Protein 8ZWS (pdb70)

Foldseek 3Di:
DQDAAQWWFFFDVVTFIWGFPAHSVCSNDPDFKTKTFGKDQPCVCQPPPLKAKAQCVQRVDDGTIIGDLVGMDIGTPVRGDGGRHGHDPVRVVSN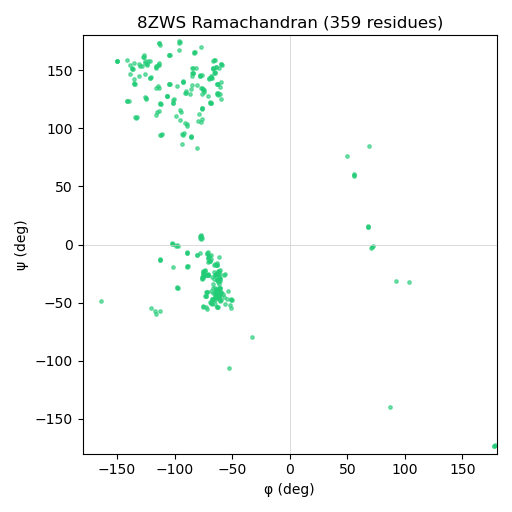VVSNCVVVVD/DDAAQWKFWFWVVIPIFIWGFPAHVVCVPDPDFKTKTFTKDQPCVCVVPPLKFWAQCVQQVDDHTIIGDLVHMDIDTPVRGDDTRGGHDPVRVVSNVVSNCVVVVD/DDAAQWWFQFDVRFIWGFPAHVVVVPDPDQKTKTFGKDQPCVCVVPVLKAWAQCVQQVDDGTIIGDLVHMDIDGPVRTDGGRGGHDPVRVVSNVVSNCVVVVD/DVVVVVVVCVVVDDDDCCNVVVVVCVVVVVVD/DVVVVVVCVVCVDDDCVVVVVVD

Sequence (369 aa):
MVISRAEIYWADLKRRPVLVIQSDPYNASRLATVIAAVITSNTALAAMPGNVFLPATTTRLPRDSVVNVTAIVTLNKTDLTDRVGEVPASLMHEVDRGLRRVLDLVISRAEIYWADQPAKRRPVLVIQSDPYNASRLATVIAAVITSNTALAAMPGNVFLPATTTRLPRDSVVNVTAIVTLNKTDLTDRVGEVPASLMHEVDRGLRRVLDLVISRAEIYWADLRRPVLVIQSDPYNASRLATVIAAVITSNTALAAMPGNVFLPATTTRLPRDSVVNVTAIVTLNKTDLTDRVGEVPASLMHEVDRGLRRVLDLLTGQIDRALESIHGTDEAEALAVANAYRVLETTGQIDRALESIHGTDEAEALAVA

Structure (mmCIF, N/CA/C/O backbone):
data_8ZWS
#
_entry.id   8ZWS
#
_cell.length_a   84.740
_cell.length_b   84.740
_cell.length_c   101.768
_cell.angle_alpha   90.000
_cell.angle_beta   90.000
_cell.angle_gamma   120.000
#
_symmetry.space_group_name_H-M   'P 31 2 1'
#
loop_
_entity.id
_entity.type
_entity.pdbx_description
1 polymer 'Endoribonuclease MazF6'
2 polymer 'Antitoxin MazE6'
#
loop_
_atom_site.group_PDB
_atom_site.id
_atom_site.type_symbol
_atom_site.label_atom_id
_atom_site.label_alt_id
_atom_site.label_comp_id
_atom_site.label_asym_id
_atom_site.label_entity_id
_atom_site.label_seq_id
_atom_site.pdbx_PDB_ins_code
_atom_site.Cartn_x
_atom_site.Cartn_y
_atom_site.Cartn_z
_atom_site.occupancy
_atom_site.B_iso_or_equiv
_atom_site.auth_seq_id
_atom_site.auth_comp_id
_atom_site.auth_asym_id
_atom_site.auth_atom_id
_atom_site.pdbx_PDB_model_num
ATOM 1 N N . MET A 1 5 ? 22.40791 -28.22371 -31.15750 1.000 103.19231 1 MET A N 1
ATOM 2 C CA . MET A 1 5 ? 21.15438 -28.04477 -30.43536 1.000 103.21622 1 MET A CA 1
ATOM 3 C C . MET A 1 5 ? 21.03754 -26.62401 -29.88501 1.000 102.00725 1 MET A C 1
ATOM 4 O O . MET A 1 5 ? 21.97737 -26.09621 -29.28806 1.000 100.39300 1 MET A O 1
ATOM 9 N N . VAL A 1 6 ? 1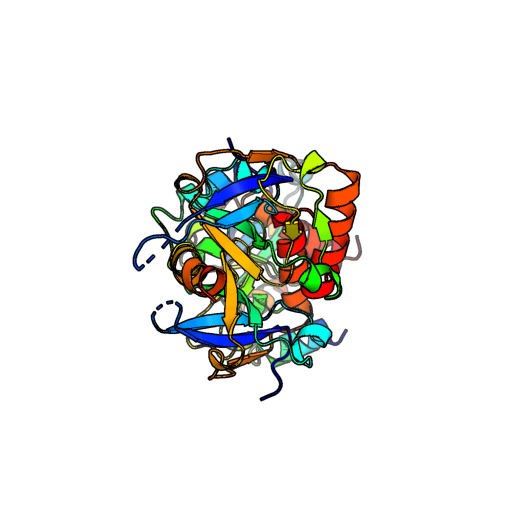9.88173 -26.00150 -30.10541 1.000 97.02873 2 VAL A N 1
ATOM 10 C CA . VAL A 1 6 ? 19.60891 -24.65959 -29.60155 1.000 95.33281 2 VAL A CA 1
ATOM 11 C C . VAL A 1 6 ? 19.00876 -24.82123 -28.20878 1.000 94.83345 2 VAL A C 1
ATOM 12 O O . VAL A 1 6 ? 17.82969 -25.14562 -28.05683 1.000 98.36821 2 VAL A O 1
ATOM 16 N N . ILE A 1 7 ? 19.82964 -24.58963 -27.18557 1.000 87.47932 3 ILE A N 1
ATOM 17 C CA . ILE A 1 7 ? 19.38390 -24.75398 -25.80868 1.000 79.08454 3 ILE A CA 1
ATOM 18 C C . ILE A 1 7 ? 18.47154 -23.59301 -25.44173 1.000 77.25611 3 ILE A C 1
ATOM 19 O O . ILE A 1 7 ? 18.78267 -22.42744 -25.71671 1.000 77.59418 3 ILE A O 1
ATOM 24 N N . SER A 1 8 ? 17.33132 -23.90592 -24.83338 1.000 80.54393 4 SER A N 1
ATOM 25 C CA . SER A 1 8 ? 16.36557 -22.89871 -24.42625 1.000 81.96332 4 SER A CA 1
ATOM 26 C C . SER A 1 8 ? 16.09128 -22.99172 -22.93089 1.000 82.12414 4 SER A C 1
ATOM 27 O O . SER A 1 8 ? 16.31775 -24.02585 -22.29558 1.000 81.78076 4 SER A O 1
ATOM 30 N N . ARG A 1 9 ? 15.60633 -21.88312 -22.37504 1.000 77.28357 5 ARG A N 1
ATOM 31 C CA . ARG A 1 9 ? 15.26597 -21.82814 -20.96267 1.000 70.02295 5 ARG A CA 1
ATOM 32 C C . ARG A 1 9 ? 14.09997 -22.76769 -20.66549 1.000 67.87599 5 ARG A C 1
ATOM 33 O O . ARG A 1 9 ? 13.34202 -23.16080 -21.55773 1.000 70.52073 5 ARG A O 1
ATOM 41 N N . ALA A 1 10 ? 13.98065 -23.14282 -19.39042 1.000 63.80001 6 ALA A N 1
ATOM 42 C CA . ALA A 1 10 ? 12.99628 -24.07780 -18.84961 1.000 62.04397 6 ALA A CA 1
ATOM 43 C C . ALA A 1 10 ? 13.27251 -25.52025 -19.25288 1.000 62.23651 6 ALA A C 1
ATOM 44 O O . ALA A 1 10 ? 12.54005 -26.41835 -18.82042 1.000 64.66103 6 ALA A O 1
ATOM 46 N N . GLU A 1 11 ? 14.29804 -25.77741 -20.05931 1.000 63.88597 7 GLU A N 1
ATOM 47 C CA . GLU A 1 11 ? 14.62216 -27.13568 -20.46422 1.000 64.91741 7 GLU A CA 1
ATOM 48 C C . GLU A 1 11 ? 15.48577 -27.82040 -19.41296 1.000 65.70668 7 GLU A C 1
ATOM 49 O O . GLU A 1 11 ? 16.29588 -27.18654 -18.73030 1.000 62.30496 7 GLU A O 1
ATOM 55 N N . ILE A 1 12 ? 15.29926 -29.13116 -19.28618 1.000 70.25141 8 ILE A N 1
ATOM 56 C CA . ILE A 1 12 ? 16.06094 -29.96052 -18.36053 1.000 69.36143 8 ILE A CA 1
ATOM 57 C C . ILE A 1 12 ? 17.04314 -30.80106 -19.16379 1.000 72.56203 8 ILE A C 1
ATOM 58 O O . ILE A 1 12 ? 16.65145 -31.48304 -20.11892 1.000 74.70254 8 ILE A O 1
ATOM 63 N N . TYR A 1 13 ? 18.31563 -30.75022 -18.77789 1.000 69.62541 9 TYR A N 1
ATOM 64 C CA . TYR A 1 13 ? 19.36926 -31.52522 -19.41369 1.000 70.53556 9 TYR A CA 1
ATOM 65 C C . TYR A 1 13 ? 20.08984 -32.37082 -18.37302 1.000 73.90987 9 TYR A C 1
ATOM 66 O O . TYR A 1 13 ? 20.11620 -32.02960 -17.18709 1.000 72.00330 9 TYR A O 1
ATOM 75 N N . TRP A 1 14 ? 20.67750 -33.47911 -18.82370 1.000 76.06037 10 TRP A N 1
ATOM 76 C CA . TRP A 1 14 ? 21.61591 -34.23269 -18.00244 1.000 74.14495 10 TRP A CA 1
ATOM 77 C C . TRP A 1 14 ? 23.00677 -33.63904 -18.18389 1.000 76.74517 10 TRP A C 1
ATOM 78 O O . TRP A 1 14 ? 23.46330 -33.45197 -19.31680 1.000 76.09179 10 TRP A O 1
ATOM 89 N N . ALA A 1 15 ? 23.67702 -33.34171 -17.07266 1.000 76.91615 11 ALA A N 1
ATOM 90 C CA . ALA A 1 15 ? 24.98915 -32.71503 -17.12767 1.000 72.45935 11 ALA A CA 1
ATOM 91 C C . ALA A 1 15 ? 25.94161 -33.39859 -16.15933 1.000 76.45958 11 ALA A C 1
ATOM 92 O O . ALA A 1 15 ? 25.54497 -33.78520 -15.05649 1.000 80.34965 11 ALA A O 1
ATOM 94 N N . ASP A 1 16 ? 27.19942 -33.53580 -16.57370 1.000 77.83429 12 ASP A N 1
ATOM 95 C CA . ASP A 1 16 ? 28.24363 -34.08232 -15.71243 1.000 88.43677 12 ASP A CA 1
ATOM 96 C C . ASP A 1 16 ? 28.71080 -32.98373 -14.76414 1.000 86.20816 12 ASP A C 1
ATOM 97 O O . ASP A 1 16 ? 29.41182 -32.05470 -15.17877 1.000 77.72084 12 ASP A O 1
ATOM 99 N N . LEU A 1 17 ? 28.32679 -33.08179 -13.49595 1.000 88.18777 13 LEU A N 1
ATOM 100 C CA . LEU A 1 17 ? 28.66277 -32.05025 -12.51995 1.000 88.43771 13 LEU A CA 1
ATOM 101 C C . LEU A 1 17 ? 29.83328 -32.47841 -11.64001 1.000 91.35680 13 LEU A C 1
ATOM 102 O O . LEU A 1 17 ? 30.99513 -32.32382 -12.01749 1.000 98.23673 13 LEU A O 1
ATOM 107 N N . LYS A 1 27 ? 29.79186 -37.41530 -12.28707 1.000 72.29195 23 LYS A N 1
ATOM 108 C CA . LYS A 1 27 ? 28.46727 -37.48550 -11.68009 1.000 80.63454 23 LYS A CA 1
ATOM 109 C C . LYS A 1 27 ? 27.41449 -36.85199 -12.57908 1.000 83.57109 23 LYS A C 1
ATOM 110 O O . LYS A 1 27 ? 27.08213 -35.67783 -12.41404 1.000 86.77903 23 LYS A O 1
ATOM 116 N N . ARG A 1 28 ? 26.88742 -37.62293 -13.52876 1.000 82.72869 24 ARG A N 1
ATOM 117 C CA . ARG A 1 28 ? 25.83804 -37.10567 -14.39705 1.000 82.87915 24 ARG A CA 1
ATOM 118 C C . ARG A 1 28 ? 24.56890 -36.89145 -13.58025 1.000 87.38046 24 ARG A C 1
ATOM 119 O O . ARG A 1 28 ? 24.03618 -37.83468 -12.98593 1.000 87.30594 24 ARG A O 1
ATOM 127 N N . ARG A 1 29 ? 24.08270 -35.65796 -13.56687 1.000 87.56710 25 ARG A N 1
ATOM 128 C CA . ARG A 1 29 ? 22.90149 -35.24835 -12.82392 1.000 78.00737 25 ARG A CA 1
ATOM 129 C C . ARG A 1 29 ? 22.11952 -34.25993 -13.67170 1.000 72.02844 25 ARG A C 1
ATOM 130 O O . ARG A 1 29 ? 22.67896 -33.63615 -14.58047 1.000 70.40404 25 ARG A O 1
ATOM 138 N N . PRO A 1 30 ? 20.82584 -34.09049 -13.40431 1.000 73.96575 26 PRO A N 1
ATOM 139 C CA . PRO A 1 30 ? 20.02713 -33.17408 -14.22094 1.000 69.53917 26 PRO A CA 1
ATOM 140 C C . PRO A 1 30 ? 20.19210 -31.72404 -13.79451 1.000 67.41442 26 PRO A C 1
ATOM 141 O O . PRO A 1 30 ? 20.47642 -31.41272 -12.63544 1.000 67.03668 26 PRO A O 1
ATOM 145 N N . VAL A 1 31 ? 20.01264 -30.83124 -14.76879 1.000 64.90030 27 VAL A N 1
ATOM 146 C CA . VAL A 1 31 ? 20.10560 -29.39258 -14.55516 1.000 67.33382 27 VAL A CA 1
ATOM 147 C C . VAL A 1 31 ? 18.95510 -28.71830 -15.28863 1.000 70.74987 27 VAL A C 1
ATOM 148 O O . VAL A 1 31 ? 18.46232 -29.21896 -16.30400 1.000 70.90488 27 VAL A O 1
ATOM 152 N N . LEU A 1 32 ? 18.52571 -27.57319 -14.76328 1.000 67.62636 28 LEU A N 1
ATOM 153 C CA . LEU A 1 32 ? 17.46270 -26.77281 -15.36004 1.000 64.22181 28 LEU A CA 1
ATOM 154 C C . LEU A 1 32 ? 18.04896 -25.46314 -15.86790 1.000 61.91381 28 LEU A C 1
ATOM 155 O O . LEU A 1 32 ? 18.60506 -24.68560 -15.08545 1.000 62.06026 28 LEU A O 1
ATOM 160 N N . VAL A 1 33 ? 17.90776 -25.21596 -17.16888 1.000 59.34451 29 VAL A N 1
ATOM 161 C CA . VAL A 1 33 ? 18.45352 -24.00712 -17.77762 1.000 57.43526 29 VAL A CA 1
ATOM 162 C C . VAL A 1 33 ? 17.66545 -22.79788 -17.28957 1.000 62.14409 29 VAL A C 1
ATOM 163 O O . VAL A 1 33 ? 16.44255 -22.72488 -17.45944 1.000 64.30370 29 VAL A O 1
ATOM 167 N N . ILE A 1 34 ? 18.36417 -21.84261 -16.67714 1.000 56.87619 30 ILE A N 1
ATOM 168 C CA . ILE A 1 34 ? 17.75266 -20.58675 -16.25269 1.000 56.96315 30 ILE A CA 1
ATOM 169 C C . ILE A 1 34 ? 18.26942 -19.38931 -17.03224 1.000 55.83539 30 ILE A C 1
ATOM 170 O O . ILE A 1 34 ? 17.66551 -18.30681 -16.94358 1.000 59.81852 30 ILE A O 1
ATOM 175 N N . GLN A 1 35 ? 19.36201 -19.53707 -17.77882 1.000 54.99525 31 GLN A N 1
ATOM 176 C CA . GLN A 1 35 ? 19.84913 -18.45464 -18.62270 1.000 61.25185 31 GLN A CA 1
ATOM 177 C C . GLN A 1 35 ? 18.82476 -18.12418 -19.70353 1.000 62.48829 31 GLN A C 1
ATOM 178 O O . GLN A 1 35 ? 18.21704 -19.01730 -20.30013 1.000 66.25455 31 GLN A O 1
ATOM 184 N N . SER A 1 36 ? 18.63072 -16.82999 -19.94894 1.000 60.50030 32 SER A N 1
ATOM 185 C CA . SER A 1 36 ? 17.61811 -16.38529 -20.89736 1.000 61.75245 32 SER A CA 1
ATOM 186 C C . SER A 1 36 ? 17.97648 -16.79783 -22.32250 1.000 64.93302 32 SER A C 1
ATOM 187 O O . SER A 1 36 ? 19.14873 -16.95332 -22.67548 1.000 65.06732 32 SER A O 1
ATOM 190 N N . ASP A 1 37 ? 16.93963 -16.97420 -23.14283 1.000 68.13232 33 ASP A N 1
ATOM 191 C CA . ASP A 1 37 ? 17.14215 -17.42931 -24.51666 1.000 68.74105 33 ASP A CA 1
ATOM 192 C C . ASP A 1 37 ? 17.98824 -16.48728 -25.36767 1.000 70.16791 33 ASP A C 1
ATOM 193 O O . ASP A 1 37 ? 18.75748 -16.99312 -26.20433 1.000 74.21419 33 ASP A O 1
ATOM 198 N N . PRO A 1 38 ? 17.88599 -15.15423 -25.25310 1.000 66.52931 34 PRO A N 1
ATOM 199 C CA . PRO A 1 38 ? 18.84490 -14.29492 -25.97333 1.000 66.55730 34 PRO A CA 1
ATOM 200 C C . PRO A 1 38 ? 20.29822 -14.68438 -25.75203 1.000 70.08665 34 PRO A C 1
ATOM 201 O O . PRO A 1 38 ? 21.06558 -14.78839 -26.71766 1.000 69.96897 34 PRO A O 1
ATOM 205 N N . TYR A 1 39 ? 20.69832 -14.90831 -24.49839 1.000 69.43197 35 TYR A N 1
ATOM 206 C CA . TYR A 1 39 ? 22.06332 -15.34720 -24.22979 1.000 71.08595 35 TYR A CA 1
ATOM 207 C C . TYR A 1 39 ? 22.29055 -16.78041 -24.68952 1.000 74.05122 35 TYR A C 1
ATOM 208 O O . TYR A 1 39 ? 23.42723 -17.15991 -24.99348 1.000 77.26953 35 TYR A O 1
ATOM 217 N N . ASN A 1 40 ? 21.22911 -17.58724 -24.74594 1.000 71.92521 36 ASN A N 1
ATOM 218 C CA . ASN A 1 40 ? 21.37570 -18.96784 -25.19290 1.000 73.84633 36 ASN A CA 1
ATOM 219 C C . ASN A 1 40 ? 21.60935 -19.04018 -26.69674 1.000 78.99260 36 ASN A C 1
ATOM 220 O O . ASN A 1 40 ? 22.47002 -19.79664 -27.16135 1.000 83.43848 36 ASN A O 1
ATOM 225 N N . ALA A 1 41 ? 20.85007 -18.27135 -27.47375 1.000 76.70813 37 ALA A N 1
ATOM 226 C CA . ALA A 1 41 ? 21.00701 -18.24695 -28.92193 1.000 79.33106 37 ALA A CA 1
ATOM 227 C C . ALA A 1 41 ? 22.20066 -17.41178 -29.37448 1.000 79.97403 37 ALA A C 1
ATOM 228 O O . ALA A 1 41 ? 22.37194 -17.20482 -30.58079 1.000 81.35084 37 ALA A O 1
ATOM 230 N N . SER A 1 42 ? 23.02682 -16.94098 -28.44644 1.000 77.78973 38 SER A N 1
ATOM 231 C CA . SER A 1 42 ? 24.18208 -16.11637 -28.76282 1.000 73.75461 38 SER A CA 1
ATOM 232 C C . SER A 1 42 ? 25.43634 -16.97689 -28.86359 1.000 74.97017 38 SER A C 1
ATOM 233 O O . SER A 1 42 ? 25.42475 -18.17887 -28.58878 1.000 76.78335 38 SER A O 1
ATOM 236 N N . ARG A 1 43 ? 26.53405 -16.33800 -29.26502 1.000 80.14566 39 ARG A N 1
ATOM 237 C CA . ARG A 1 43 ? 27.81693 -17.02029 -29.37199 1.000 82.65749 39 ARG A CA 1
ATOM 238 C C . ARG A 1 43 ? 28.49556 -17.23307 -28.02356 1.000 78.09397 39 ARG A C 1
ATOM 239 O O . ARG A 1 43 ? 29.63045 -17.72172 -27.99280 1.000 80.67805 39 ARG A O 1
ATOM 247 N N . LEU A 1 44 ? 27.84078 -16.87555 -26.91939 1.000 73.86224 40 LEU A N 1
ATOM 248 C CA . LEU A 1 44 ? 28.37648 -17.17197 -25.59670 1.000 74.91117 40 LEU A CA 1
ATOM 249 C C . LEU A 1 44 ? 28.46887 -18.67903 -25.39310 1.000 77.52870 40 LEU A C 1
ATOM 250 O O . LEU A 1 44 ? 27.50453 -19.40962 -25.63412 1.000 77.41501 40 LEU A O 1
ATOM 255 N N . ALA A 1 45 ? 29.63825 -19.14626 -24.95745 1.000 74.31536 41 ALA A N 1
ATOM 256 C CA . ALA A 1 45 ? 29.87733 -20.57805 -24.82855 1.000 76.00133 41 ALA A CA 1
ATOM 257 C C . ALA A 1 45 ? 29.29780 -21.18113 -23.55377 1.000 74.11087 41 ALA A C 1
ATOM 258 O O . ALA A 1 45 ? 29.29287 -22.41008 -23.42229 1.000 74.77570 41 ALA A O 1
ATOM 260 N N . THR A 1 46 ? 28.80821 -20.36544 -22.62196 1.000 74.28137 42 THR A N 1
ATOM 261 C CA . THR A 1 46 ? 28.35995 -20.84482 -21.32249 1.000 70.98027 42 THR A CA 1
ATOM 262 C C . THR A 1 46 ? 26.86612 -20.60799 -21.14023 1.000 68.80924 42 THR A C 1
ATOM 263 O O . THR A 1 46 ? 26.28750 -19.68692 -21.72485 1.000 68.40573 42 THR A O 1
ATOM 267 N N . VAL A 1 47 ? 26.24911 -21.45537 -20.31863 1.000 64.88420 43 VAL A N 1
ATOM 268 C CA . VAL A 1 47 ? 24.84493 -21.32376 -19.94623 1.000 61.84494 43 VAL A CA 1
ATOM 269 C C . VAL A 1 47 ? 24.71460 -21.54896 -18.44389 1.000 65.20460 43 VAL A C 1
ATOM 270 O O . VAL A 1 47 ? 25.36678 -22.43292 -17.87772 1.000 67.24931 43 VAL A O 1
ATOM 274 N N . ILE A 1 48 ? 23.88319 -20.73273 -17.79446 1.000 65.08606 44 ILE A N 1
ATOM 275 C CA . ILE A 1 48 ? 23.66689 -20.81051 -16.35344 1.000 57.71759 44 ILE A CA 1
ATOM 276 C C . I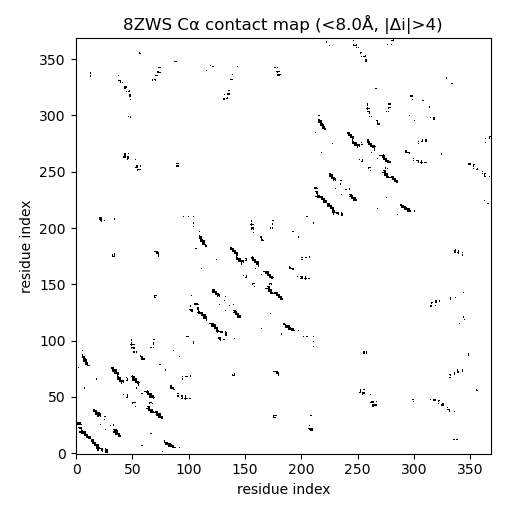LE A 1 48 ? 22.46825 -21.70849 -16.08326 1.000 54.57435 44 ILE A C 1
ATOM 277 O O . ILE A 1 48 ? 21.46097 -21.65569 -16.79942 1.000 56.85728 44 ILE A O 1
ATOM 282 N N . ALA A 1 49 ? 22.56872 -22.53423 -15.04241 1.000 53.61780 45 ALA A N 1
ATOM 283 C CA . ALA A 1 49 ? 21.53136 -23.51418 -14.75804 1.000 58.05075 45 ALA A CA 1
ATOM 284 C C . ALA A 1 49 ? 21.45811 -23.77859 -13.26114 1.000 60.02169 45 ALA A C 1
ATOM 285 O O . ALA A 1 49 ? 22.41228 -23.53708 -12.51662 1.000 60.41999 45 ALA A O 1
ATOM 287 N N . ALA A 1 50 ? 20.30019 -24.27497 -12.83085 1.000 55.77298 46 ALA A N 1
ATOM 288 C CA . ALA A 1 50 ? 20.08345 -24.71306 -11.45952 1.000 58.95423 46 ALA A CA 1
ATOM 289 C C . ALA A 1 50 ? 20.07816 -26.23469 -11.39569 1.000 68.38313 46 ALA A C 1
ATOM 290 O O . ALA A 1 50 ? 19.49593 -26.90015 -12.25751 1.000 69.36759 46 ALA A O 1
ATOM 292 N N . VAL A 1 51 ? 20.73017 -26.77989 -10.37239 1.000 71.49645 47 VAL A N 1
ATOM 293 C CA . VAL A 1 51 ? 20.87183 -28.22626 -10.23830 1.000 70.78364 47 VAL A CA 1
ATOM 294 C C . VAL A 1 51 ? 19.56191 -28.81713 -9.73408 1.000 69.96292 47 VAL A C 1
ATOM 295 O O . VAL A 1 51 ? 18.95263 -28.30045 -8.78954 1.000 70.01619 47 VAL A O 1
ATOM 299 N N . ILE A 1 52 ? 19.13131 -29.90766 -10.35967 1.000 67.98368 48 ILE A N 1
ATOM 300 C CA . ILE A 1 52 ? 17.90113 -30.60199 -9.99884 1.000 68.25048 48 ILE A CA 1
ATOM 301 C C . ILE A 1 52 ? 18.26169 -31.83058 -9.17526 1.000 71.80519 48 ILE A C 1
ATOM 302 O O . ILE A 1 52 ? 19.04363 -32.68000 -9.62012 1.000 75.38504 48 ILE A O 1
ATOM 307 N N . THR A 1 53 ? 17.69686 -31.92525 -7.97670 1.000 66.62542 49 THR A N 1
ATOM 308 C CA . THR A 1 53 ? 17.93063 -33.05028 -7.08501 1.000 67.85431 49 THR A CA 1
ATOM 309 C C . THR A 1 53 ? 16.73799 -33.99999 -7.08255 1.000 69.97931 49 THR A C 1
ATOM 310 O O . THR A 1 53 ? 15.63319 -33.65649 -7.51049 1.000 73.58413 49 THR A O 1
ATOM 314 N N . SER A 1 54 ? 16.98214 -35.21216 -6.58875 1.000 72.83732 50 SER A N 1
ATOM 315 C CA . SER A 1 54 ? 15.94174 -36.21351 -6.40323 1.000 71.57451 50 SER A CA 1
ATOM 316 C C . SER A 1 54 ? 15.49639 -36.32958 -4.95189 1.000 71.26883 50 SER A C 1
ATOM 317 O O . SER A 1 54 ? 14.63094 -37.15561 -4.64491 1.000 71.86360 50 SER A O 1
ATOM 320 N N . ASN A 1 55 ? 16.06745 -35.52386 -4.05735 1.000 68.82745 51 ASN A N 1
ATOM 321 C CA . ASN A 1 55 ? 15.68779 -35.50245 -2.64532 1.000 67.29415 51 ASN A CA 1
ATOM 322 C C . ASN A 1 55 ? 14.49794 -34.56027 -2.50791 1.000 75.14679 51 ASN A C 1
ATOM 323 O O . ASN A 1 55 ? 14.65166 -33.34911 -2.34094 1.000 78.38503 51 ASN A O 1
ATOM 328 N N . THR A 1 56 ? 13.28963 -35.12749 -2.58474 1.000 77.13179 52 THR A N 1
ATOM 329 C CA . THR A 1 56 ? 12.07520 -34.31685 -2.56262 1.000 69.16345 52 THR A CA 1
ATOM 330 C C . THR A 1 56 ? 11.89172 -33.56125 -1.25230 1.000 64.60794 52 THR A C 1
ATOM 331 O O . THR A 1 56 ? 11.10092 -32.61256 -1.20644 1.000 66.76340 52 THR A O 1
ATOM 335 N N . ALA A 1 57 ? 12.58889 -33.96257 -0.18609 1.000 65.98982 53 ALA A N 1
ATOM 336 C CA . ALA A 1 57 ? 12.52625 -33.21724 1.06604 1.000 63.35905 53 ALA A CA 1
ATOM 337 C C . ALA A 1 57 ? 13.04994 -31.79414 0.91953 1.000 66.24059 53 ALA A C 1
ATOM 338 O O . ALA A 1 57 ? 12.68735 -30.92723 1.72287 1.000 67.56911 53 ALA A O 1
ATOM 340 N N . LEU A 1 58 ? 13.89193 -31.53291 -0.08475 1.000 67.28495 54 LEU A N 1
ATOM 341 C CA . LEU A 1 58 ? 14.39914 -30.18590 -0.32069 1.000 69.64247 54 LEU A CA 1
ATOM 342 C C . LEU A 1 58 ? 13.34403 -29.24022 -0.87666 1.000 66.44904 54 LEU A C 1
ATOM 343 O O . LEU A 1 58 ? 13.61269 -28.03866 -0.98185 1.000 68.93147 54 LEU A O 1
ATOM 348 N N . ALA A 1 59 ? 12.16020 -29.74174 -1.23258 1.000 64.49339 55 ALA A N 1
ATOM 349 C CA . ALA A 1 59 ? 11.07849 -28.86000 -1.64965 1.000 64.75120 55 ALA A CA 1
ATOM 350 C C . ALA A 1 59 ? 10.53523 -28.01945 -0.50307 1.000 64.47389 55 ALA A C 1
ATOM 351 O O . ALA A 1 59 ? 9.80611 -27.05385 -0.75603 1.000 66.91635 55 ALA A O 1
ATOM 353 N N . ALA A 1 60 ? 10.87169 -28.35923 0.74234 1.000 56.97783 56 ALA A N 1
ATOM 354 C CA . ALA A 1 60 ? 10.48723 -27.54039 1.88290 1.000 61.81079 56 ALA A CA 1
ATOM 355 C C . ALA A 1 60 ? 11.32506 -26.27550 2.00602 1.000 63.02631 56 ALA A C 1
ATOM 356 O O . ALA A 1 60 ? 10.86641 -25.30361 2.61707 1.000 60.69929 56 ALA A O 1
ATOM 358 N N . MET A 1 61 ? 12.53356 -26.26871 1.45138 1.000 69.40332 57 MET A N 1
ATOM 359 C CA . MET A 1 61 ? 13.37238 -25.08052 1.50632 1.000 68.58296 57 MET A CA 1
ATOM 360 C C . MET A 1 61 ? 12.69574 -23.92685 0.77085 1.000 68.52790 57 MET A C 1
ATOM 361 O O . MET A 1 61 ? 12.22661 -24.10906 -0.36169 1.000 66.05828 57 MET A O 1
ATOM 363 N N . PRO A 1 62 ? 12.60572 -22.74518 1.37970 1.000 67.73297 58 PRO A N 1
ATOM 364 C CA . PRO A 1 62 ? 11.90179 -21.62261 0.74016 1.000 61.25404 58 PRO A CA 1
ATOM 365 C C . PRO A 1 62 ? 12.53293 -21.24932 -0.59225 1.000 62.68795 58 PRO A C 1
ATOM 366 O O . PRO A 1 62 ? 13.73038 -20.96760 -0.67686 1.000 71.27574 58 PRO A O 1
ATOM 370 N N . GLY A 1 63 ? 11.71027 -21.24422 -1.64106 1.000 60.89608 59 GLY A N 1
ATOM 371 C CA . GLY A 1 63 ? 12.13485 -20.93075 -2.98305 1.000 62.34213 59 GLY A CA 1
ATOM 372 C C . GLY A 1 63 ? 12.28274 -22.13681 -3.88962 1.000 62.69989 59 GLY A C 1
ATOM 373 O O . GLY A 1 63 ? 12.04708 -22.02081 -5.09805 1.000 67.49610 59 GLY A O 1
ATOM 374 N N . ASN A 1 64 ? 12.67281 -23.28591 -3.34044 1.000 61.49207 60 ASN A N 1
ATOM 375 C CA . ASN A 1 64 ? 12.84224 -24.47702 -4.16077 1.000 67.40667 60 ASN A CA 1
ATOM 376 C C . ASN A 1 64 ? 11.50005 -24.89904 -4.74740 1.000 63.11388 60 ASN A C 1
ATOM 377 O O . ASN A 1 64 ? 10.43769 -24.64242 -4.17442 1.000 66.59565 60 ASN A O 1
ATOM 382 N N . VAL A 1 65 ? 11.55139 -25.55781 -5.90105 1.000 54.37860 61 VAL A N 1
ATOM 383 C CA . VAL A 1 65 ? 10.35651 -25.89108 -6.66549 1.000 54.89662 61 VAL A CA 1
ATOM 384 C C . VAL A 1 65 ? 10.32568 -27.39174 -6.90799 1.000 59.15918 61 VAL A C 1
ATOM 385 O O . VAL A 1 65 ? 11.29073 -27.96315 -7.42900 1.000 62.56792 61 VAL A O 1
ATOM 389 N N . PHE A 1 66 ? 9.21731 -28.02362 -6.53116 1.000 58.13438 62 PHE A N 1
ATOM 390 C CA . PHE A 1 66 ? 9.03191 -29.44380 -6.78108 1.000 56.74837 62 PHE A CA 1
ATOM 391 C C . PHE A 1 66 ? 8.64834 -29.67051 -8.23569 1.000 57.03898 62 PHE A C 1
ATOM 392 O O . PHE A 1 66 ? 7.93710 -28.86328 -8.84086 1.000 58.80271 62 PHE A O 1
ATOM 400 N N . LEU A 1 67 ? 9.12348 -30.77680 -8.79309 1.000 56.42329 63 LEU A N 1
ATOM 401 C CA . LEU A 1 67 ? 8.86427 -31.12800 -10.18687 1.000 56.32756 63 LEU A CA 1
ATOM 402 C C . LEU A 1 67 ? 8.45793 -32.59162 -10.25755 1.000 59.72808 63 LEU A C 1
ATOM 403 O O . LEU A 1 67 ? 9.31326 -33.47724 -10.04875 1.000 64.99591 63 LEU A O 1
ATOM 408 N N . PRO A 1 68 ? 7.19414 -32.89897 -10.54019 1.000 53.65244 64 PRO A N 1
ATOM 409 C CA . PRO A 1 68 ? 6.80289 -34.30509 -10.67405 1.000 58.88769 64 PRO A CA 1
ATOM 410 C C . PRO A 1 68 ? 7.38815 -34.90586 -11.94159 1.000 66.28162 64 PRO A C 1
ATOM 411 O O . PRO A 1 68 ? 7.47692 -34.24551 -12.97978 1.000 64.39358 64 PRO A O 1
ATOM 415 N N . ALA A 1 69 ? 7.79710 -36.17421 -11.84236 1.000 65.13367 65 ALA A N 1
ATOM 416 C CA . ALA A 1 69 ? 8.39450 -36.85453 -12.98738 1.000 63.21897 65 ALA A CA 1
ATOM 417 C C . ALA A 1 69 ? 7.42985 -36.93669 -14.16179 1.000 63.81627 65 ALA A C 1
ATOM 418 O O . ALA A 1 69 ? 7.86314 -36.96229 -15.31978 1.000 60.87694 65 ALA A O 1
ATOM 420 N N . THR A 1 70 ? 6.12370 -36.97463 -13.88687 1.000 65.68881 66 THR A N 1
ATOM 421 C CA . THR A 1 70 ? 5.13242 -36.96745 -14.95598 1.000 69.73925 66 THR A CA 1
ATOM 422 C C . THR A 1 70 ? 5.15986 -35.67250 -15.75560 1.000 67.95572 66 THR A C 1
ATOM 423 O O . THR A 1 70 ? 4.63381 -35.63231 -16.87316 1.000 71.58213 66 THR A O 1
ATOM 427 N N . THR A 1 71 ? 5.75985 -34.61859 -15.20877 1.000 65.96431 67 THR A N 1
ATOM 428 C CA . THR A 1 71 ? 5.86676 -33.32389 -15.86644 1.000 64.08268 67 THR A CA 1
ATOM 429 C C . THR A 1 71 ? 7.21419 -33.11500 -16.54604 1.000 67.31343 67 THR A C 1
ATOM 430 O O . THR A 1 71 ? 7.27482 -32.52206 -17.62815 1.000 69.33849 67 THR A O 1
ATOM 434 N N . THR A 1 72 ? 8.29513 -33.60403 -15.93803 1.000 66.28086 68 THR A N 1
ATOM 435 C CA . THR A 1 72 ? 9.64753 -33.35951 -16.42241 1.000 62.99505 68 THR A CA 1
ATOM 436 C C . THR A 1 72 ? 10.12999 -34.38349 -17.43983 1.000 63.77392 68 THR A C 1
ATOM 437 O O . THR A 1 72 ? 11.10781 -34.11007 -18.14628 1.000 68.48314 68 THR A O 1
ATOM 441 N N . ARG A 1 73 ? 9.48630 -35.55164 -17.51072 1.000 62.73661 69 ARG A N 1
ATOM 442 C CA . ARG A 1 73 ? 9.94965 -36.71756 -18.26264 1.000 60.40261 69 ARG A CA 1
ATOM 443 C C . ARG A 1 73 ? 11.20740 -37.33215 -17.65750 1.000 67.00343 69 ARG A C 1
ATOM 444 O O . ARG A 1 73 ? 11.88937 -38.12712 -18.31237 1.000 69.23785 69 ARG A O 1
ATOM 446 N N . LEU A 1 74 ? 11.52771 -36.97391 -16.41821 1.000 69.02107 70 LEU A N 1
ATOM 447 C CA . LEU A 1 74 ? 12.66011 -37.53997 -15.70098 1.000 66.35655 70 LEU A CA 1
ATOM 448 C C . LEU A 1 74 ? 12.26009 -38.86777 -15.06768 1.000 67.40896 70 LEU A C 1
ATOM 449 O O . LEU A 1 74 ? 11.07512 -39.19486 -14.97600 1.000 73.94059 70 LEU A O 1
ATOM 454 N N . PRO A 1 75 ? 13.23499 -39.67434 -14.63210 1.000 66.21836 71 PRO A N 1
ATOM 455 C CA . PRO A 1 75 ? 12.87354 -40.96411 -14.01091 1.000 67.13424 71 PRO A CA 1
ATOM 456 C C . PRO A 1 75 ? 12.07649 -40.81900 -12.72351 1.000 71.24631 71 PRO A C 1
ATOM 457 O O . PRO A 1 75 ? 10.99236 -41.40423 -12.60020 1.000 73.10270 71 PRO A O 1
ATOM 461 N N . ARG A 1 76 ? 12.58189 -40.05850 -11.75775 1.000 70.07929 72 ARG A N 1
ATOM 462 C CA . ARG A 1 76 ? 11.93216 -39.88293 -10.46663 1.000 70.55881 72 ARG A CA 1
ATOM 463 C C . ARG A 1 76 ? 11.45805 -38.44384 -10.29456 1.000 64.23315 72 ARG A C 1
ATOM 464 O O . ARG A 1 76 ? 11.72881 -37.56686 -11.11983 1.000 59.11361 72 ARG A O 1
ATOM 466 N N . ASP A 1 77 ? 10.73302 -38.21334 -9.20028 1.000 63.33789 73 ASP A N 1
ATOM 467 C CA . ASP A 1 77 ? 10.29953 -36.86539 -8.85837 1.000 63.91443 73 ASP A CA 1
ATOM 468 C C . ASP A 1 77 ? 11.50387 -35.98197 -8.55484 1.000 65.84004 73 ASP A C 1
ATOM 469 O O . ASP A 1 77 ? 12.53347 -36.44249 -8.05375 1.000 66.29771 73 ASP A O 1
ATOM 474 N N . SER A 1 78 ? 11.36551 -34.69588 -8.86453 1.000 60.25600 74 SER A N 1
ATOM 475 C CA . SER A 1 78 ? 12.49393 -33.78141 -8.89261 1.000 54.96847 74 SER A CA 1
ATOM 476 C C . SER A 1 78 ? 12.21758 -32.56619 -8.01838 1.000 60.35688 74 SER A C 1
ATOM 477 O O . SER A 1 78 ? 11.07125 -32.26373 -7.67720 1.000 66.26009 74 SER A O 1
ATOM 480 N N . VAL A 1 79 ? 13.29596 -31.86825 -7.66167 1.000 61.50129 75 VAL A N 1
ATOM 481 C CA . VAL A 1 79 ? 13.22762 -30.61365 -6.91796 1.000 61.57291 75 VAL A CA 1
ATOM 482 C C . VAL A 1 79 ? 14.28866 -29.67582 -7.47691 1.000 65.03052 75 VAL A C 1
ATOM 483 O O . VAL A 1 79 ? 15.47418 -30.02511 -7.50994 1.000 70.35541 75 VAL A O 1
ATOM 487 N N . VAL A 1 80 ? 13.86953 -28.49461 -7.91912 1.000 59.81849 76 VAL A N 1
ATOM 488 C CA . VAL A 1 80 ? 14.80558 -27.46884 -8.36616 1.000 57.70016 76 VAL A CA 1
ATOM 489 C C . VAL A 1 80 ? 15.44042 -26.82468 -7.14113 1.000 63.54923 76 VAL A C 1
ATOM 490 O O . VAL A 1 80 ? 14.74837 -26.21871 -6.31623 1.000 62.80936 76 VAL A O 1
ATOM 494 N N . ASN A 1 81 ? 16.75908 -26.95957 -7.01759 1.000 65.25260 77 ASN A N 1
ATOM 495 C CA . ASN A 1 81 ? 17.50117 -26.38044 -5.89917 1.000 65.48894 77 ASN A CA 1
ATOM 496 C C . ASN A 1 81 ? 17.99204 -25.00550 -6.33529 1.000 63.18352 77 ASN A C 1
ATOM 497 O O . ASN A 1 81 ? 19.04795 -24.86437 -6.95385 1.000 65.49938 77 ASN A O 1
ATOM 502 N N . VAL A 1 82 ? 17.21215 -23.97213 -6.00374 1.000 61.55779 78 VAL A N 1
ATOM 503 C CA . VAL A 1 82 ? 17.53947 -22.61514 -6.42948 1.000 63.61400 78 VAL A CA 1
ATOM 504 C C . VAL A 1 82 ? 18.76054 -22.04818 -5.72362 1.000 63.45764 78 VAL A C 1
ATOM 505 O O . VAL A 1 82 ? 19.25456 -20.98695 -6.12116 1.000 57.85939 78 VAL A O 1
ATOM 509 N N . THR A 1 83 ? 19.25906 -22.72026 -4.68707 1.000 65.61410 79 THR A N 1
ATOM 510 C CA . THR A 1 83 ? 20.50402 -22.32689 -4.04223 1.000 67.38516 79 THR A CA 1
ATOM 511 C C . THR A 1 83 ? 21.72163 -22.98874 -4.66998 1.000 70.31461 79 THR A C 1
ATOM 512 O O . THR A 1 83 ? 22.85190 -22.64577 -4.30591 1.000 67.91506 79 THR A O 1
ATOM 516 N N . ALA A 1 84 ? 21.51645 -23.91878 -5.59921 1.000 68.46195 80 ALA A N 1
ATOM 517 C CA . ALA A 1 84 ? 22.59202 -24.60576 -6.30882 1.000 66.91749 80 ALA A CA 1
ATOM 518 C C . ALA A 1 84 ? 22.55807 -24.13732 -7.75925 1.000 61.74837 80 ALA A C 1
ATOM 519 O O . ALA A 1 84 ? 21.80560 -24.67266 -8.57874 1.000 59.86171 80 ALA A O 1
ATOM 521 N N . ILE A 1 85 ? 23.37845 -23.13841 -8.07127 1.000 61.82686 81 ILE A N 1
ATOM 522 C CA . ILE A 1 85 ? 23.43241 -22.53445 -9.39630 1.000 61.58239 81 ILE A CA 1
ATOM 523 C C . ILE A 1 85 ? 24.79106 -22.85210 -10.00284 1.000 56.80865 81 ILE A C 1
ATOM 524 O O . ILE A 1 85 ? 25.82240 -22.72917 -9.33035 1.000 59.35619 81 ILE A O 1
ATOM 529 N N . VAL A 1 86 ? 24.79252 -23.26570 -11.26850 1.000 53.13082 82 VAL A N 1
ATOM 530 C CA . VAL A 1 86 ? 26.01029 -23.67654 -11.95267 1.000 57.33263 82 VAL A CA 1
ATOM 531 C C . VAL A 1 86 ? 26.09754 -22.96320 -13.29251 1.000 60.37455 82 VAL A C 1
ATOM 532 O O . VAL A 1 86 ? 25.08479 -22.56999 -13.88031 1.000 60.87106 82 VAL A O 1
ATOM 536 N N . THR A 1 87 ? 27.32632 -22.79569 -13.77095 1.000 60.77957 83 THR A N 1
ATOM 537 C CA . THR A 1 87 ? 27.60397 -22.28694 -15.10896 1.000 60.59218 83 THR A CA 1
ATOM 538 C C . THR A 1 87 ? 28.28183 -23.40684 -15.88826 1.000 66.95828 83 THR A C 1
ATOM 539 O O . THR A 1 87 ? 29.39542 -23.81915 -15.55087 1.000 70.15534 83 THR A O 1
ATOM 543 N N . LEU A 1 88 ? 27.60663 -23.91512 -16.91072 1.000 68.24869 84 LEU A N 1
ATOM 544 C CA . LEU A 1 88 ? 28.12789 -25.01514 -17.70423 1.000 65.64253 84 LEU A CA 1
ATOM 545 C C . LEU A 1 88 ? 28.41094 -24.55560 -19.12765 1.000 68.82465 84 LEU A C 1
ATOM 546 O O . LEU A 1 88 ? 27.80575 -23.60130 -19.62425 1.000 75.14776 84 LEU A O 1
ATOM 551 N N . ASN A 1 89 ? 29.34061 -25.24678 -19.77891 1.000 64.78594 85 ASN A N 1
ATOM 552 C CA . ASN A 1 89 ? 29.55677 -25.04506 -21.20195 1.000 67.56115 85 ASN A CA 1
ATOM 553 C C . ASN A 1 89 ? 28.35331 -25.56105 -21.98076 1.000 66.90305 85 ASN A C 1
ATOM 554 O O . ASN A 1 89 ? 27.71591 -26.54518 -21.59682 1.000 69.08257 85 ASN A O 1
ATOM 559 N N . LYS A 1 90 ? 28.03186 -24.87669 -23.08172 1.000 66.00413 86 LYS A N 1
ATOM 560 C CA . LYS A 1 90 ? 26.88132 -25.28972 -23.87900 1.000 63.62922 86 LYS A CA 1
ATOM 561 C C . LYS A 1 90 ? 27.06849 -26.69030 -24.44442 1.000 75.50108 86 LYS A C 1
ATOM 562 O O . LYS A 1 90 ? 26.08323 -27.38355 -24.72266 1.000 82.05027 86 LYS A O 1
ATOM 568 N N . THR A 1 91 ? 28.31804 -27.12340 -24.62173 1.000 78.85032 87 THR A N 1
ATOM 569 C CA . THR A 1 91 ? 28.58625 -28.48132 -25.07504 1.000 80.96167 87 THR A CA 1
ATOM 570 C C . THR A 1 91 ? 28.37261 -29.51264 -23.97402 1.000 81.01648 87 THR A C 1
ATOM 571 O O . THR A 1 91 ? 28.14451 -30.68795 -24.28055 1.000 86.80742 87 THR A O 1
ATOM 575 N N . ASP A 1 92 ? 28.44187 -29.10243 -22.70404 1.000 76.79651 88 ASP A N 1
ATOM 576 C CA . ASP A 1 92 ? 28.21323 -30.02211 -21.59528 1.000 75.96658 88 ASP A CA 1
ATOM 577 C C . ASP A 1 92 ? 26.75568 -30.44224 -21.46892 1.000 80.72560 88 ASP A C 1
ATOM 578 O O . ASP A 1 92 ? 26.46362 -31.38402 -20.72395 1.000 79.41927 88 ASP A O 1
ATOM 583 N N . LEU A 1 93 ? 25.84262 -29.78030 -22.17372 1.000 80.38953 89 LEU A N 1
ATOM 584 C CA . LEU A 1 93 ? 24.42932 -30.13651 -22.14458 1.000 78.43608 89 LEU A CA 1
ATOM 585 C C . LEU A 1 93 ? 24.16723 -31.06271 -23.32527 1.000 79.60615 89 LEU A C 1
ATOM 586 O O . LEU A 1 93 ? 24.26264 -30.64743 -24.48487 1.000 80.37680 89 LEU A O 1
ATOM 591 N N . THR A 1 94 ? 23.83597 -32.31898 -23.02956 1.000 79.68946 90 THR A N 1
ATOM 592 C CA . THR A 1 94 ? 23.70132 -33.34396 -24.05814 1.000 83.81931 90 THR A CA 1
ATOM 593 C C . THR A 1 94 ? 22.28628 -33.89789 -24.14637 1.000 85.33080 90 THR A C 1
ATOM 594 O O . THR A 1 94 ? 21.67071 -33.82554 -25.21485 1.000 86.43331 90 THR A O 1
ATOM 598 N N . ASP A 1 95 ? 21.74430 -34.44024 -23.05858 1.000 83.98951 91 ASP A N 1
ATOM 599 C CA . ASP A 1 95 ? 20.44431 -35.10770 -23.09138 1.000 83.46245 91 ASP A CA 1
ATOM 600 C C . ASP A 1 95 ? 19.36278 -34.08789 -22.77335 1.000 78.77710 91 ASP A C 1
ATOM 601 O O . ASP A 1 95 ? 19.17417 -33.71035 -21.61556 1.000 78.79724 91 ASP A O 1
ATOM 606 N N . ARG A 1 96 ? 18.63460 -33.64613 -23.79447 1.000 74.03340 92 ARG A N 1
ATOM 607 C CA . ARG A 1 96 ? 17.49898 -32.76674 -23.55381 1.000 74.86136 92 ARG A CA 1
ATOM 608 C C . ARG A 1 96 ? 16.35912 -33.64261 -23.05042 1.000 73.41161 92 ARG A C 1
ATOM 609 O O . ARG A 1 96 ? 15.73464 -34.37188 -23.82783 1.000 73.74133 92 ARG A O 1
ATOM 617 N N . VAL A 1 97 ? 16.08683 -33.57203 -21.74877 1.000 71.78804 93 VAL A N 1
ATOM 618 C CA . VAL A 1 97 ? 15.06204 -34.42162 -21.15239 1.000 67.80333 93 VAL A CA 1
ATOM 619 C C . VAL A 1 97 ? 13.67104 -33.91599 -21.50181 1.000 75.19447 93 VAL A C 1
ATOM 620 O O . VAL A 1 97 ? 12.82666 -34.66562 -22.00538 1.000 76.27319 93 VAL A O 1
ATOM 624 N N . GLY A 1 98 ? 13.41481 -32.64237 -21.23792 1.000 76.00249 94 GLY A N 1
ATOM 625 C CA . GLY A 1 98 ? 12.09537 -32.09032 -21.45742 1.000 75.71814 94 GLY A CA 1
ATOM 626 C C . GLY A 1 98 ? 12.05931 -30.64137 -21.03232 1.000 75.21791 94 GLY A C 1
ATOM 627 O O . GLY A 1 98 ? 13.08564 -30.04540 -20.69812 1.000 73.30463 94 GLY A O 1
ATOM 628 N N . GLU A 1 99 ? 10.85627 -30.07994 -21.04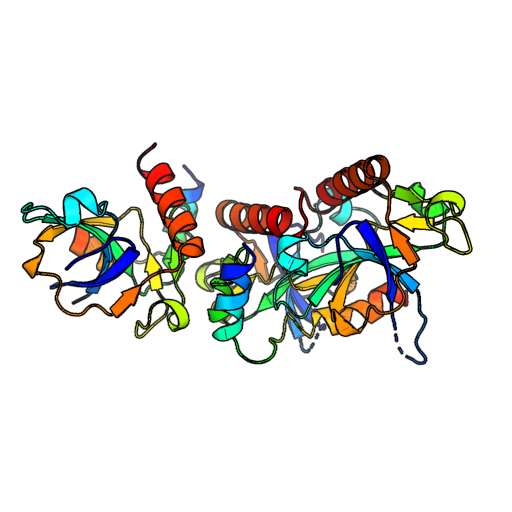892 1.000 76.18280 95 GLU A N 1
ATOM 629 C CA . GLU A 1 99 ? 10.64690 -28.67208 -20.75441 1.000 69.33288 95 GLU A CA 1
ATOM 630 C C . GLU A 1 99 ? 9.70471 -28.52554 -19.56845 1.000 68.84142 95 GLU A C 1
ATOM 631 O O . GLU A 1 99 ? 8.76039 -29.30634 -19.41163 1.000 75.15061 95 GLU A O 1
ATOM 637 N N . VAL A 1 100 ? 9.97003 -27.52485 -18.73489 1.000 63.92275 96 VAL A N 1
ATOM 638 C CA . VAL A 1 100 ? 9.15482 -27.25565 -17.55396 1.000 59.86667 96 VAL A CA 1
ATOM 639 C C . VAL A 1 100 ? 8.05365 -26.27854 -17.94963 1.000 67.99390 96 VAL A C 1
ATOM 640 O O . VAL A 1 100 ? 8.33860 -25.25198 -18.58395 1.000 70.19016 96 VAL A O 1
ATOM 644 N N . PRO A 1 101 ? 6.79346 -26.56058 -17.61862 1.000 68.91787 97 PRO A N 1
ATOM 645 C CA . PRO A 1 101 ? 5.70293 -25.65541 -17.99789 1.000 69.46979 97 PRO A CA 1
ATOM 646 C C . PRO A 1 101 ? 5.88918 -24.26430 -17.41049 1.000 66.70166 97 PRO A C 1
ATOM 647 O O . PRO A 1 101 ? 6.55659 -24.06941 -16.39197 1.000 66.61448 97 PRO A O 1
ATOM 651 N N . ALA A 1 102 ? 5.27784 -23.28362 -18.07981 1.000 64.68288 98 ALA A N 1
ATOM 652 C CA . ALA A 1 102 ? 5.44018 -21.89016 -17.68233 1.000 69.33755 98 ALA A CA 1
ATOM 653 C C . ALA A 1 102 ? 4.87293 -21.60992 -16.29730 1.000 71.16267 98 ALA A C 1
ATOM 654 O O . ALA A 1 102 ? 5.31781 -20.66293 -15.63877 1.000 74.54960 98 ALA A O 1
ATOM 656 N N . SER A 1 103 ? 3.90444 -22.40694 -15.83937 1.000 67.68677 99 SER A N 1
ATOM 657 C CA . SER A 1 103 ? 3.35739 -22.20136 -14.50242 1.000 65.59619 99 SER A CA 1
ATOM 658 C C . SER A 1 103 ? 4.35503 -22.62023 -13.42963 1.000 64.46687 99 SER A C 1
ATOM 659 O O . SER A 1 103 ? 4.49843 -21.93954 -12.40716 1.000 71.06625 99 SER A O 1
ATOM 662 N N . LEU A 1 104 ? 5.05451 -23.73628 -13.64361 1.000 62.86861 100 LEU A N 1
ATOM 663 C CA . LEU A 1 104 ? 6.08320 -24.15699 -12.70022 1.000 64.66763 100 LEU A CA 1
ATOM 664 C C . LEU A 1 104 ? 7.35572 -23.33187 -12.83793 1.000 65.65008 100 LEU A C 1
ATOM 665 O O . LEU A 1 104 ? 8.08631 -23.16174 -11.85559 1.000 68.03419 100 LEU A O 1
ATOM 670 N N . MET A 1 105 ? 7.63807 -22.81366 -14.03593 1.000 65.32677 101 MET A N 1
ATOM 671 C CA . MET A 1 105 ? 8.80239 -21.95111 -14.20374 1.000 63.50495 101 MET A CA 1
ATOM 672 C C . MET A 1 105 ? 8.58760 -20.58797 -13.56185 1.000 68.43793 101 MET A C 1
ATOM 673 O O . MET A 1 105 ? 9.55946 -19.92583 -13.18038 1.000 69.38865 101 MET A O 1
ATOM 678 N N . HIS A 1 106 ? 7.33224 -20.14931 -13.43937 1.000 68.63492 102 HIS A N 1
ATOM 679 C CA . HIS A 1 106 ? 7.05156 -18.94844 -12.66067 1.000 69.78209 102 HIS A CA 1
ATOM 680 C C . HIS A 1 106 ? 7.39778 -19.16085 -11.19330 1.000 70.08344 102 HIS A C 1
ATOM 681 O O . HIS A 1 106 ? 7.91761 -18.25401 -10.53201 1.000 75.65580 102 HIS A O 1
ATOM 688 N N . GLU A 1 107 ? 7.11020 -20.35389 -10.66487 1.000 61.87430 103 GLU A N 1
ATOM 689 C CA . GLU A 1 107 ? 7.54037 -20.68296 -9.31031 1.000 63.61971 103 GLU A CA 1
ATOM 690 C C . GLU A 1 107 ? 9.06012 -20.67470 -9.20642 1.000 63.34505 103 GLU A C 1
ATOM 691 O O . GLU A 1 107 ? 9.61996 -20.22239 -8.20073 1.000 62.26190 103 GLU A O 1
ATOM 697 N N . VAL A 1 108 ? 9.74314 -21.18133 -10.23541 1.000 65.53271 104 VAL A N 1
ATOM 698 C CA . VAL A 1 108 ? 11.20243 -21.13667 -10.26539 1.000 60.87824 104 VAL A CA 1
ATOM 699 C C . VAL A 1 108 ? 11.68941 -19.69446 -10.34433 1.000 64.45620 104 VAL A C 1
ATOM 700 O O . VAL A 1 108 ? 12.61910 -19.29447 -9.63294 1.000 65.10030 104 VAL A O 1
ATOM 704 N N . ASP A 1 109 ? 11.06958 -18.89457 -11.21702 1.000 63.82225 105 ASP A N 1
ATOM 705 C CA . ASP A 1 109 ? 11.44427 -17.48881 -11.33892 1.000 58.27464 105 ASP A CA 1
ATOM 706 C C . ASP A 1 109 ? 11.25134 -16.74430 -10.02280 1.000 61.48790 105 ASP A C 1
ATOM 707 O O . ASP A 1 109 ? 12.08780 -15.91604 -9.64324 1.000 65.03958 105 ASP A O 1
ATOM 712 N N . ARG A 1 110 ? 10.14882 -17.01708 -9.31812 1.000 63.93809 106 ARG A N 1
ATOM 713 C CA . ARG A 1 110 ? 9.93059 -16.39835 -8.01313 1.000 64.55355 106 ARG A CA 1
ATOM 714 C C . ARG A 1 110 ? 11.02949 -16.78120 -7.02975 1.000 63.96818 106 ARG A C 1
ATOM 715 O O . ARG A 1 110 ? 11.53341 -15.92998 -6.28716 1.000 68.14417 106 ARG A O 1
ATOM 723 N N . GLY A 1 111 ? 11.40729 -18.06129 -7.00613 1.000 64.84566 107 GLY A N 1
ATOM 724 C CA . GLY A 1 111 ? 12.46159 -18.49918 -6.10497 1.000 67.66191 107 GLY A CA 1
ATOM 725 C C . GLY A 1 111 ? 13.80556 -17.86837 -6.41536 1.000 64.69248 107 GLY A C 1
ATOM 726 O O . GLY A 1 111 ? 14.54375 -17.47972 -5.50634 1.000 64.47048 107 GLY A O 1
ATOM 727 N N . LEU A 1 112 ? 14.14820 -17.77065 -7.70204 1.000 61.77196 108 LEU A N 1
ATOM 728 C CA . LEU A 1 112 ? 15.42968 -17.18579 -8.08576 1.000 59.75895 108 LEU A CA 1
ATOM 729 C C . LEU A 1 112 ? 15.51601 -15.72692 -7.65309 1.000 61.30986 108 LEU A C 1
ATOM 730 O O . LEU A 1 112 ? 16.53443 -15.28862 -7.10595 1.000 61.89212 108 LEU A O 1
ATOM 735 N N . ARG A 1 113 ? 14.45194 -14.95585 -7.89535 1.000 59.41161 109 ARG A N 1
ATOM 736 C CA . ARG A 1 113 ? 14.42289 -13.57278 -7.43108 1.000 54.22157 109 ARG A CA 1
ATOM 737 C C . ARG A 1 113 ? 14.47382 -13.49918 -5.91156 1.000 55.02016 109 ARG A C 1
ATOM 738 O O . ARG A 1 113 ? 15.00601 -12.53421 -5.35101 1.000 61.85284 109 ARG A O 1
ATOM 746 N N . ARG A 1 114 ? 13.92559 -14.50826 -5.23357 1.000 53.74319 110 ARG A N 1
ATOM 747 C CA . ARG A 1 114 ? 13.94375 -14.53818 -3.77551 1.000 55.42062 110 ARG A CA 1
ATOM 748 C C . ARG A 1 114 ? 15.35884 -14.74407 -3.24782 1.000 57.83887 110 ARG A C 1
ATOM 749 O O . ARG A 1 114 ? 15.82461 -13.99780 -2.37851 1.000 59.21759 110 ARG A O 1
ATOM 757 N N . VAL A 1 115 ? 16.05982 -15.75296 -3.76724 1.000 62.27326 111 VAL A N 1
ATOM 758 C CA . VAL A 1 115 ? 17.38534 -16.08077 -3.25313 1.000 63.46205 111 VAL A CA 1
ATOM 759 C C . VAL A 1 115 ? 18.43386 -15.07825 -3.73141 1.000 57.12794 111 VAL A C 1
ATOM 760 O O . VAL A 1 115 ? 19.44211 -14.85840 -3.04987 1.000 56.89860 111 VAL A O 1
ATOM 764 N N . LEU A 1 116 ? 18.22325 -14.45171 -4.88733 1.000 55.87072 112 LEU A N 1
ATOM 765 C CA . LEU A 1 116 ? 19.18321 -13.50831 -5.44441 1.000 56.81575 112 LEU A CA 1
ATOM 766 C C . LEU A 1 116 ? 18.83168 -12.05334 -5.16660 1.000 57.76751 112 LEU A C 1
ATOM 767 O O . LEU A 1 116 ? 19.58504 -11.16418 -5.57700 1.000 56.05973 112 LEU A O 1
ATOM 772 N N . ASP A 1 117 ? 17.71384 -11.78964 -4.48725 1.000 57.22573 113 ASP A N 1
ATOM 773 C CA . ASP A 1 117 ? 17.27658 -10.42953 -4.17143 1.000 55.36708 113 ASP A CA 1
ATOM 774 C C . ASP A 1 117 ? 17.16168 -9.58933 -5.44578 1.000 53.50496 113 ASP A C 1
ATOM 775 O O . ASP A 1 117 ? 17.83998 -8.57560 -5.62459 1.000 58.54857 113 ASP A O 1
ATOM 780 N N . LEU A 1 118 ? 16.28806 -10.04101 -6.33970 1.000 53.64654 114 LEU A N 1
ATOM 781 C CA . LEU A 1 118 ? 16.09831 -9.37907 -7.62453 1.000 54.76678 114 LEU A CA 1
ATOM 782 C C . LEU A 1 118 ? 14.63686 -8.99615 -7.84254 1.000 59.34946 114 LEU A C 1
ATOM 783 O O . LEU A 1 118 ? 14.31042 -8.23046 -8.75072 1.000 59.73029 114 LEU A O 1
ATOM 789 N N . VAL B 1 6 ? 30.29076 -13.55392 8.78801 1.000 81.64178 2 VAL B N 1
ATOM 790 C CA . VAL B 1 6 ? 28.93620 -13.38967 8.27532 1.000 85.06836 2 VAL B CA 1
ATOM 791 C C . VAL B 1 6 ? 28.96361 -12.68458 6.92280 1.000 81.18880 2 VAL B C 1
ATOM 792 O O . VAL B 1 6 ? 29.12031 -11.46523 6.84418 1.000 75.94445 2 VAL B O 1
ATOM 796 N N . ILE B 1 7 ? 28.80543 -13.46846 5.86171 1.000 80.50427 3 ILE B N 1
ATOM 797 C CA . ILE B 1 7 ? 28.85340 -12.95103 4.49879 1.000 77.53704 3 ILE B CA 1
ATOM 798 C C . ILE B 1 7 ? 27.55951 -12.20951 4.19157 1.000 79.92107 3 ILE B C 1
ATOM 799 O O . ILE B 1 7 ? 26.46159 -12.69754 4.48577 1.000 79.69332 3 ILE B O 1
ATOM 804 N N . SER B 1 8 ? 27.68743 -11.02534 3.60062 1.000 79.26802 4 SER B N 1
ATOM 805 C CA . SER B 1 8 ? 26.55221 -10.21204 3.19986 1.000 74.77466 4 SER B CA 1
ATOM 806 C C . SER B 1 8 ? 26.62922 -9.94730 1.70221 1.000 74.67752 4 SER B C 1
ATOM 807 O O . SER B 1 8 ? 27.69677 -10.03431 1.08892 1.000 79.41352 4 SER B O 1
ATOM 810 N N . ARG B 1 9 ? 25.47863 -9.63145 1.11459 1.000 70.27099 5 ARG B N 1
ATOM 811 C CA . ARG B 1 9 ? 25.42436 -9.35447 -0.31165 1.000 67.75203 5 ARG B CA 1
ATOM 812 C C . ARG B 1 9 ? 26.21965 -8.09308 -0.64075 1.000 65.31170 5 ARG B C 1
ATOM 813 O O . ARG B 1 9 ? 26.48587 -7.25072 0.22228 1.000 65.01391 5 ARG B O 1
ATOM 821 N N . ALA B 1 10 ? 26.61508 -7.98651 -1.91136 1.000 63.95352 6 ALA B N 1
ATOM 822 C CA . ALA B 1 10 ? 27.43273 -6.91964 -2.48693 1.000 68.48356 6 ALA B CA 1
ATOM 823 C C . ALA B 1 10 ? 28.89230 -6.98415 -2.05036 1.000 71.44777 6 ALA B C 1
ATOM 824 O O . ALA B 1 10 ? 29.69007 -6.14872 -2.49382 1.000 72.63084 6 ALA B O 1
ATOM 826 N N . GLU B 1 11 ? 29.27246 -7.93666 -1.20273 1.000 70.69511 7 GLU B N 1
ATOM 827 C CA . GLU B 1 11 ? 30.65515 -8.05149 -0.76298 1.000 72.03021 7 GLU B CA 1
ATOM 828 C C . GLU B 1 11 ? 31.48453 -8.83803 -1.77291 1.000 72.96064 7 GLU B C 1
ATOM 829 O O . GLU B 1 11 ? 30.99100 -9.75293 -2.43887 1.000 69.40016 7 GLU B O 1
ATOM 835 N N . ILE B 1 12 ? 32.75991 -8.46802 -1.88097 1.000 73.20157 8 ILE B N 1
ATOM 836 C CA . ILE B 1 12 ? 33.71067 -9.11695 -2.77846 1.000 68.77620 8 ILE B CA 1
ATOM 837 C C . ILE B 1 12 ? 34.67138 -9.96095 -1.95157 1.000 70.21236 8 ILE B C 1
ATOM 838 O O . ILE B 1 12 ? 35.27369 -9.46665 -0.99064 1.000 70.86967 8 ILE B O 1
ATOM 843 N N . TYR B 1 13 ? 34.81016 -11.23263 -2.32272 1.000 71.53483 9 TYR B N 1
ATOM 844 C CA . TYR B 1 13 ? 35.72432 -12.15367 -1.66374 1.000 75.61304 9 TYR B CA 1
ATOM 845 C C . TYR B 1 13 ? 36.65629 -12.78432 -2.69062 1.000 71.73178 9 TYR B C 1
ATOM 846 O O . TYR B 1 13 ? 36.34294 -12.86307 -3.88114 1.000 69.05629 9 TYR B O 1
ATOM 855 N N . TRP B 1 14 ? 37.81727 -13.22798 -2.21371 1.000 61.89035 10 TRP B N 1
ATOM 856 C CA . TRP B 1 14 ? 38.70860 -14.06689 -3.00259 1.000 62.10887 10 TRP B CA 1
ATOM 857 C C . TRP B 1 14 ? 38.28103 -15.51971 -2.84092 1.000 67.28463 10 TRP B C 1
ATOM 858 O O . TRP B 1 14 ? 38.01887 -15.97495 -1.72249 1.000 72.94950 10 TRP B O 1
ATOM 869 N N . ALA B 1 15 ? 38.20698 -16.24268 -3.95419 1.000 61.17592 11 ALA B N 1
ATOM 870 C CA . ALA B 1 15 ? 37.69993 -17.60550 -3.95167 1.000 66.81487 11 ALA B CA 1
ATOM 871 C C . ALA B 1 15 ? 38.65106 -18.53517 -4.69113 1.000 75.19171 11 ALA B C 1
ATOM 872 O O . ALA B 1 15 ? 39.27651 -18.15144 -5.68512 1.000 82.82643 11 ALA B O 1
ATOM 874 N N . ASP B 1 16 ? 38.74416 -19.76814 -4.19703 1.000 69.39325 12 ASP B N 1
ATOM 875 C CA . ASP B 1 16 ? 39.55877 -20.79500 -4.83384 1.000 66.04656 12 ASP B CA 1
ATOM 876 C C . ASP B 1 16 ? 38.86079 -21.36054 -6.06381 1.000 58.64156 12 ASP B C 1
ATOM 877 O O . ASP B 1 16 ? 39.33686 -22.32182 -6.66154 1.000 66.70941 12 ASP B O 1
ATOM 879 N N . GLN B 1 24 ? 45.23713 -27.34598 -11.57523 1.000 113.15100 20 GLN B N 1
ATOM 880 C CA . GLN B 1 24 ? 45.11250 -27.91760 -10.23845 1.000 112.05610 20 GLN B CA 1
ATOM 881 C C . GLN B 1 24 ? 45.37347 -26.89234 -9.12467 1.000 119.12493 20 GLN B C 1
ATOM 882 O O . GLN B 1 24 ? 44.48742 -26.72861 -8.27426 1.000 126.61034 20 GLN B O 1
ATOM 888 N N . PRO B 1 25 ? 46.57830 -26.17753 -9.13327 1.000 110.29881 21 PRO B N 1
ATOM 889 C CA . PRO B 1 25 ? 46.99624 -25.42594 -7.93330 1.000 107.87282 21 PRO B CA 1
ATOM 890 C C . PRO B 1 25 ? 45.87294 -24.83822 -7.09602 1.000 119.01545 21 PRO B C 1
ATOM 891 O O . PRO B 1 25 ? 45.49352 -25.39935 -6.06156 1.000 135.13545 21 PRO B O 1
ATOM 895 N N . ALA B 1 26 ? 45.33798 -23.70798 -7.54453 1.000 116.33545 22 ALA B N 1
ATOM 896 C CA . ALA B 1 26 ? 44.20024 -23.07516 -6.89399 1.000 100.96545 22 ALA B CA 1
ATOM 897 C C . ALA B 1 26 ? 43.56565 -22.04221 -7.81877 1.000 95.88760 22 ALA B C 1
ATOM 898 O O . ALA B 1 26 ? 42.34516 -22.04858 -8.01383 1.000 94.84810 22 ALA B O 1
ATOM 900 N N . LYS B 1 27 ? 44.39209 -21.16566 -8.40022 1.000 91.85545 23 LYS B N 1
ATOM 901 C CA . LYS B 1 27 ? 43.94124 -20.05935 -9.24234 1.000 90.70545 23 LYS B CA 1
ATOM 902 C C . LYS B 1 27 ? 42.83306 -19.27732 -8.54383 1.000 89.85642 23 LYS B C 1
ATOM 903 O O . LYS B 1 27 ? 41.65092 -19.42575 -8.86690 1.000 91.02268 23 LYS B O 1
ATOM 909 N N . ARG B 1 28 ? 43.22103 -18.46353 -7.56447 1.000 79.18201 24 ARG B N 1
ATOM 910 C CA . ARG B 1 28 ? 42.28394 -17.64839 -6.80150 1.000 70.16157 24 ARG B CA 1
ATOM 911 C C . ARG B 1 28 ? 41.80797 -16.46626 -7.63389 1.000 73.44235 24 ARG B C 1
ATOM 912 O O . ARG B 1 28 ? 42.61195 -15.75772 -8.24451 1.000 81.50576 24 ARG B O 1
ATOM 914 N N . ARG B 1 29 ? 40.49784 -16.26464 -7.66743 1.000 70.98772 25 ARG B N 1
ATOM 915 C CA . ARG B 1 29 ? 39.87792 -15.19210 -8.43032 1.000 65.74568 25 ARG B CA 1
ATOM 916 C C . ARG B 1 29 ? 38.81627 -14.52841 -7.56766 1.000 65.05194 25 ARG B C 1
ATOM 917 O O . ARG B 1 29 ? 38.29827 -15.13922 -6.62752 1.000 63.02020 25 ARG B O 1
ATOM 919 N N . PRO B 1 30 ? 38.47997 -13.27035 -7.85512 1.000 62.02722 26 PRO B N 1
ATOM 920 C CA . PRO B 1 30 ? 37.48860 -12.56465 -7.03708 1.000 61.80571 26 PRO B CA 1
ATOM 921 C C . PRO B 1 30 ? 36.05885 -12.87224 -7.45564 1.000 67.38874 26 PRO B C 1
ATOM 922 O O . PRO B 1 30 ? 35.77058 -13.17310 -8.61605 1.000 71.02816 26 PRO B O 1
ATOM 926 N N . VAL B 1 31 ? 35.15291 -12.78392 -6.47988 1.000 65.08329 27 VAL B N 1
ATOM 927 C CA . VAL B 1 31 ? 33.73417 -13.04057 -6.69868 1.000 62.63376 27 VAL B CA 1
ATOM 928 C C . VAL B 1 31 ? 32.90862 -11.98735 -5.97297 1.000 64.77029 27 VAL B C 1
ATOM 929 O O . VAL B 1 31 ? 33.33318 -11.42666 -4.95845 1.000 65.07283 27 VAL B O 1
ATOM 933 N N . LEU B 1 32 ? 31.71826 -11.72137 -6.50790 1.000 64.79738 28 LEU B N 1
ATOM 934 C CA . LEU B 1 32 ? 30.76168 -10.78462 -5.92762 1.000 64.38712 28 LEU B CA 1
ATOM 935 C C . LEU B 1 32 ? 29.54321 -11.55762 -5.43673 1.000 63.97833 28 LEU B C 1
ATOM 936 O O . LEU B 1 32 ? 28.88956 -12.25316 -6.22177 1.000 62.48712 28 LEU B O 1
ATOM 941 N N . VAL B 1 33 ? 29.24138 -11.43443 -4.14456 1.000 61.96536 29 VAL B N 1
ATOM 942 C CA . VAL B 1 33 ? 28.11773 -12.15613 -3.55390 1.000 57.64038 29 VAL B CA 1
ATOM 943 C C . VAL B 1 33 ? 26.81200 -11.58866 -4.09650 1.000 62.97943 29 VAL B C 1
ATOM 944 O O . VAL B 1 33 ? 26.52828 -10.39346 -3.95279 1.000 69.32701 29 VAL B O 1
ATOM 948 N N . ILE B 1 34 ? 26.00682 -12.44898 -4.71820 1.000 58.44472 30 ILE B N 1
ATOM 949 C CA . ILE B 1 34 ? 24.68551 -12.06580 -5.20623 1.000 54.97275 30 ILE B CA 1
ATOM 950 C C . ILE B 1 34 ? 23.55834 -12.75196 -4.45183 1.000 56.27029 30 ILE B C 1
ATOM 951 O O . ILE B 1 34 ? 22.39432 -12.34534 -4.60729 1.000 58.11562 30 ILE B O 1
ATOM 956 N N . GLN B 1 35 ? 23.85536 -13.77614 -3.65425 1.000 57.37539 31 GLN B N 1
ATOM 957 C CA . GLN B 1 35 ? 22.83567 -14.41365 -2.83245 1.000 61.90997 31 GLN B CA 1
ATOM 958 C C . GLN B 1 35 ? 22.26895 -13.41896 -1.82591 1.000 61.95999 31 GLN B C 1
ATOM 959 O O . GLN B 1 35 ? 23.00355 -12.62511 -1.23135 1.000 66.13903 31 GLN B O 1
ATOM 965 N N . SER B 1 36 ? 20.95084 -13.45821 -1.64454 1.000 58.31367 32 SER B N 1
ATOM 966 C CA . SER B 1 36 ? 20.28836 -12.50162 -0.76931 1.000 61.19969 32 SER B CA 1
ATOM 967 C C . SER B 1 36 ? 20.69841 -12.71451 0.68414 1.000 64.12446 32 SER B C 1
ATOM 968 O O . SER B 1 36 ? 21.02725 -13.82652 1.10688 1.000 64.02833 32 SER B O 1
ATOM 971 N N . ASP B 1 37 ? 20.67073 -11.62372 1.45041 1.000 66.32814 33 ASP B N 1
ATOM 972 C CA . ASP B 1 37 ? 21.09732 -11.68655 2.84605 1.000 68.77194 33 ASP B CA 1
ATOM 973 C C . ASP B 1 37 ? 20.25686 -12.62731 3.70415 1.000 68.81168 33 ASP B C 1
ATOM 974 O O . ASP B 1 37 ? 20.83779 -13.28696 4.58435 1.000 70.45920 33 ASP B O 1
ATOM 979 N N . PRO B 1 38 ? 18.92813 -12.72379 3.54443 1.000 71.16724 34 PRO B N 1
ATOM 980 C CA . PRO B 1 38 ? 18.19115 -13.77827 4.26698 1.000 72.67323 34 PRO B CA 1
ATOM 981 C C . PRO B 1 38 ? 18.78608 -15.16876 4.09437 1.000 72.14334 34 PRO B C 1
ATOM 982 O O . PRO B 1 38 ? 18.94508 -15.89811 5.08146 1.000 73.36997 34 PRO B O 1
ATOM 986 N N . TYR B 1 39 ? 19.11312 -15.56242 2.86033 1.000 69.44369 35 TYR B N 1
ATOM 987 C CA . TYR B 1 39 ? 19.75361 -16.85730 2.65011 1.000 71.25491 35 TYR B CA 1
ATOM 988 C C . TYR B 1 39 ? 21.18764 -16.87257 3.16486 1.000 72.76082 35 TYR B C 1
ATOM 989 O O . TYR B 1 39 ? 21.70229 -17.93846 3.52228 1.000 71.73844 35 TYR B O 1
ATOM 998 N N . ASN B 1 40 ? 21.84768 -15.71229 3.21053 1.000 72.53762 36 ASN B N 1
ATOM 999 C CA . ASN B 1 40 ? 23.22147 -15.66816 3.70337 1.000 71.82108 36 ASN B CA 1
ATOM 1000 C C . ASN B 1 40 ? 23.27920 -15.84404 5.21598 1.000 78.50795 36 ASN B C 1
ATOM 1001 O O . ASN B 1 40 ? 24.11891 -16.59471 5.72628 1.000 87.05840 36 ASN B O 1
ATOM 1006 N N . ALA B 1 41 ? 22.39534 -15.16942 5.94877 1.000 78.70955 37 ALA B N 1
ATOM 1007 C CA . ALA B 1 41 ? 22.36916 -15.25469 7.40401 1.000 80.42171 37 ALA B CA 1
ATOM 1008 C C . ALA B 1 41 ? 21.73855 -16.54496 7.91599 1.000 81.98860 37 ALA B C 1
ATOM 1009 O O . ALA B 1 41 ? 21.52996 -16.67810 9.12680 1.000 87.58419 37 ALA B O 1
ATOM 1011 N N . SER B 1 42 ? 21.43552 -17.48782 7.03226 1.000 80.68407 38 SER B N 1
ATOM 1012 C CA . SER B 1 42 ? 20.81884 -18.75301 7.39727 1.000 87.07110 38 SER B CA 1
ATOM 1013 C C . SER B 1 42 ? 21.87789 -19.84008 7.55313 1.000 87.34625 38 SER B C 1
ATOM 1014 O O . SER B 1 42 ? 23.06518 -19.63384 7.29126 1.000 85.79972 38 SER B O 1
ATOM 1017 N N . ARG B 1 43 ? 21.42795 -21.01728 7.98829 1.000 89.82367 39 ARG B N 1
ATOM 1018 C CA . ARG B 1 43 ? 22.30463 -22.17390 8.12831 1.000 87.75805 39 ARG B CA 1
ATOM 1019 C C . ARG B 1 43 ? 22.63195 -22.83037 6.79124 1.000 83.43184 39 ARG B C 1
ATOM 1020 O O . ARG B 1 43 ? 23.25833 -23.89575 6.77861 1.000 78.89551 39 ARG B O 1
ATOM 1028 N N . LEU B 1 44 ? 22.20803 -22.23320 5.67787 1.000 86.81751 40 LEU B N 1
ATOM 1029 C CA . LEU B 1 44 ? 22.57625 -22.73963 4.36239 1.000 83.38929 40 LEU B CA 1
ATOM 1030 C C . LEU B 1 44 ? 24.08837 -22.68057 4.18322 1.000 83.56719 40 LEU B C 1
ATOM 1031 O O . LEU B 1 44 ? 24.71338 -21.63854 4.40305 1.000 84.82668 40 LEU B O 1
ATOM 1036 N N . ALA B 1 45 ? 24.67610 -23.80807 3.78218 1.000 78.79837 41 ALA B N 1
ATOM 1037 C CA . ALA B 1 45 ? 26.12613 -23.92284 3.69275 1.000 82.36359 41 ALA B CA 1
ATOM 1038 C C . ALA B 1 45 ? 26.70780 -23.31365 2.42386 1.000 76.97281 41 ALA B C 1
ATOM 1039 O O . ALA B 1 45 ? 27.93393 -23.19737 2.32219 1.000 80.63249 41 ALA B O 1
ATOM 1041 N N . THR B 1 46 ? 25.87455 -22.92125 1.46509 1.000 72.02276 42 THR B N 1
ATOM 1042 C CA . THR B 1 46 ? 26.33813 -22.44504 0.17139 1.000 73.81543 42 THR B CA 1
ATOM 1043 C C . THR B 1 46 ? 25.94573 -20.98747 -0.03062 1.000 79.18469 42 THR B C 1
ATOM 1044 O O . THR B 1 46 ? 24.96055 -20.50662 0.53758 1.000 85.95475 42 THR B O 1
ATOM 1048 N N . VAL B 1 47 ? 26.73017 -20.28720 -0.84775 1.000 76.22918 43 VAL B N 1
ATOM 1049 C CA . VAL B 1 47 ? 26.44752 -18.90899 -1.22887 1.000 71.15456 43 VAL B CA 1
ATOM 1050 C C . VAL B 1 47 ? 26.64545 -18.76961 -2.73305 1.000 71.57110 43 VAL B C 1
ATOM 1051 O O . VAL B 1 47 ? 27.58961 -19.32922 -3.30226 1.000 73.93345 43 VAL B O 1
ATOM 1055 N N . ILE B 1 48 ? 25.73817 -18.04133 -3.37706 1.000 70.48647 44 ILE B N 1
ATOM 1056 C CA . ILE B 1 48 ? 25.76168 -17.83448 -4.82044 1.000 63.69255 44 ILE B CA 1
ATOM 1057 C C . ILE B 1 48 ? 26.51838 -16.54722 -5.11492 1.000 59.05325 44 ILE B C 1
ATOM 1058 O O . ILE B 1 48 ? 26.38225 -15.55387 -4.39053 1.000 63.08832 44 ILE B O 1
ATOM 1063 N N . ALA B 1 49 ? 27.32598 -16.55719 -6.17468 1.000 55.94589 45 ALA B N 1
ATOM 1064 C CA . ALA B 1 49 ? 28.16312 -15.40658 -6.48131 1.000 60.59499 45 ALA B CA 1
ATOM 1065 C C . ALA B 1 49 ? 28.39205 -15.30925 -7.98236 1.000 59.17887 45 ALA B C 1
ATOM 1066 O O . ALA B 1 49 ? 28.27221 -16.29256 -8.71822 1.000 53.86390 45 ALA B O 1
ATOM 1068 N N . ALA B 1 50 ? 28.72428 -14.09822 -8.42377 1.000 59.15924 46 ALA B N 1
ATOM 1069 C CA . ALA B 1 50 ? 29.11674 -13.83027 -9.79953 1.000 58.74616 46 ALA B CA 1
ATOM 1070 C C . ALA B 1 50 ? 30.62427 -13.62585 -9.86775 1.000 62.50130 46 ALA B C 1
ATOM 1071 O O . ALA B 1 50 ? 31.20977 -12.95599 -9.01147 1.000 63.50740 46 ALA B O 1
ATOM 1073 N N . VAL B 1 51 ? 31.24607 -14.20210 -10.89146 1.000 63.63150 47 VAL B N 1
ATOM 1074 C CA . VAL B 1 51 ? 32.69952 -14.17498 -11.02146 1.000 63.45165 47 VAL B CA 1
ATOM 1075 C C . VAL B 1 51 ? 33.14497 -12.80083 -11.50408 1.000 61.43936 47 VAL B C 1
ATOM 1076 O O . VAL B 1 51 ? 32.55936 -12.23276 -12.43377 1.000 66.56604 47 VAL B O 1
ATOM 1080 N N . ILE B 1 52 ? 34.18292 -12.26328 -10.86946 1.000 54.39535 48 ILE B N 1
ATOM 1081 C CA . ILE B 1 52 ? 34.75123 -10.96859 -11.22592 1.000 56.66505 48 ILE B CA 1
ATOM 1082 C C . ILE B 1 52 ? 36.01810 -11.21078 -12.03605 1.000 60.65374 48 ILE B C 1
ATOM 1083 O O . ILE B 1 52 ? 36.95157 -11.86930 -11.56093 1.000 64.41117 48 ILE B O 1
ATOM 1088 N N . THR B 1 53 ? 36.05848 -10.67938 -13.25349 1.000 57.71514 49 THR B N 1
ATOM 1089 C CA . THR B 1 53 ? 37.21911 -10.81432 -14.12096 1.000 56.08610 49 THR B CA 1
ATOM 1090 C C . THR B 1 53 ? 38.00569 -9.50949 -14.17405 1.000 65.72770 49 THR B C 1
ATOM 1091 O O . THR B 1 53 ? 37.51198 -8.43883 -13.80976 1.000 67.31427 49 THR B O 1
ATOM 1095 N N . SER B 1 54 ? 39.24784 -9.61580 -14.64171 1.000 67.38003 50 SER B N 1
ATOM 1096 C CA . SER B 1 54 ? 40.10488 -8.46024 -14.86283 1.000 61.70234 50 SER B CA 1
ATOM 1097 C C . SER B 1 54 ? 40.18499 -8.06581 -16.33001 1.000 64.54012 50 SER B C 1
ATOM 1098 O O . SER B 1 54 ? 40.88350 -7.10327 -16.66373 1.000 69.40971 50 SER B O 1
ATOM 1101 N N . ASN B 1 55 ? 39.48504 -8.78142 -17.20884 1.000 59.13397 51 ASN B N 1
ATOM 1102 C CA . ASN B 1 55 ? 39.44270 -8.45919 -18.63384 1.000 63.34155 51 ASN B CA 1
ATOM 1103 C C . ASN B 1 55 ? 38.34692 -7.41878 -18.82711 1.000 67.22528 51 ASN B C 1
ATOM 1104 O O . ASN B 1 55 ? 37.17270 -7.74617 -19.00665 1.000 73.77293 51 ASN B O 1
ATOM 1109 N N . THR B 1 56 ? 38.73679 -6.14099 -18.78295 1.000 61.70898 52 THR B N 1
ATOM 1110 C CA . THR B 1 56 ? 37.75695 -5.06329 -18.86823 1.000 64.89944 52 THR B CA 1
ATOM 1111 C C . THR B 1 56 ? 37.01956 -5.05515 -20.19923 1.000 66.13632 52 THR B C 1
ATOM 1112 O O . THR B 1 56 ? 35.95926 -4.42858 -20.30192 1.000 72.67225 52 THR B O 1
ATOM 1116 N N . ALA B 1 57 ? 37.55490 -5.73018 -21.21965 1.000 60.06796 53 ALA B N 1
ATOM 1117 C CA . ALA B 1 57 ? 36.83897 -5.84988 -22.48275 1.000 62.95497 53 ALA B CA 1
ATOM 1118 C C . ALA B 1 57 ? 35.51283 -6.57661 -22.31618 1.000 66.97500 53 ALA B C 1
ATOM 1119 O O . ALA B 1 57 ? 34.60987 -6.39399 -23.14024 1.000 70.08742 53 ALA B O 1
ATOM 1121 N N . LEU B 1 58 ? 35.37143 -7.38822 -21.26483 1.000 63.28547 54 LEU B N 1
ATOM 1122 C CA . LEU B 1 58 ? 34.11148 -8.07221 -21.00882 1.000 63.71243 54 LEU B CA 1
ATOM 1123 C C . LEU B 1 58 ? 33.01956 -7.12768 -20.52831 1.000 63.84781 54 LEU B C 1
ATOM 1124 O O . LEU B 1 58 ? 31.86377 -7.55189 -20.42124 1.000 66.61131 54 LEU B O 1
ATOM 1129 N N . ALA B 1 59 ? 33.35084 -5.86704 -20.23787 1.000 57.46923 55 ALA B N 1
ATOM 1130 C CA . ALA B 1 59 ? 32.32038 -4.88539 -19.93095 1.000 55.62804 55 ALA B CA 1
ATOM 1131 C C . ALA B 1 59 ? 31.48398 -4.53316 -21.15081 1.000 61.81011 55 ALA B C 1
ATOM 1132 O O . ALA B 1 59 ? 30.41928 -3.92399 -20.99886 1.000 64.82704 55 ALA B O 1
ATOM 1134 N N . ALA B 1 60 ? 31.94020 -4.89933 -22.35032 1.000 60.35847 56 ALA B N 1
ATOM 1135 C CA . ALA B 1 60 ? 31.13176 -4.70903 -23.54587 1.000 62.44701 56 ALA B CA 1
ATOM 1136 C C . ALA B 1 60 ? 30.01359 -5.73736 -23.63853 1.000 66.49515 56 ALA B C 1
ATOM 1137 O O . ALA B 1 60 ? 28.99934 -5.48354 -24.29816 1.000 71.59460 56 ALA B O 1
ATOM 1139 N N . MET B 1 61 ? 30.18347 -6.89444 -23.00460 1.000 68.42239 57 MET B N 1
ATOM 1140 C CA . MET B 1 61 ? 29.12930 -7.89727 -22.99228 1.000 63.45976 57 MET B CA 1
ATOM 1141 C C . MET B 1 61 ? 27.90620 -7.34339 -22.26722 1.000 60.96969 57 MET B C 1
ATOM 1142 O O . MET B 1 61 ? 28.04303 -6.79263 -21.16495 1.000 61.80109 57 MET B O 1
ATOM 1144 N N . PRO B 1 62 ? 26.71164 -7.44570 -22.84936 1.000 57.18120 58 PRO B N 1
ATOM 1145 C CA . PRO B 1 62 ? 25.52549 -6.86213 -22.21086 1.000 51.84647 58 PRO B CA 1
ATOM 1146 C C . PRO B 1 62 ? 25.28026 -7.45891 -20.83259 1.000 52.75049 58 PRO B C 1
ATOM 1147 O O . PRO B 1 62 ? 25.43449 -8.66305 -20.61853 1.000 56.70187 58 PRO B O 1
ATOM 1151 N N . GLY B 1 63 ? 24.89475 -6.59830 -19.89232 1.000 54.61635 59 GLY B N 1
ATOM 1152 C CA . GLY B 1 63 ? 24.64293 -6.99501 -18.52710 1.000 58.49473 59 GLY B CA 1
ATOM 1153 C C . GLY B 1 63 ? 25.83837 -6.87527 -17.60368 1.000 55.40285 59 GLY B C 1
ATOM 1154 O O . GLY B 1 63 ? 25.66066 -6.62326 -16.40703 1.000 58.47204 59 GLY B O 1
ATOM 1155 N N . ASN B 1 64 ? 27.04891 -7.06381 -18.12546 1.000 50.55323 60 ASN B N 1
ATOM 1156 C CA . ASN B 1 64 ? 28.24068 -6.98745 -17.29301 1.000 55.76971 60 ASN B CA 1
ATOM 1157 C C . ASN B 1 64 ? 28.40916 -5.57801 -16.73672 1.000 54.07957 60 ASN B C 1
ATOM 1158 O O . ASN B 1 64 ? 27.97246 -4.59136 -17.33587 1.000 51.34623 60 ASN B O 1
ATOM 1163 N N . VAL B 1 65 ? 29.05475 -5.48773 -15.57745 1.000 51.54099 61 VAL B N 1
ATOM 1164 C CA . VAL B 1 65 ? 29.19491 -4.23414 -14.84804 1.000 50.28967 61 VAL B CA 1
ATOM 1165 C C . VAL B 1 65 ? 30.67450 -3.98565 -14.60140 1.000 58.89255 61 VAL B C 1
ATOM 1166 O O . VAL B 1 65 ? 31.36497 -4.83669 -14.02829 1.000 60.54043 61 VAL B O 1
ATOM 1170 N N . PHE B 1 66 ? 31.15519 -2.82102 -15.02629 1.000 58.17894 62 PHE B N 1
ATOM 1171 C CA . PHE B 1 66 ? 32.53973 -2.44908 -14.78748 1.000 56.91219 62 PHE B CA 1
ATOM 1172 C C . PHE B 1 66 ? 32.71392 -1.97045 -13.35209 1.000 59.27014 62 PHE B C 1
ATOM 1173 O O . PHE B 1 66 ? 31.82461 -1.34369 -12.76875 1.000 60.93405 62 PHE B O 1
ATOM 1181 N N . LEU B 1 67 ? 33.87764 -2.26846 -12.78768 1.000 61.83635 63 LEU B N 1
ATOM 1182 C CA . LEU B 1 67 ? 34.18949 -1.93011 -11.40096 1.000 62.30264 63 LEU B CA 1
ATOM 1183 C C . LEU B 1 67 ? 35.56589 -1.28637 -11.33377 1.000 66.31586 63 LEU B C 1
ATOM 1184 O O . LEU B 1 67 ? 36.58172 -1.98144 -11.54543 1.000 70.02343 63 LEU B O 1
ATOM 1189 N N . PRO B 1 68 ? 35.65364 0.01147 -11.04897 1.000 59.72885 64 PRO B N 1
ATOM 1190 C CA . PRO B 1 68 ? 36.96877 0.65232 -10.94033 1.000 69.39944 64 PRO B CA 1
ATOM 1191 C C . PRO B 1 68 ? 37.72093 0.15991 -9.71410 1.000 78.20377 64 PRO B C 1
ATOM 1192 O O . PRO B 1 68 ? 37.13042 -0.09451 -8.66138 1.000 77.22121 64 PRO B O 1
ATOM 1196 N N . ALA B 1 69 ? 39.04105 0.01307 -9.86756 1.000 77.17479 65 ALA B N 1
ATOM 1197 C CA . ALA B 1 69 ? 39.86890 -0.45207 -8.75870 1.000 77.59675 65 ALA B CA 1
ATOM 1198 C C . ALA B 1 69 ? 39.81106 0.50303 -7.57403 1.000 77.74794 65 ALA B C 1
ATOM 1199 O O . ALA B 1 69 ? 39.95706 0.07407 -6.42348 1.000 77.40492 65 ALA B O 1
ATOM 1201 N N . THR B 1 70 ? 39.60541 1.79722 -7.83204 1.000 77.47630 66 THR B N 1
ATOM 1202 C CA . THR B 1 70 ? 39.42937 2.75852 -6.74999 1.000 84.41901 66 THR B CA 1
ATOM 1203 C C . THR B 1 70 ? 38.15545 2.50366 -5.95496 1.000 86.08564 66 THR B C 1
ATOM 1204 O O . THR B 1 70 ? 38.02395 3.01231 -4.83646 1.000 91.40019 66 THR B O 1
ATOM 1208 N N . THR B 1 71 ? 37.21713 1.73758 -6.50856 1.000 80.75095 67 THR B N 1
ATOM 1209 C CA . THR B 1 71 ? 35.96045 1.41168 -5.84702 1.000 75.27108 67 THR B CA 1
ATOM 1210 C C . THR B 1 71 ? 35.98161 0.04616 -5.17206 1.000 70.72538 67 THR B C 1
ATOM 1211 O O . THR B 1 71 ? 35.42020 -0.11166 -4.08329 1.000 66.27123 67 THR B O 1
ATOM 1215 N N . THR B 1 72 ? 36.62931 -0.94245 -5.78826 1.000 70.08812 68 THR B N 1
ATOM 1216 C CA . THR B 1 72 ? 36.60084 -2.31245 -5.29261 1.000 69.32012 68 THR B CA 1
ATOM 1217 C C . THR B 1 72 ? 37.70356 -2.63678 -4.29608 1.000 79.11516 68 THR B C 1
ATOM 1218 O O . THR B 1 72 ? 37.57981 -3.63474 -3.57594 1.000 80.89684 68 THR B O 1
ATOM 1222 N N . ARG B 1 73 ? 38.77732 -1.84387 -4.25515 1.000 80.40028 69 ARG B N 1
ATOM 1223 C CA . ARG B 1 73 ? 40.01026 -2.13714 -3.52464 1.000 79.56037 69 ARG B CA 1
ATOM 1224 C C . ARG B 1 73 ? 40.76348 -3.31536 -4.12634 1.000 77.94111 69 ARG B C 1
ATOM 1225 O O . ARG B 1 73 ? 41.66489 -3.86411 -3.47974 1.000 75.66017 69 ARG B O 1
ATOM 1233 N N . LEU B 1 74 ? 40.41896 -3.71852 -5.34408 1.000 77.52743 70 LEU B N 1
ATOM 1234 C CA . LEU B 1 74 ? 41.08821 -4.80916 -6.03413 1.000 73.70041 70 LEU B CA 1
ATOM 1235 C C . LEU B 1 74 ? 42.35471 -4.29887 -6.71242 1.000 75.40502 70 LEU B C 1
ATOM 1236 O O . LEU B 1 74 ? 42.55559 -3.09053 -6.85281 1.000 75.99813 70 LEU B O 1
ATOM 1241 N N . PRO B 1 75 ? 43.24583 -5.20277 -7.13920 1.000 82.15056 71 PRO B N 1
ATOM 1242 C CA . PRO B 1 75 ? 44.48794 -4.73380 -7.78585 1.000 83.73263 71 PRO B CA 1
ATOM 1243 C C . PRO B 1 75 ? 44.24600 -3.96058 -9.07191 1.000 81.46176 71 PRO B C 1
ATOM 1244 O O . PRO B 1 75 ? 44.72166 -2.82596 -9.20903 1.000 88.08911 71 PRO B O 1
ATOM 1248 N N . ARG B 1 76 ? 43.51759 -4.53841 -10.01896 1.000 77.97997 72 ARG B N 1
ATOM 1249 C CA . ARG B 1 76 ? 43.23992 -3.90091 -11.29634 1.000 76.81398 72 ARG B CA 1
ATOM 1250 C C . ARG B 1 76 ? 41.75491 -3.57993 -11.40185 1.000 77.14287 72 ARG B C 1
ATOM 1251 O O . ARG B 1 76 ? 40.94546 -3.97547 -10.55812 1.000 75.11642 72 ARG B O 1
ATOM 1259 N N . ASP B 1 77 ? 41.40089 -2.84689 -12.45405 1.000 75.06969 73 ASP B N 1
ATOM 1260 C CA . ASP B 1 77 ? 39.99524 -2.59236 -12.72495 1.000 71.02907 73 ASP B CA 1
ATOM 1261 C C . ASP B 1 77 ? 39.29697 -3.89825 -13.08246 1.000 71.47810 73 ASP B C 1
ATOM 1262 O O . ASP B 1 77 ? 39.88782 -4.80334 -13.67834 1.000 72.45312 73 ASP B O 1
ATOM 1267 N N . SER B 1 78 ? 38.02404 -3.99025 -12.71304 1.000 68.89655 74 SER B N 1
ATOM 1268 C CA . SER B 1 78 ? 37.31211 -5.25658 -12.72464 1.000 64.37142 74 SER B CA 1
ATOM 1269 C C . SER B 1 78 ? 36.02679 -5.14148 -13.52990 1.000 60.01851 74 SER B C 1
ATOM 1270 O O . SER B 1 78 ? 35.53620 -4.04526 -13.81246 1.000 63.73964 74 SER B O 1
ATOM 1273 N N . VAL B 1 79 ? 35.48949 -6.30342 -13.89906 1.000 55.81268 75 VAL B N 1
ATOM 1274 C CA . VAL B 1 79 ? 34.20809 -6.40697 -14.58850 1.000 56.74333 75 VAL B CA 1
ATOM 1275 C C . VAL B 1 79 ? 33.46234 -7.59873 -14.00594 1.000 55.16098 75 VAL B C 1
ATOM 1276 O O . VAL B 1 79 ? 33.98069 -8.72072 -14.01050 1.000 60.18737 75 VAL B O 1
ATOM 1280 N N . VAL B 1 80 ? 32.25773 -7.36077 -13.49790 1.000 49.35856 76 VAL B N 1
ATOM 1281 C CA . VAL B 1 80 ? 31.40688 -8.44403 -13.01855 1.000 48.49838 76 VAL B CA 1
ATOM 1282 C C . VAL B 1 80 ? 30.80269 -9.15073 -14.22380 1.000 52.73518 76 VAL B C 1
ATOM 1283 O O . VAL B 1 80 ? 30.05758 -8.54640 -15.00233 1.000 52.64930 76 VAL B O 1
ATOM 1287 N N . ASN B 1 81 ? 31.12404 -10.43153 -14.38053 1.000 55.41100 77 ASN B N 1
ATOM 1288 C CA . ASN B 1 81 ? 30.60681 -11.23443 -15.48521 1.000 52.61808 77 ASN B CA 1
ATOM 1289 C C . ASN B 1 81 ? 29.33273 -11.91263 -15.00098 1.000 58.68963 77 A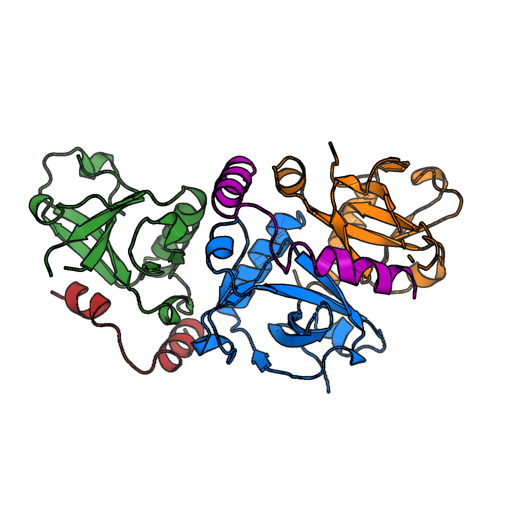SN B C 1
ATOM 1290 O O . ASN B 1 81 ? 29.37672 -12.97436 -14.37436 1.000 59.60623 77 ASN B O 1
ATOM 1295 N N . VAL B 1 82 ? 28.18739 -11.29290 -15.29529 1.000 59.50810 78 VAL B N 1
ATOM 1296 C CA . VAL B 1 82 ? 26.90557 -11.81192 -14.83500 1.000 56.58981 78 VAL B CA 1
ATOM 1297 C C . VAL B 1 82 ? 26.52543 -13.11806 -15.51186 1.000 56.68469 78 VAL B C 1
ATOM 1298 O O . VAL B 1 82 ? 25.54660 -13.75314 -15.10461 1.000 59.15861 78 VAL B O 1
ATOM 1302 N N . THR B 1 83 ? 27.26936 -13.53401 -16.53580 1.000 53.68681 79 THR B N 1
ATOM 1303 C CA . THR B 1 83 ? 27.07048 -14.83593 -17.15485 1.000 57.84591 79 THR B CA 1
ATOM 1304 C C . THR B 1 83 ? 27.89265 -15.93391 -16.49399 1.000 63.79288 79 THR B C 1
ATOM 1305 O O . THR B 1 83 ? 27.71091 -17.10972 -16.82952 1.000 65.58919 79 THR B O 1
ATOM 1309 N N . ALA B 1 84 ? 28.78368 -15.58327 -15.57045 1.000 60.80649 80 ALA B N 1
ATOM 1310 C CA . ALA B 1 84 ? 29.59888 -16.54740 -14.83482 1.000 60.25432 80 ALA B CA 1
ATOM 1311 C C . ALA B 1 84 ? 29.15565 -16.52436 -13.37312 1.000 59.10618 80 ALA B C 1
ATOM 1312 O O . ALA B 1 84 ? 29.61942 -15.70277 -12.57998 1.000 58.50218 80 ALA B O 1
ATOM 1314 N N . ILE B 1 85 ? 28.24408 -17.42883 -13.02389 1.000 56.12285 81 ILE B N 1
ATOM 1315 C CA . ILE B 1 85 ? 27.70083 -17.52750 -11.67468 1.000 55.01197 81 ILE B CA 1
ATOM 1316 C C . ILE B 1 85 ? 28.09686 -18.87594 -11.08876 1.000 54.99395 81 ILE B C 1
ATOM 1317 O O . ILE B 1 85 ? 27.98254 -19.90900 -11.75918 1.000 54.25843 81 ILE B O 1
ATOM 1322 N N . VAL B 1 86 ? 28.55919 -18.86257 -9.83756 1.000 54.68263 82 VAL B N 1
ATOM 1323 C CA . VAL B 1 86 ? 29.05745 -20.05202 -9.16265 1.000 56.23399 82 VAL B CA 1
ATOM 1324 C C . VAL B 1 86 ? 28.40159 -20.15679 -7.79283 1.000 61.00736 82 VAL B C 1
ATOM 1325 O O . VAL B 1 86 ? 27.95373 -19.16614 -7.21100 1.000 63.49915 82 VAL B O 1
ATOM 1329 N N . THR B 1 87 ? 28.34876 -21.38448 -7.28330 1.000 63.62483 83 THR B N 1
ATOM 1330 C CA . THR B 1 87 ? 27.89200 -21.67046 -5.92694 1.000 66.48319 83 THR B CA 1
ATOM 1331 C C . THR B 1 87 ? 29.07994 -22.20147 -5.13453 1.000 73.54388 83 THR B C 1
ATOM 1332 O O . THR B 1 87 ? 29.61306 -23.26898 -5.44823 1.000 78.64645 83 THR B O 1
ATOM 1336 N N . LEU B 1 88 ? 29.50581 -21.44720 -4.12794 1.000 73.86151 84 LEU B N 1
ATOM 1337 C CA . LEU B 1 88 ? 30.65354 -21.79414 -3.30492 1.000 73.20756 84 LEU B CA 1
ATOM 1338 C C . LEU B 1 88 ? 30.21290 -22.08893 -1.87674 1.000 77.38564 84 LEU B C 1
ATOM 1339 O O . LEU B 1 88 ? 29.16361 -21.62780 -1.41925 1.000 79.74891 84 LEU B O 1
ATOM 1344 N N . ASN B 1 89 ? 31.02749 -22.87251 -1.17305 1.000 77.13129 85 ASN B N 1
ATOM 1345 C CA . ASN B 1 89 ? 30.81213 -23.06243 0.25440 1.000 77.71734 85 ASN B CA 1
ATOM 1346 C C . ASN B 1 89 ? 31.08427 -21.76257 0.99932 1.000 74.84394 85 ASN B C 1
ATOM 1347 O O . ASN B 1 89 ? 31.98345 -20.99777 0.63876 1.000 74.30710 85 ASN B O 1
ATOM 1352 N N . LYS B 1 90 ? 30.28905 -21.50885 2.04167 1.000 76.55663 86 LYS B N 1
ATOM 1353 C CA . LYS B 1 90 ? 30.46033 -20.28599 2.81884 1.000 75.00284 86 LYS B CA 1
ATOM 1354 C C . LYS B 1 90 ? 31.81112 -20.25183 3.52115 1.000 80.15709 86 LYS B C 1
ATOM 1355 O O . LYS B 1 90 ? 32.33435 -19.16917 3.80918 1.000 79.27250 86 LYS B O 1
ATOM 1357 N N . THR B 1 91 ? 32.39258 -21.42100 3.79888 1.000 83.54406 87 THR B N 1
ATOM 1358 C CA . THR B 1 91 ? 33.70176 -21.47271 4.43742 1.000 88.06698 87 THR B CA 1
ATOM 1359 C C . THR B 1 91 ? 34.83160 -21.10969 3.48286 1.000 89.35087 87 THR B C 1
ATOM 1360 O O . THR B 1 91 ? 35.90394 -20.70077 3.94155 1.000 88.88896 87 THR B O 1
ATOM 1364 N N . ASP B 1 92 ? 34.62144 -21.24741 2.17173 1.000 87.98069 88 ASP B N 1
ATOM 1365 C CA . ASP B 1 92 ? 35.66554 -20.89892 1.21705 1.000 84.05593 88 ASP B CA 1
ATOM 1366 C C . ASP B 1 92 ? 35.89793 -19.39871 1.11459 1.000 82.22242 88 ASP B C 1
ATOM 1367 O O . ASP B 1 92 ? 36.92282 -18.98778 0.55986 1.000 81.79693 88 ASP B O 1
ATOM 1372 N N . LEU B 1 93 ? 34.98671 -18.57539 1.62745 1.000 82.05957 89 LEU B N 1
ATOM 1373 C CA . LEU B 1 93 ? 35.14319 -17.12660 1.59735 1.000 83.12932 89 LEU B CA 1
ATOM 1374 C C . LEU B 1 93 ? 35.67028 -16.65104 2.94676 1.000 84.83166 89 LEU B C 1
ATOM 1375 O O . LEU B 1 93 ? 34.95755 -16.70005 3.95491 1.000 84.95159 89 LEU B O 1
ATOM 1380 N N . THR B 1 94 ? 36.91831 -16.19032 2.95704 1.000 88.84864 90 THR B N 1
ATOM 1381 C CA . THR B 1 94 ? 37.60327 -15.73025 4.15882 1.000 92.79887 90 THR B CA 1
ATOM 1382 C C . THR B 1 94 ? 38.04901 -14.28224 4.04080 1.000 91.25302 90 THR B C 1
ATOM 1383 O O . THR B 1 94 ? 37.71236 -13.46087 4.90256 1.000 88.48359 90 THR B O 1
ATOM 1387 N N . ASP B 1 95 ? 38.79893 -13.94358 2.99216 1.000 89.83098 91 ASP B N 1
ATOM 1388 C CA . ASP B 1 95 ? 39.37550 -12.60929 2.84111 1.000 90.55128 91 ASP B CA 1
ATOM 1389 C C . ASP B 1 95 ? 38.36260 -11.74336 2.10198 1.000 81.60787 91 ASP B C 1
ATOM 1390 O O . ASP B 1 95 ? 38.19266 -11.85402 0.88510 1.000 78.85519 91 ASP B O 1
ATOM 1392 N N . ARG B 1 96 ? 37.68805 -10.88074 2.85689 1.000 76.61345 92 ARG B N 1
ATOM 1393 C CA . ARG B 1 96 ? 36.71305 -9.92777 2.33580 1.000 78.45210 92 ARG B CA 1
ATOM 1394 C C . ARG B 1 96 ? 37.42228 -8.73018 1.71260 1.000 79.67932 92 ARG B C 1
ATOM 1395 O O . ARG B 1 96 ? 38.06005 -7.94269 2.41888 1.000 85.20353 92 ARG B O 1
ATOM 1403 N N . VAL B 1 97 ? 37.31798 -8.58929 0.38943 1.000 78.48939 93 VAL B N 1
ATOM 1404 C CA . VAL B 1 97 ? 37.98314 -7.48058 -0.29064 1.000 76.89535 93 VAL B CA 1
ATOM 1405 C C . VAL B 1 97 ? 37.26867 -6.16772 0.00697 1.000 79.72550 93 VAL B C 1
ATOM 1406 O O . VAL B 1 97 ? 37.88535 -5.19218 0.45105 1.000 78.26236 93 VAL B O 1
ATOM 1410 N N . GLY B 1 98 ? 35.96501 -6.12214 -0.23497 1.000 83.14788 94 GLY B N 1
ATOM 1411 C CA . GLY B 1 98 ? 35.22223 -4.89250 -0.04547 1.000 85.85745 94 GLY B CA 1
ATOM 1412 C C . GLY B 1 98 ? 33.77791 -5.07322 -0.45351 1.000 82.01647 94 GLY B C 1
ATOM 1413 O O . GLY B 1 98 ? 33.33246 -6.18078 -0.76129 1.000 80.47796 94 GLY B O 1
ATOM 1414 N N . GLU B 1 99 ? 33.04840 -3.96107 -0.45424 1.000 77.87611 95 GLU B N 1
ATOM 1415 C CA . GLU B 1 99 ? 31.62465 -3.95429 -0.75430 1.000 72.47379 95 GLU B CA 1
ATOM 1416 C C . GLU B 1 99 ? 31.36820 -3.05359 -1.95489 1.000 75.70111 95 GLU B C 1
ATOM 1417 O O . GLU B 1 99 ? 32.01625 -2.01421 -2.11287 1.000 85.53799 95 GLU B O 1
ATOM 1423 N N . VAL B 1 100 ? 30.41846 -3.45529 -2.79406 1.000 71.79388 96 VAL B N 1
ATOM 1424 C CA . VAL B 1 100 ? 30.07968 -2.72792 -4.01617 1.000 68.89020 96 VAL B CA 1
ATOM 1425 C C . VAL B 1 100 ? 28.98981 -1.70327 -3.71892 1.000 74.56102 96 VAL B C 1
ATOM 1426 O O . VAL B 1 100 ? 27.99089 -2.03631 -3.06391 1.000 74.83591 96 VAL B O 1
ATOM 1430 N N . PRO B 1 101 ? 29.14663 -0.45208 -4.16087 1.000 72.69895 97 PRO B N 1
ATOM 1431 C CA . PRO B 1 101 ? 28.13673 0.57324 -3.86752 1.000 65.10522 97 PRO B CA 1
ATOM 1432 C C . PRO B 1 101 ? 26.76280 0.19900 -4.40310 1.000 63.95346 97 PRO B C 1
ATOM 1433 O O . PRO B 1 101 ? 26.62746 -0.56300 -5.36292 1.000 66.30776 97 PRO B O 1
ATOM 1437 N N . ALA B 1 102 ? 25.73339 0.75942 -3.76223 1.000 64.10150 98 ALA B N 1
ATOM 1438 C CA . ALA B 1 102 ? 24.35745 0.41260 -4.10282 1.000 68.58215 98 ALA B CA 1
ATOM 1439 C C . ALA B 1 102 ? 23.98299 0.84397 -5.51584 1.000 65.86565 98 ALA B C 1
ATOM 1440 O O . ALA B 1 102 ? 23.09022 0.24423 -6.12565 1.000 69.54948 98 ALA B O 1
ATOM 1442 N N . SER B 1 103 ? 24.64304 1.87162 -6.05407 1.000 63.19964 99 SER B N 1
ATOM 1443 C CA . SER B 1 103 ? 24.33284 2.30546 -7.41284 1.000 65.92965 99 SER B CA 1
ATOM 1444 C C . SER B 1 103 ? 24.84990 1.31004 -8.44337 1.000 64.29789 99 SER B C 1
ATOM 1445 O O . SER B 1 103 ? 24.16603 1.02025 -9.43191 1.000 69.40811 99 SER B O 1
ATOM 1448 N N . LEU B 1 104 ? 26.05361 0.77512 -8.23011 1.000 67.01121 100 LEU B N 1
ATOM 1449 C CA . LEU B 1 104 ? 26.59073 -0.23356 -9.13577 1.000 71.44270 100 LEU B CA 1
ATOM 1450 C C . LEU B 1 104 ? 25.94488 -1.59603 -8.92421 1.000 71.83538 100 LEU B C 1
ATOM 1451 O O . LEU B 1 104 ? 25.87312 -2.39318 -9.86613 1.000 71.93832 100 LEU B O 1
ATOM 1456 N N . MET B 1 105 ? 25.47205 -1.88489 -7.70936 1.000 69.96531 101 MET B N 1
ATOM 1457 C CA . MET B 1 105 ? 24.76592 -3.14160 -7.49172 1.000 65.80756 101 MET B CA 1
ATOM 1458 C C . MET B 1 105 ? 23.40009 -3.12430 -8.16221 1.000 69.97664 101 MET B C 1
ATOM 1459 O O . MET B 1 105 ? 22.86405 -4.18483 -8.50310 1.000 71.24515 101 MET B O 1
ATOM 1464 N N . HIS B 1 106 ? 22.82274 -1.93522 -8.35321 1.000 71.98321 102 HIS B N 1
ATOM 1465 C CA . HIS B 1 106 ? 21.62399 -1.82142 -9.17561 1.000 72.01588 102 HIS B CA 1
ATOM 1466 C C . HIS B 1 106 ? 21.92978 -2.19821 -10.61990 1.000 71.01502 102 HIS B C 1
ATOM 1467 O O . HIS B 1 106 ? 21.11883 -2.85345 -11.28580 1.000 76.04289 102 HIS B O 1
ATOM 1474 N N . GLU B 1 107 ? 23.10024 -1.78897 -11.12078 1.000 65.65353 103 GLU B N 1
ATOM 1475 C CA . GLU B 1 107 ? 23.54210 -2.23360 -12.43901 1.000 64.97334 103 GLU B CA 1
ATOM 1476 C C . GLU B 1 107 ? 23.75160 -3.74182 -12.46542 1.000 62.16720 103 GLU B C 1
ATOM 1477 O O . GLU B 1 107 ? 23.42076 -4.40573 -13.45515 1.000 61.75075 103 GLU B O 1
ATOM 1483 N N . VAL B 1 108 ? 24.30856 -4.29923 -11.38689 1.000 62.09895 104 VAL B N 1
ATOM 1484 C CA . VAL B 1 108 ? 24.46564 -5.74794 -11.29380 1.000 62.06406 104 VAL B CA 1
ATOM 1485 C C . VAL B 1 108 ? 23.10149 -6.42213 -11.27576 1.000 65.01818 104 VAL B C 1
ATOM 1486 O O . VAL B 1 108 ? 22.87996 -7.43068 -11.95767 1.000 62.97482 104 VAL B O 1
ATOM 1490 N N . ASP B 1 109 ? 22.16793 -5.87820 -10.49006 1.000 66.56655 105 ASP B N 1
ATOM 1491 C CA . ASP B 1 109 ? 20.81089 -6.41305 -10.46693 1.000 59.26455 105 ASP B CA 1
ATOM 1492 C C . ASP B 1 109 ? 20.16903 -6.33826 -11.84656 1.000 56.49267 105 ASP B C 1
ATOM 1493 O O . ASP B 1 109 ? 19.47923 -7.27355 -12.27003 1.000 62.20214 105 ASP B O 1
ATOM 1498 N N . ARG B 1 110 ? 20.38036 -5.22853 -12.55960 1.000 52.80385 106 ARG B N 1
ATOM 1499 C CA . ARG B 1 110 ? 19.85513 -5.10319 -13.91611 1.000 55.99360 106 ARG B CA 1
ATOM 1500 C C . ARG B 1 110 ? 20.43935 -6.17296 -14.83171 1.000 58.29410 106 ARG B C 1
ATOM 1501 O O . ARG B 1 110 ? 19.71666 -6.79990 -15.61525 1.000 63.11749 106 ARG B O 1
ATOM 1503 N N . GLY B 1 111 ? 21.75360 -6.38950 -14.75040 1.000 56.37145 107 GLY B N 1
ATOM 1504 C CA . GLY B 1 111 ? 22.37728 -7.41696 -15.56933 1.000 57.05424 107 GLY B CA 1
ATOM 1505 C C . GLY B 1 111 ? 21.91380 -8.81856 -15.21776 1.000 55.05685 107 GLY B C 1
ATOM 1506 O O . GLY B 1 111 ? 21.65661 -9.63772 -16.10378 1.000 51.41880 107 GLY B O 1
ATOM 1507 N N . LEU B 1 112 ? 21.80390 -9.11402 -13.91932 1.000 54.34199 108 LEU B N 1
ATOM 1508 C CA . LEU B 1 112 ? 21.39498 -10.44793 -13.48567 1.000 50.54302 108 LEU B CA 1
ATOM 1509 C C . LEU B 1 112 ? 19.98660 -10.78049 -13.96178 1.000 52.74823 108 LEU B C 1
ATOM 1510 O O . LEU B 1 112 ? 19.73039 -11.88593 -14.45320 1.000 53.18270 108 LEU B O 1
ATOM 1515 N N . ARG B 1 113 ? 19.05361 -9.83696 -13.81367 1.000 50.75187 109 ARG B N 1
ATOM 1516 C CA . ARG B 1 113 ? 17.69868 -10.06558 -14.30468 1.000 52.83641 109 ARG B CA 1
ATOM 1517 C C . ARG B 1 113 ? 17.67060 -10.24608 -15.81755 1.000 52.76984 109 ARG B C 1
ATOM 1518 O O . ARG B 1 113 ? 16.80157 -10.95364 -16.34053 1.000 56.67885 109 ARG B O 1
ATOM 1526 N N . ARG B 1 114 ? 18.60802 -9.62327 -16.53522 1.000 49.63492 110 ARG B N 1
ATOM 1527 C CA . ARG B 1 114 ? 18.64998 -9.77393 -17.98657 1.000 50.16238 110 ARG B CA 1
ATOM 1528 C C . ARG B 1 114 ? 19.04019 -11.19390 -18.38635 1.000 55.52115 110 ARG B C 1
ATOM 1529 O O . ARG B 1 114 ? 18.36172 -11.82738 -19.20386 1.000 49.74530 110 ARG B O 1
ATOM 1531 N N . VAL B 1 115 ? 20.12831 -11.71450 -17.81506 1.000 59.56287 111 VAL B N 1
ATOM 1532 C CA . VAL B 1 115 ? 20.61998 -13.02709 -18.22591 1.000 54.81681 111 VAL B CA 1
ATOM 1533 C C . VAL B 1 115 ? 19.74932 -14.14833 -17.67085 1.000 54.34516 111 VAL B C 1
ATOM 1534 O O . VAL B 1 115 ? 19.68139 -15.23284 -18.25998 1.000 59.55956 111 VAL B O 1
ATOM 1538 N N . LEU B 1 116 ? 19.07540 -13.91966 -16.54735 1.000 50.77307 112 LEU B N 1
ATOM 1539 C CA . LEU B 1 116 ? 18.26018 -14.94232 -15.91067 1.000 51.92032 112 LEU B CA 1
ATOM 1540 C C . LEU B 1 116 ? 16.78593 -14.83122 -16.26436 1.000 50.36068 112 LEU B C 1
ATOM 1541 O O . LEU B 1 116 ? 15.99144 -15.66040 -15.80859 1.000 47.63803 112 LEU B O 1
ATOM 1546 N N . ASP B 1 117 ? 16.40717 -13.83486 -17.06584 1.000 52.70001 113 ASP B N 1
ATOM 1547 C CA . ASP B 1 117 ? 15.01955 -13.61431 -17.46748 1.000 50.58936 113 ASP B CA 1
ATOM 1548 C C . ASP B 1 117 ? 14.12028 -13.48582 -16.23482 1.000 51.25138 113 ASP B C 1
ATOM 1549 O O . ASP B 1 117 ? 13.17900 -14.25457 -16.02669 1.000 58.69648 113 ASP B O 1
ATOM 1554 N N . LEU B 1 118 ? 14.44102 -12.49364 -15.40950 1.000 48.74509 114 LEU B N 1
ATOM 1555 C CA . LEU B 1 118 ? 13.70910 -12.24914 -14.17145 1.000 52.53867 114 LEU B CA 1
ATOM 1556 C C . LEU B 1 118 ? 13.20656 -10.81005 -14.10087 1.000 61.57553 114 LEU B C 1
ATOM 1557 O O . LEU B 1 118 ? 12.38197 -10.46876 -13.25203 1.000 65.90623 114 LEU B O 1
ATOM 1563 N N . VAL C 1 6 ? -8.83622 -29.86691 19.61264 1.000 56.79081 2 VAL C N 1
ATOM 1564 C CA . VAL C 1 6 ? -8.85669 -28.46334 19.21901 1.000 75.38358 2 VAL C CA 1
ATOM 1565 C C . VAL C 1 6 ? -8.26057 -28.29716 17.82589 1.000 82.13839 2 VAL C C 1
ATOM 1566 O O . VAL C 1 6 ? -7.04065 -28.31013 17.65880 1.000 86.67577 2 VAL C O 1
ATOM 1570 N N . ILE C 1 7 ? -9.12402 -28.14736 16.82609 1.000 77.42610 3 ILE C N 1
ATOM 1571 C CA . ILE C 1 7 ? -8.67289 -28.01360 15.44531 1.000 73.92139 3 ILE C CA 1
ATOM 1572 C C . ILE C 1 7 ? -8.13703 -26.60424 15.22700 1.000 74.80482 3 ILE C C 1
ATOM 1573 O O . ILE C 1 7 ? -8.79679 -25.61471 15.56740 1.000 73.21406 3 ILE C O 1
ATOM 1578 N N . SER C 1 8 ? -6.93584 -26.51029 14.65949 1.000 75.09414 4 SER C N 1
ATOM 1579 C CA . SER C 1 8 ? -6.31369 -25.23633 14.33221 1.000 69.35475 4 SER C CA 1
ATOM 1580 C C . SER C 1 8 ? -5.92429 -25.23179 12.85970 1.000 69.88188 4 SER C C 1
ATOM 1581 O O . SER C 1 8 ? -5.75529 -26.28478 12.23914 1.000 74.62208 4 SER C O 1
ATOM 1584 N N . ARG C 1 9 ? -5.78318 -24.03167 12.30158 1.000 64.63363 5 ARG C N 1
ATOM 1585 C CA . ARG C 1 9 ? -5.39502 -23.90933 10.90458 1.000 63.32145 5 ARG C CA 1
ATOM 1586 C C . ARG C 1 9 ? -3.96743 -24.41665 10.70039 1.000 66.31431 5 ARG C C 1
ATOM 1587 O O . ARG C 1 9 ? -3.16940 -24.50318 11.63885 1.000 67.57474 5 ARG C O 1
ATOM 1595 N N . ALA C 1 10 ? -3.66357 -24.77586 9.45101 1.000 63.42608 6 ALA C N 1
ATOM 1596 C CA . ALA C 1 10 ? -2.39437 -25.33302 8.98423 1.000 59.56949 6 ALA C CA 1
ATOM 1597 C C . ALA C 1 10 ? -2.16326 -26.75946 9.46678 1.000 61.69365 6 ALA C C 1
ATOM 1598 O O . ALA C 1 10 ? -1.15131 -27.36698 9.09501 1.000 64.67460 6 ALA C O 1
ATOM 1600 N N . GLU C 1 11 ? -3.05908 -27.31596 10.27562 1.000 62.38160 7 GLU C N 1
ATOM 1601 C CA . GLU C 1 11 ? -2.90946 -28.67919 10.75752 1.000 62.39753 7 GLU C CA 1
ATOM 1602 C C . GLU C 1 11 ? -3.46583 -29.67238 9.74424 1.000 63.47959 7 GLU C C 1
ATOM 1603 O O . GLU C 1 11 ? -4.42683 -29.38719 9.02369 1.000 67.37127 7 GLU C O 1
ATOM 1609 N N . ILE C 1 12 ? -2.84492 -30.84806 9.69116 1.000 61.92450 8 ILE C N 1
ATOM 1610 C CA . ILE C 1 12 ? -3.26821 -31.93391 8.81464 1.000 54.97549 8 ILE C CA 1
ATOM 1611 C C . ILE C 1 12 ? -3.92613 -33.00832 9.66780 1.000 64.44501 8 ILE C C 1
ATOM 1612 O O . ILE C 1 12 ? -3.34287 -33.46802 10.65734 1.000 70.67266 8 ILE C O 1
ATOM 1617 N N . TYR C 1 13 ? -5.13520 -33.40894 9.28422 1.000 65.80797 9 TYR C N 1
ATOM 1618 C CA . TYR C 1 13 ? -5.87649 -34.45167 9.97509 1.000 65.47277 9 TYR C CA 1
ATOM 1619 C C . TYR C 1 13 ? -6.26271 -35.55897 9.00353 1.000 64.52901 9 TYR C C 1
ATOM 1620 O O . TYR C 1 13 ? -6.37309 -35.34669 7.79271 1.000 64.63999 9 TYR C O 1
ATOM 1629 N N . TRP C 1 14 ? -6.46928 -36.75072 9.55603 1.000 65.94666 10 TRP C N 1
ATOM 1630 C CA . TRP C 1 14 ? -7.09513 -37.83268 8.81206 1.000 68.68727 10 TRP C CA 1
ATOM 1631 C C . TRP C 1 14 ? -8.60711 -37.68737 8.91301 1.000 70.91134 10 TRP C C 1
ATOM 1632 O O . TRP C 1 14 ? -9.14794 -37.39975 9.98487 1.000 72.13205 10 TRP C O 1
ATOM 1643 N N . ALA C 1 15 ? -9.28902 -37.88766 7.79082 1.000 66.56089 11 ALA C N 1
ATOM 1644 C CA . ALA C 1 15 ? -10.71955 -37.64867 7.69511 1.000 66.80396 11 ALA C CA 1
ATOM 1645 C C . ALA C 1 15 ? -11.40469 -38.90480 7.18495 1.000 71.24559 11 ALA C C 1
ATOM 1646 O O . ALA C 1 15 ? -10.84874 -39.64829 6.37293 1.000 73.17079 11 ALA C O 1
ATOM 1648 N N . ASP C 1 16 ? -12.63120 -39.12090 7.65320 1.000 75.73429 12 ASP C N 1
ATOM 1649 C CA . ASP C 1 16 ? -13.37375 -40.31192 7.26779 1.000 82.21978 12 ASP C CA 1
ATOM 1650 C C . ASP C 1 16 ? -13.80976 -40.21162 5.81339 1.000 86.74957 12 ASP C C 1
ATOM 1651 O O . ASP C 1 16 ? -14.40747 -39.21415 5.39697 1.000 80.40652 12 ASP C O 1
ATOM 1653 N N . LEU C 1 17 ? -13.48981 -41.25044 5.04458 1.000 79.60137 13 LEU C N 1
ATOM 1654 C CA . LEU C 1 17 ? -13.68607 -41.27466 3.59803 1.000 78.71305 13 LEU C CA 1
ATOM 1655 C C . LEU C 1 17 ? -15.11359 -40.92601 3.18753 1.000 85.86972 13 LEU C C 1
ATOM 1656 O O . LEU C 1 17 ? -16.06016 -41.63099 3.53305 1.000 87.92844 13 LEU C O 1
ATOM 1658 N N . ARG C 1 28 ? -10.29636 -43.31392 4.35840 1.000 74.49275 24 ARG C N 1
ATOM 1659 C CA . ARG C 1 28 ? -9.55631 -42.32545 5.13449 1.000 74.04767 24 ARG C CA 1
ATOM 1660 C C . ARG C 1 28 ? -8.53884 -41.58964 4.26775 1.000 73.68330 24 ARG C C 1
ATOM 1661 O O . ARG C 1 28 ? -7.70235 -42.21489 3.61652 1.000 72.79560 24 ARG C O 1
ATOM 1669 N N . ARG C 1 29 ? -8.61434 -40.26452 4.26422 1.000 73.83321 25 ARG C N 1
ATOM 1670 C CA . ARG C 1 29 ? -7.72947 -39.41954 3.47740 1.000 69.31111 25 ARG C CA 1
ATOM 1671 C C . ARG C 1 29 ? -7.31789 -38.21709 4.31061 1.000 66.91556 25 ARG C C 1
ATOM 1672 O O . ARG C 1 29 ? -8.03521 -37.81842 5.23498 1.000 65.55046 25 ARG C O 1
ATOM 1680 N N . PRO C 1 30 ? -6.16692 -37.61674 4.00994 1.000 64.39988 26 PRO C N 1
ATOM 1681 C CA . PRO C 1 30 ? -5.71954 -36.45062 4.77550 1.000 59.24652 26 PRO C CA 1
ATOM 1682 C C . PRO C 1 30 ? -6.32401 -35.15723 4.25379 1.000 60.56944 26 PRO C C 1
ATOM 1683 O O . PRO C 1 30 ? -6.66086 -35.02570 3.07494 1.000 64.56242 26 PRO C O 1
ATOM 1687 N N . VAL C 1 31 ? -6.46202 -34.19268 5.16198 1.000 56.94104 27 VAL C N 1
ATOM 1688 C CA . VAL C 1 31 ? -6.98225 -32.87223 4.83177 1.000 54.42724 27 VAL C CA 1
ATOM 1689 C C . VAL C 1 31 ? -6.13366 -31.82747 5.54068 1.000 58.29932 27 VAL C C 1
ATOM 1690 O O . VAL C 1 31 ? -5.55803 -32.08324 6.60235 1.000 59.21217 27 VAL C O 1
ATOM 1694 N N . LEU C 1 32 ? -6.05543 -30.64322 4.94108 1.000 53.72982 28 LEU C N 1
ATOM 1695 C CA . LEU C 1 32 ? -5.33558 -29.51128 5.51012 1.000 48.98909 28 LEU C CA 1
ATOM 1696 C C . LEU C 1 32 ? -6.35168 -28.44898 5.89858 1.000 49.29766 28 LEU C C 1
ATOM 1697 O O . LEU C 1 32 ? -7.09339 -27.95528 5.04269 1.000 53.88757 28 LEU C O 1
ATOM 1702 N N . VAL C 1 33 ? -6.37623 -28.09259 7.18076 1.000 47.44754 29 VAL C N 1
ATOM 1703 C CA . VAL C 1 33 ? -7.34468 -27.11722 7.66747 1.000 53.74527 29 VAL C CA 1
ATOM 1704 C C . VAL C 1 33 ? -7.00624 -25.74780 7.09330 1.000 57.76718 29 VAL C C 1
ATOM 1705 O O . VAL C 1 33 ? -5.90512 -25.22367 7.29999 1.000 59.16514 29 VAL C O 1
ATOM 1709 N N . ILE C 1 34 ? -7.95674 -25.16228 6.36723 1.000 52.83214 30 ILE C N 1
ATOM 1710 C CA . ILE C 1 34 ? -7.81157 -23.80982 5.83976 1.000 52.23380 30 ILE C CA 1
ATOM 1711 C C . ILE C 1 34 ? -8.77284 -22.82993 6.48796 1.000 53.31779 30 ILE C C 1
ATOM 1712 O O . ILE C 1 34 ? -8.60007 -21.61127 6.31681 1.000 59.64358 30 ILE C O 1
ATOM 1717 N N . GLN C 1 35 ? -9.77823 -23.31394 7.21361 1.000 50.45848 31 GLN C N 1
ATOM 1718 C CA . GLN C 1 35 ? -10.66272 -22.43240 7.96036 1.000 55.07116 31 GLN C CA 1
ATOM 1719 C C . GLN C 1 35 ? -9.86951 -21.68479 9.02453 1.000 56.46112 31 GLN C C 1
ATOM 1720 O O . GLN C 1 35 ? -9.00536 -22.25803 9.69377 1.000 60.74259 31 GLN C O 1
ATOM 1726 N N . SER C 1 36 ? -10.16083 -20.39591 9.17576 1.000 55.36088 32 SER C N 1
ATOM 1727 C CA . SER C 1 36 ? -9.41097 -19.57539 10.11499 1.000 56.42246 32 SER C CA 1
ATOM 1728 C C . SER C 1 36 ? -9.66556 -20.03214 11.54695 1.000 61.30868 32 SER C C 1
ATOM 1729 O O . SER C 1 36 ? -10.72277 -20.57947 11.87173 1.000 66.24012 32 SER C O 1
ATOM 1732 N N . ASP C 1 37 ? -8.67271 -19.80307 12.40501 1.000 65.36885 33 ASP C N 1
ATOM 1733 C CA . ASP C 1 37 ? -8.77281 -20.25325 13.79068 1.000 67.06321 33 ASP C CA 1
ATOM 1734 C C . ASP C 1 37 ? -9.94510 -19.64150 14.55334 1.000 67.35285 33 ASP C C 1
ATOM 1735 O O . ASP C 1 37 ? -10.53156 -20.35423 15.38694 1.000 71.62152 33 ASP C O 1
ATOM 1740 N N . PRO C 1 38 ? -10.31838 -18.36619 14.36247 1.000 65.92258 34 PRO C N 1
ATOM 1741 C CA . PRO C 1 38 ? -11.56377 -17.87978 14.98814 1.000 70.15524 34 PRO C CA 1
ATOM 1742 C C . PRO C 1 38 ? -12.77303 -18.76604 14.72610 1.000 74.30447 34 PRO C C 1
ATOM 1743 O O . PRO C 1 38 ? -13.50805 -19.10169 15.66206 1.000 74.76458 34 PRO C O 1
ATOM 1747 N N . TYR C 1 39 ? -13.00296 -19.15886 13.47283 1.000 71.05541 35 TYR C N 1
ATOM 1748 C CA . TYR C 1 39 ? -14.11512 -20.05923 13.18943 1.000 68.84374 35 TYR C CA 1
ATOM 1749 C C . TYR C 1 39 ? -13.84267 -21.46751 13.70659 1.000 72.49793 35 TYR C C 1
ATOM 1750 O O . TYR C 1 39 ? -14.78608 -22.21607 13.98625 1.000 78.76777 35 TYR C O 1
ATOM 1759 N N . ASN C 1 40 ? -12.56816 -21.84563 13.83947 1.000 69.77367 36 ASN C N 1
ATOM 1760 C CA . ASN C 1 40 ? -12.23796 -23.17374 14.34857 1.000 65.14381 36 ASN C CA 1
ATOM 1761 C C . ASN C 1 40 ? -12.50546 -23.27925 15.84427 1.000 68.83897 36 ASN C C 1
ATOM 1762 O O . ASN C 1 40 ? -13.06375 -24.27876 16.31128 1.000 69.41400 36 ASN C O 1
ATOM 1767 N N . ALA C 1 41 ? -12.11472 -22.26379 16.61111 1.000 70.62498 37 ALA C N 1
ATOM 1768 C CA . ALA C 1 41 ? -12.32239 -22.26129 18.05312 1.000 75.86994 37 ALA C CA 1
ATOM 1769 C C . ALA C 1 41 ? -13.76081 -21.94738 18.44229 1.000 80.50640 37 ALA C C 1
ATOM 1770 O O . ALA C 1 41 ? -14.04305 -21.77129 19.63256 1.000 82.10766 37 ALA C O 1
ATOM 1772 N N . SER C 1 42 ? -14.66826 -21.87558 17.47622 1.000 80.90391 38 SER C N 1
ATOM 1773 C CA . SER C 1 42 ? -16.06547 -21.57311 17.73440 1.000 78.59799 38 SER C CA 1
ATOM 1774 C C . SER C 1 42 ? -16.87527 -22.86071 17.83879 1.000 80.60174 38 SER C C 1
ATOM 1775 O O . SER C 1 42 ? -16.38173 -23.96255 17.58714 1.000 75.86286 38 SER C O 1
ATOM 1778 N N . ARG C 1 43 ? -18.14241 -22.70587 18.21713 1.000 85.56970 39 ARG C N 1
ATOM 1779 C CA . ARG C 1 43 ? -19.07006 -23.82631 18.30109 1.000 85.57594 39 ARG C CA 1
ATOM 1780 C C . ARG C 1 43 ? -19.59937 -24.25293 16.93744 1.000 84.36618 39 ARG C C 1
ATOM 1781 O O . ARG C 1 43 ? -20.48153 -25.11651 16.87290 1.000 87.91440 39 ARG C O 1
ATOM 1783 N N . LEU C 1 44 ? -19.08757 -23.66304 15.85842 1.000 81.04412 40 LEU C N 1
ATOM 1784 C CA . LEU C 1 44 ? -19.46839 -24.07973 14.51662 1.000 77.50852 40 LEU C CA 1
ATOM 1785 C C . LEU C 1 44 ? -19.09151 -25.53987 14.30496 1.000 75.47741 40 LEU C C 1
ATOM 1786 O O . LEU C 1 44 ? -17.95680 -25.94625 14.56921 1.000 75.19137 40 LEU C O 1
ATOM 1791 N N . ALA C 1 45 ? -20.05070 -26.33139 13.82744 1.000 71.26645 41 ALA C N 1
ATOM 1792 C CA . ALA C 1 45 ? -19.85105 -27.76880 13.70712 1.000 71.76215 41 ALA C CA 1
ATOM 1793 C C . ALA C 1 45 ? -19.01169 -28.15145 12.49860 1.000 72.60891 41 ALA C C 1
ATOM 1794 O O . ALA C 1 45 ? -18.64902 -29.32505 12.36434 1.000 73.69775 41 ALA C O 1
ATOM 1796 N N . THR C 1 46 ? -18.69221 -27.20110 11.62656 1.000 70.67994 42 THR C N 1
ATOM 1797 C CA . THR C 1 46 ? -17.99648 -27.48565 10.38447 1.000 65.12804 42 THR C CA 1
ATOM 1798 C C . THR C 1 46 ? -16.62698 -26.82166 10.37799 1.000 64.83666 42 THR C C 1
ATOM 1799 O O . THR C 1 46 ? -16.41416 -25.78501 11.01449 1.000 64.74665 42 THR C O 1
ATOM 1803 N N . VAL C 1 47 ? -15.70153 -27.43354 9.64505 1.000 65.23048 43 VAL C N 1
ATOM 1804 C CA . VAL C 1 47 ? -14.37174 -26.88078 9.42101 1.000 59.40380 43 VAL C CA 1
ATOM 1805 C C . VAL C 1 47 ? -14.04753 -27.04197 7.94184 1.000 61.30831 43 VAL C C 1
ATOM 1806 O O . VAL C 1 47 ? -14.33628 -28.08280 7.34106 1.000 60.39330 43 VAL C O 1
ATOM 1810 N N . ILE C 1 48 ? -13.46129 -26.00832 7.35200 1.000 58.29573 44 ILE C N 1
ATOM 1811 C CA . ILE C 1 48 ? -13.14540 -26.00508 5.92887 1.000 54.31608 44 ILE C CA 1
ATOM 1812 C C . ILE C 1 48 ? -11.72319 -26.51032 5.73851 1.000 54.55090 44 ILE C C 1
ATOM 1813 O O . ILE C 1 48 ? -10.81863 -26.17251 6.51196 1.000 60.08625 44 ILE C O 1
ATOM 1818 N N . ALA C 1 49 ? -11.52014 -27.32630 4.70605 1.000 50.02955 45 ALA C N 1
ATOM 1819 C CA . ALA C 1 49 ? -10.22240 -27.94220 4.47966 1.000 50.49264 45 ALA C CA 1
ATOM 1820 C C . ALA C 1 49 ? -10.01852 -28.18101 2.99179 1.000 51.30052 45 ALA C C 1
ATOM 1821 O O . ALA C 1 49 ? -10.97369 -28.25818 2.21453 1.000 53.54543 45 ALA C O 1
ATOM 1823 N N . ALA C 1 50 ? -8.75119 -28.29497 2.60798 1.000 48.07354 46 ALA C N 1
ATOM 1824 C CA . ALA C 1 50 ? -8.36319 -28.67046 1.25764 1.000 44.81361 46 ALA C CA 1
ATOM 1825 C C . ALA C 1 50 ? -7.89789 -30.11905 1.26412 1.000 51.62959 46 ALA C C 1
ATOM 1826 O O . ALA C 1 50 ? -7.18593 -30.54737 2.17733 1.000 53.65094 46 ALA C O 1
ATOM 1828 N N . VAL C 1 51 ? -8.30368 -30.87158 0.24755 1.000 53.10526 47 VAL C N 1
ATOM 1829 C CA . VAL C 1 51 ? -8.00533 -32.29810 0.20228 1.000 53.19223 47 VAL C CA 1
ATOM 1830 C C . VAL C 1 51 ? -6.54289 -32.48955 -0.17006 1.000 59.25007 47 VAL C C 1
ATOM 1831 O O . VAL C 1 51 ? -6.04023 -31.86894 -1.11459 1.000 62.79085 47 VAL C O 1
ATOM 1835 N N . ILE C 1 52 ? -5.85932 -33.35487 0.57055 1.000 61.02639 48 ILE C N 1
ATOM 1836 C CA . ILE C 1 52 ? -4.45585 -33.66542 0.33659 1.000 49.08211 48 ILE C CA 1
ATOM 1837 C C . ILE C 1 52 ? -4.38994 -35.00030 -0.38999 1.000 52.83318 48 ILE C C 1
ATOM 1838 O O . ILE C 1 52 ? -4.88923 -36.01460 0.11212 1.000 60.37516 48 ILE C O 1
ATOM 1843 N N . THR C 1 53 ? -3.77851 -35.00568 -1.56766 1.000 50.61843 49 THR C N 1
ATOM 1844 C CA . THR C 1 53 ? -3.63487 -36.21660 -2.35959 1.000 57.18093 49 THR C CA 1
ATOM 1845 C C . THR C 1 53 ? -2.20745 -36.74554 -2.28400 1.000 66.36928 49 THR C C 1
ATOM 1846 O O . THR C 1 53 ? -1.27343 -36.03951 -1.89493 1.000 66.90729 49 THR C O 1
ATOM 1850 N N . SER C 1 54 ? -2.05197 -38.01080 -2.66764 1.000 68.78254 50 SER C N 1
ATOM 1851 C CA . SER C 1 54 ? -0.74562 -38.64338 -2.77530 1.000 64.27759 50 SER C CA 1
ATOM 1852 C C . SER C 1 54 ? -0.26448 -38.72963 -4.21609 1.000 66.05641 50 SER C C 1
ATOM 1853 O O . SER C 1 54 ? 0.82481 -39.25638 -4.46502 1.000 71.27697 50 SER C O 1
ATOM 1856 N N . ASN C 1 55 ? -1.05422 -38.22972 -5.16565 1.000 61.16637 51 ASN C N 1
ATOM 1857 C CA . ASN C 1 55 ? -0.67762 -38.19012 -6.57731 1.000 62.08288 51 ASN C CA 1
ATOM 1858 C C . ASN C 1 55 ? 0.11932 -36.90977 -6.79556 1.000 64.44543 51 ASN C C 1
ATOM 1859 O O . ASN C 1 55 ? -0.43655 -35.84072 -7.05286 1.000 65.99416 51 ASN C O 1
ATOM 1864 N N . THR C 1 56 ? 1.44612 -37.02097 -6.68689 1.000 59.14820 52 THR C N 1
ATOM 1865 C CA . THR C 1 56 ? 2.31061 -35.84901 -6.78383 1.000 55.65511 52 THR C CA 1
ATOM 1866 C C . THR C 1 56 ? 2.23300 -35.17348 -8.14673 1.000 55.35002 52 THR C C 1
ATOM 1867 O O . THR C 1 56 ? 2.66683 -34.02406 -8.27892 1.000 60.69478 52 THR C O 1
ATOM 1871 N N . ALA C 1 57 ? 1.69659 -35.85706 -9.16099 1.000 56.44766 53 ALA C N 1
ATOM 1872 C CA . ALA C 1 57 ? 1.52337 -35.23816 -10.47005 1.000 56.54658 53 ALA C CA 1
ATOM 1873 C C . ALA C 1 57 ? 0.61422 -34.01810 -10.41921 1.000 57.77488 53 ALA C C 1
ATOM 1874 O O . ALA C 1 57 ? 0.69607 -33.16257 -11.30735 1.000 58.64385 53 ALA C O 1
ATOM 1876 N N . LEU C 1 58 ? -0.24471 -33.91425 -9.40195 1.000 61.12861 54 LEU C N 1
ATOM 1877 C CA . LEU C 1 58 ? -1.11038 -32.74992 -9.25701 1.000 64.47543 54 LEU C CA 1
ATOM 1878 C C . LEU C 1 58 ? -0.35193 -31.49507 -8.84601 1.000 60.41478 54 LEU C C 1
ATOM 1879 O O . LEU C 1 58 ? -0.95570 -30.41786 -8.80057 1.000 62.55082 54 LEU C O 1
ATOM 1884 N N . ALA C 1 59 ? 0.94321 -31.60358 -8.54083 1.000 54.67675 55 ALA C N 1
ATOM 1885 C CA . ALA C 1 59 ? 1.75076 -30.42029 -8.27434 1.000 51.53417 55 ALA C CA 1
ATOM 1886 C C . ALA C 1 59 ? 1.96179 -29.56668 -9.51763 1.000 56.48415 55 ALA C C 1
ATOM 1887 O O . ALA C 1 59 ? 2.41731 -28.42433 -9.39424 1.000 66.43953 55 ALA C O 1
ATOM 1889 N N . ALA C 1 60 ? 1.64198 -30.08958 -10.70436 1.000 53.31474 56 ALA C N 1
ATOM 1890 C CA . ALA C 1 60 ? 1.68805 -29.28560 -11.91914 1.000 57.90128 56 ALA C CA 1
ATOM 1891 C C . ALA C 1 60 ? 0.53107 -28.29851 -11.98380 1.000 64.93329 56 ALA C C 1
ATOM 1892 O O . ALA C 1 60 ? 0.61884 -27.30546 -12.71405 1.000 68.44802 56 ALA C O 1
ATOM 1894 N N . MET C 1 61 ? -0.54923 -28.56529 -11.25444 1.000 67.49485 57 MET C N 1
ATOM 1895 C CA . MET C 1 61 ? -1.66621 -27.63581 -11.18696 1.000 63.52320 57 MET C CA 1
ATOM 1896 C C . MET C 1 61 ? -1.18701 -26.30470 -10.61130 1.000 62.61980 57 MET C C 1
ATOM 1897 O O . MET C 1 61 ? -0.42994 -26.28871 -9.63296 1.000 64.09130 57 MET C O 1
ATOM 1902 N N . PRO C 1 62 ? -1.59313 -25.17581 -11.20058 1.000 57.35407 58 PRO C N 1
ATOM 1903 C CA . PRO C 1 62 ? -1.01537 -23.87978 -10.78772 1.000 61.90337 58 PRO C CA 1
ATOM 1904 C C . PRO C 1 62 ? -1.14492 -23.56165 -9.30499 1.000 59.44078 58 PRO C C 1
ATOM 1905 O O . PRO C 1 62 ? -0.14344 -23.22809 -8.65745 1.000 57.00213 58 PRO C O 1
ATOM 1909 N N . GLY C 1 63 ? -2.35018 -23.65520 -8.74391 1.000 52.35983 59 GLY C N 1
ATOM 1910 C CA . GLY C 1 63 ? -2.53937 -23.29284 -7.34895 1.000 59.20869 59 GLY C CA 1
ATOM 1911 C C . GLY C 1 63 ? -2.00893 -24.30980 -6.35697 1.000 57.89818 59 GLY C C 1
ATOM 1912 O O . GLY C 1 63 ? -1.61406 -23.94520 -5.24483 1.000 55.22266 59 GLY C O 1
ATOM 1913 N N . ASN C 1 64 ? -1.98492 -25.58448 -6.73944 1.000 58.41423 60 ASN C N 1
ATOM 1914 C CA . ASN C 1 64 ? -1.63452 -26.65560 -5.81464 1.000 56.38298 60 ASN C CA 1
ATOM 1915 C C . ASN C 1 64 ? -0.21436 -26.51315 -5.27144 1.000 51.69607 60 ASN C C 1
ATOM 1916 O O . ASN C 1 64 ? 0.67169 -25.93928 -5.91036 1.000 57.73585 60 ASN C O 1
ATOM 1921 N N . VAL C 1 65 ? -0.01499 -27.04576 -4.06370 1.000 46.67478 61 VAL C N 1
ATOM 1922 C CA . VAL C 1 65 ? 1.22531 -26.91246 -3.30629 1.000 49.10659 61 VAL C CA 1
ATOM 1923 C C . VAL C 1 65 ? 1.71578 -28.30157 -2.91762 1.000 55.39941 61 VAL C C 1
ATOM 1924 O O . VAL C 1 65 ? 0.96684 -29.08466 -2.32262 1.000 57.93400 61 VAL C O 1
ATOM 1928 N N . PHE C 1 66 ? 2.97009 -28.60122 -3.24567 1.000 58.21479 62 PHE C N 1
ATOM 1929 C CA . PHE C 1 66 ? 3.57439 -29.87647 -2.88632 1.000 53.12540 62 PHE C CA 1
ATOM 1930 C C . PHE C 1 66 ? 3.99500 -29.88842 -1.41973 1.000 54.48344 62 PHE C C 1
ATOM 1931 O O . PHE C 1 66 ? 4.42820 -28.87439 -0.86439 1.000 57.24584 62 PHE C O 1
ATOM 1939 N N . LEU C 1 67 ? 3.86623 -31.05517 -0.79715 1.000 56.58951 63 LEU C N 1
ATOM 1940 C CA . LEU C 1 67 ? 4.19922 -31.24225 0.61486 1.000 57.30879 63 LEU C CA 1
ATOM 1941 C C . LEU C 1 67 ? 5.02076 -32.51202 0.78593 1.000 59.49554 63 LEU C C 1
ATOM 1942 O O . LEU C 1 67 ? 4.47499 -33.62392 0.62231 1.000 61.08006 63 LEU C O 1
ATOM 1947 N N . PRO C 1 68 ? 6.30741 -32.41055 1.11317 1.000 59.79876 64 PRO C N 1
ATOM 1948 C CA . PRO C 1 68 ? 7.10420 -33.62294 1.33354 1.000 61.72474 64 PRO C CA 1
ATOM 1949 C C . PRO C 1 68 ? 6.68862 -34.33076 2.61425 1.000 64.45851 64 PRO C C 1
ATOM 1950 O O . PRO C 1 68 ? 6.33625 -33.69476 3.61065 1.000 64.27101 64 PRO C O 1
ATOM 1954 N N . ALA C 1 69 ? 6.72161 -35.66699 2.57158 1.000 63.94045 65 ALA C N 1
ATOM 1955 C CA . ALA C 1 69 ? 6.33214 -36.45930 3.73493 1.000 67.81387 65 ALA C CA 1
ATOM 1956 C C . ALA C 1 69 ? 7.21661 -36.16882 4.94073 1.000 68.37375 65 ALA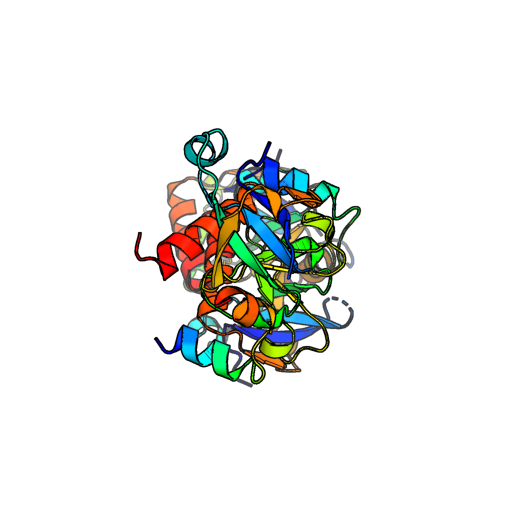 C C 1
ATOM 1957 O O . ALA C 1 69 ? 6.76226 -36.28484 6.08514 1.000 68.45875 65 ALA C O 1
ATOM 1959 N N . THR C 1 70 ? 8.47741 -35.79416 4.70910 1.000 69.55965 66 THR C N 1
ATOM 1960 C CA . THR C 1 70 ? 9.35546 -35.39905 5.80448 1.000 74.53509 66 THR C CA 1
ATOM 1961 C C . THR C 1 70 ? 8.87911 -34.12705 6.49409 1.000 65.82322 66 THR C C 1
ATOM 1962 O O . THR C 1 70 ? 9.31926 -33.83818 7.61192 1.000 67.35183 66 THR C O 1
ATOM 1966 N N . THR C 1 71 ? 7.99690 -33.36396 5.85321 1.000 62.03820 67 THR C N 1
ATOM 1967 C CA . THR C 1 71 ? 7.45448 -32.13142 6.40877 1.000 63.73085 67 THR C CA 1
ATOM 1968 C C . THR C 1 71 ? 6.09253 -32.32725 7.06230 1.000 65.89974 67 THR C C 1
ATOM 1969 O O . THR C 1 71 ? 5.81221 -31.71694 8.09913 1.000 65.13568 67 THR C O 1
ATOM 1973 N N . THR C 1 72 ? 5.24338 -33.17545 6.48340 1.000 66.05007 68 THR C N 1
ATOM 1974 C CA . THR C 1 72 ? 3.87967 -33.35839 6.96125 1.000 59.73804 68 THR C CA 1
ATOM 1975 C C . THR C 1 72 ? 3.74564 -34.43825 8.02502 1.000 62.04629 68 THR C C 1
ATOM 1976 O O . THR C 1 72 ? 2.73468 -34.45351 8.73648 1.000 64.99554 68 THR C O 1
ATOM 1980 N N . ARG C 1 73 ? 4.72867 -35.33696 8.13743 1.000 65.45141 69 ARG C N 1
ATOM 1981 C CA . ARG C 1 73 ? 4.65608 -36.56126 8.93524 1.000 64.15284 69 ARG C CA 1
ATOM 1982 C C . ARG C 1 73 ? 3.66329 -37.56410 8.36065 1.000 64.82525 69 ARG C C 1
ATOM 1983 O O . ARG C 1 73 ? 3.25738 -38.50439 9.05103 1.000 65.73016 69 ARG C O 1
ATOM 1991 N N . LEU C 1 74 ? 3.26385 -37.37715 7.10760 1.000 66.82014 70 LEU C N 1
ATOM 1992 C CA . LEU C 1 74 ? 2.36402 -38.29253 6.42426 1.000 67.72361 70 LEU C CA 1
ATOM 1993 C C . LEU C 1 74 ? 3.15250 -39.47202 5.86527 1.000 66.03533 70 LEU C C 1
ATOM 1994 O O . LEU C 1 74 ? 4.38288 -39.43465 5.79186 1.000 62.89510 70 LEU C O 1
ATOM 1999 N N . PRO C 1 75 ? 2.46850 -40.55343 5.47195 1.000 67.01472 71 PRO C N 1
ATOM 2000 C CA . PRO C 1 75 ? 3.20772 -41.71434 4.93694 1.000 65.33223 71 PRO C CA 1
ATOM 2001 C C . PRO C 1 75 ? 3.97532 -41.41469 3.65923 1.000 66.98283 71 PRO C C 1
ATOM 2002 O O . PRO C 1 75 ? 5.18458 -41.67100 3.59289 1.000 83.53125 71 PRO C O 1
ATOM 2006 N N . ARG C 1 76 ? 3.31022 -40.88381 2.63944 1.000 61.90593 72 ARG C N 1
ATOM 2007 C CA . ARG C 1 76 ? 3.93557 -40.59719 1.35687 1.000 65.41606 72 ARG C CA 1
ATOM 2008 C C . ARG C 1 76 ? 3.98265 -39.09322 1.11225 1.000 65.22098 72 ARG C C 1
ATOM 2009 O O . ARG C 1 76 ? 3.43573 -38.29390 1.87705 1.000 65.04761 72 ARG C O 1
ATOM 2017 N N . ASP C 1 77 ? 4.65983 -38.71303 0.03061 1.000 65.84441 73 ASP C N 1
ATOM 2018 C CA . ASP C 1 77 ? 4.69346 -37.31557 -0.37606 1.000 62.23940 73 ASP C CA 1
ATOM 2019 C C . ASP C 1 77 ? 3.30147 -36.84857 -0.78703 1.000 61.71134 73 ASP C C 1
ATOM 2020 O O . ASP C 1 77 ? 2.49577 -37.61480 -1.32234 1.000 63.42595 73 ASP C O 1
ATOM 2025 N N . SER C 1 78 ? 3.02378 -35.57204 -0.53308 1.000 61.63357 74 SER C N 1
ATOM 2026 C CA . SER C 1 78 ? 1.67114 -35.04536 -0.61612 1.000 54.79216 74 SER C CA 1
ATOM 2027 C C . SER C 1 78 ? 1.62241 -33.81718 -1.51498 1.000 55.33717 74 SER C C 1
ATOM 2028 O O . SER C 1 78 ? 2.64089 -33.17861 -1.79206 1.000 61.70593 74 SER C O 1
ATOM 2031 N N . VAL C 1 79 ? 0.40863 -33.49380 -1.96355 1.000 54.66046 75 VAL C N 1
ATOM 2032 C CA . VAL C 1 79 ? 0.13044 -32.28996 -2.74288 1.000 51.61233 75 VAL C CA 1
ATOM 2033 C C . VAL C 1 79 ? -1.20939 -31.73226 -2.28086 1.000 44.74006 75 VAL C C 1
ATOM 2034 O O . VAL C 1 79 ? -2.22111 -32.44199 -2.30687 1.000 48.60814 75 VAL C O 1
ATOM 2038 N N . VAL C 1 80 ? -1.21982 -30.47307 -1.85461 1.000 47.07890 76 VAL C N 1
ATOM 2039 C CA . VAL C 1 80 ? -2.46115 -29.79597 -1.49221 1.000 48.23645 76 VAL C CA 1
ATOM 2040 C C . VAL C 1 80 ? -3.19566 -29.40522 -2.76821 1.000 53.45229 76 VAL C C 1
ATOM 2041 O O . VAL C 1 80 ? -2.69739 -28.59798 -3.55813 1.000 54.18594 76 VAL C O 1
ATOM 2045 N N . ASN C 1 81 ? -4.38597 -29.97055 -2.96826 1.000 57.91354 77 ASN C N 1
ATOM 2046 C CA . ASN C 1 81 ? -5.20645 -29.66828 -4.14214 1.000 53.81895 77 ASN C CA 1
ATOM 2047 C C . ASN C 1 81 ? -6.16055 -28.54296 -3.76049 1.000 56.30848 77 ASN C C 1
ATOM 2048 O O . ASN C 1 81 ? -7.23613 -28.77032 -3.20444 1.000 55.40407 77 ASN C O 1
ATOM 2053 N N . VAL C 1 82 ? -5.76009 -27.30610 -4.06859 1.000 58.09749 78 VAL C N 1
ATOM 2054 C CA . VAL C 1 82 ? -6.54509 -26.13773 -3.68397 1.000 49.48622 78 VAL C CA 1
ATOM 2055 C C . VAL C 1 82 ? -7.85116 -26.00737 -4.45156 1.000 52.37148 78 VAL C C 1
ATOM 2056 O O . VAL C 1 82 ? -8.68689 -25.17264 -4.08682 1.000 54.33897 78 VAL C O 1
ATOM 2060 N N . THR C 1 83 ? -8.05645 -26.80347 -5.50047 1.000 52.71369 79 THR C N 1
ATOM 2061 C CA . THR C 1 83 ? -9.33520 -26.81882 -6.19897 1.000 55.86134 79 THR C CA 1
ATOM 2062 C C . THR C 1 83 ? -10.31367 -27.82958 -5.61758 1.000 60.44230 79 THR C C 1
ATOM 2063 O O . THR C 1 83 ? -11.48120 -27.84428 -6.02383 1.000 57.32668 79 THR C O 1
ATOM 2067 N N . ALA C 1 84 ? -9.86954 -28.66479 -4.68396 1.000 58.78844 80 ALA C N 1
ATOM 2068 C CA . ALA C 1 84 ? -10.71960 -29.63304 -3.99762 1.000 53.14872 80 ALA C CA 1
ATOM 2069 C C . ALA C 1 84 ? -10.81857 -29.17085 -2.54598 1.000 50.38647 80 ALA C C 1
ATOM 2070 O O . ALA C 1 84 ? -9.96872 -29.49356 -1.71408 1.000 52.97795 80 ALA C O 1
ATOM 2072 N N . ILE C 1 85 ? -11.86866 -28.41186 -2.24882 1.000 46.75431 81 ILE C N 1
ATOM 2073 C CA . ILE C 1 85 ? -12.09236 -27.83829 -0.92783 1.000 49.94381 81 ILE C CA 1
ATOM 2074 C C . ILE C 1 85 ? -13.34337 -28.46924 -0.33640 1.000 52.23711 81 ILE C C 1
ATOM 2075 O O . ILE C 1 85 ? -14.35766 -28.62504 -1.02695 1.000 56.17487 81 ILE C O 1
ATOM 2080 N N . VAL C 1 86 ? -13.27266 -28.83124 0.94400 1.000 51.20022 82 VAL C N 1
ATOM 2081 C CA . VAL C 1 86 ? -14.35007 -29.55727 1.60046 1.000 52.45389 82 VAL C CA 1
ATOM 2082 C C . VAL C 1 86 ? -14.74246 -28.85439 2.88861 1.000 55.73735 82 VAL C C 1
ATOM 2083 O O . VAL C 1 86 ? -13.94422 -28.14366 3.50815 1.000 58.02607 82 VAL C O 1
ATOM 2087 N N . THR C 1 87 ? -15.99641 -29.05684 3.28146 1.000 55.06908 83 THR C N 1
ATOM 2088 C CA . THR C 1 87 ? -16.51054 -28.63769 4.57865 1.000 55.76109 83 THR C CA 1
ATOM 2089 C C . THR C 1 87 ? -16.88736 -29.90776 5.32982 1.000 61.14652 83 THR C C 1
ATOM 2090 O O . THR C 1 87 ? -17.83936 -30.59806 4.94996 1.000 69.26102 83 THR C O 1
ATOM 2094 N N . LEU C 1 88 ? -16.14628 -30.21827 6.38790 1.000 61.78705 84 LEU C N 1
ATOM 2095 C CA . LEU C 1 88 ? -16.36584 -31.42870 7.16285 1.000 62.80619 84 LEU C CA 1
ATOM 2096 C C . LEU C 1 88 ? -16.83906 -31.07981 8.56533 1.000 66.29595 84 LEU C C 1
ATOM 2097 O O . LEU C 1 88 ? -16.55685 -29.99598 9.08376 1.000 67.67073 84 LEU C O 1
ATOM 2102 N N . ASN C 1 89 ? -17.56070 -32.01264 9.17686 1.000 67.89396 85 ASN C N 1
ATOM 2103 C CA . ASN C 1 89 ? -17.86438 -31.88897 10.59254 1.000 71.85714 85 ASN C CA 1
ATOM 2104 C C . ASN C 1 89 ? -16.58383 -32.06824 11.39652 1.000 64.79654 85 ASN C C 1
ATOM 2105 O O . ASN C 1 89 ? -15.70815 -32.85686 11.02952 1.000 65.80561 85 ASN C O 1
ATOM 2110 N N . LYS C 1 90 ? -16.47158 -31.32100 12.49614 1.000 62.05769 86 LYS C N 1
ATOM 2111 C CA . LYS C 1 90 ? -15.26559 -31.38238 13.31441 1.000 60.96688 86 LYS C CA 1
ATOM 2112 C C . LYS C 1 90 ? -15.03292 -32.76519 13.90977 1.000 68.80258 86 LYS C C 1
ATOM 2113 O O . LYS C 1 90 ? -13.88739 -33.10557 14.22585 1.000 71.66711 86 LYS C O 1
ATOM 2119 N N . THR C 1 91 ? -16.08621 -33.57069 14.06471 1.000 66.35638 87 THR C N 1
ATOM 2120 C CA . THR C 1 91 ? -15.92216 -34.91679 14.60052 1.000 63.32397 87 THR C CA 1
ATOM 2121 C C . THR C 1 91 ? -15.28515 -35.87348 13.59883 1.000 68.44836 87 THR C C 1
ATOM 2122 O O . THR C 1 91 ? -14.70485 -36.88346 14.01144 1.000 71.07543 87 THR C O 1
ATOM 2126 N N . ASP C 1 92 ? -15.37684 -35.58270 12.29899 1.000 69.98997 88 ASP C N 1
ATOM 2127 C CA . ASP C 1 92 ? -14.76781 -36.43437 11.28249 1.000 70.73840 88 ASP C CA 1
ATOM 2128 C C . ASP C 1 92 ? -13.24601 -36.35077 11.27292 1.000 66.78537 88 ASP C C 1
ATOM 2129 O O . ASP C 1 92 ? -12.60223 -37.17145 10.61027 1.000 68.06147 88 ASP C O 1
ATOM 2134 N N . LEU C 1 93 ? -12.66332 -35.38870 11.98248 1.000 69.09707 89 LEU C N 1
ATOM 2135 C CA . LEU C 1 93 ? -11.21782 -35.22820 12.08029 1.000 72.08689 89 LEU C CA 1
ATOM 2136 C C . LEU C 1 93 ? -10.74209 -35.93547 13.34252 1.000 75.97076 89 LEU C C 1
ATOM 2137 O O . LEU C 1 93 ? -11.11557 -35.54346 14.45336 1.000 81.56426 89 LEU C O 1
ATOM 2142 N N . THR C 1 94 ? -9.92662 -36.97735 13.17559 1.000 74.87831 90 THR C N 1
ATOM 2143 C CA . THR C 1 94 ? -9.51784 -37.80231 14.30728 1.000 78.19429 90 THR C CA 1
ATOM 2144 C C . THR C 1 94 ? -8.01837 -37.74586 14.56746 1.000 84.59398 90 THR C C 1
ATOM 2145 O O . THR C 1 94 ? -7.60421 -37.33549 15.65659 1.000 84.71042 90 THR C O 1
ATOM 2149 N N . ASP C 1 95 ? -7.19184 -38.14365 13.60442 1.000 86.51733 91 ASP C N 1
ATOM 2150 C CA . ASP C 1 95 ? -5.74739 -38.25700 13.78824 1.000 85.60282 91 ASP C CA 1
ATOM 2151 C C . ASP C 1 95 ? -5.04885 -36.98886 13.30478 1.000 80.93295 91 ASP C C 1
ATOM 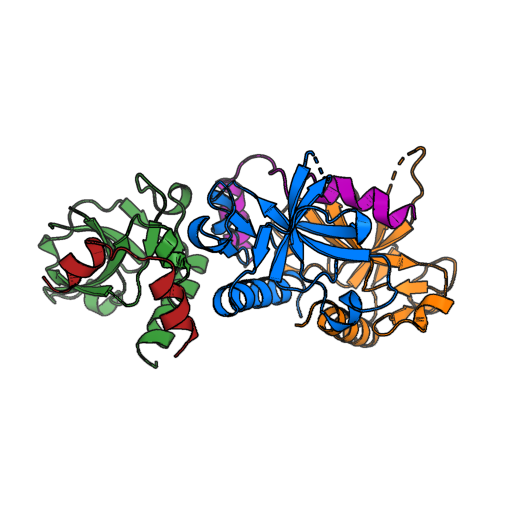2152 O O . ASP C 1 95 ? -4.94887 -36.75310 12.09642 1.000 78.45110 91 ASP C O 1
ATOM 2157 N N . ARG C 1 96 ? -4.56239 -36.17536 14.24104 1.000 73.25063 92 ARG C N 1
ATOM 2158 C CA . ARG C 1 96 ? -3.77279 -35.00092 13.88151 1.000 72.09799 92 ARG C CA 1
ATOM 2159 C C . ARG C 1 96 ? -2.37323 -35.45978 13.48914 1.000 76.15423 92 ARG C C 1
ATOM 2160 O O . ARG C 1 96 ? -1.58315 -35.87076 14.34546 1.000 80.59790 92 ARG C O 1
ATOM 2168 N N . VAL C 1 97 ? -2.06487 -35.39106 12.19405 1.000 72.84477 93 VAL C N 1
ATOM 2169 C CA . VAL C 1 97 ? -0.76865 -35.85181 11.70571 1.000 69.14439 93 VAL C CA 1
ATOM 2170 C C . VAL C 1 97 ? 0.32936 -34.85379 12.04994 1.000 73.24863 93 VAL C C 1
ATOM 2171 O O . VAL C 1 97 ? 1.34737 -35.21009 12.65422 1.000 80.36873 93 VAL C O 1
ATOM 2175 N N . GLY C 1 98 ? 0.14196 -33.59633 11.67061 1.000 73.95316 94 GLY C N 1
ATOM 2176 C CA . GLY C 1 98 ? 1.16915 -32.59714 11.88390 1.000 73.53240 94 GLY C CA 1
ATOM 2177 C C . GLY C 1 98 ? 0.73720 -31.26485 11.31569 1.000 70.69869 94 GLY C C 1
ATOM 2178 O O . GLY C 1 98 ? -0.39880 -31.09778 10.86723 1.000 75.63614 94 GLY C O 1
ATOM 2179 N N . GLU C 1 99 ? 1.66671 -30.31495 11.33134 1.000 68.96914 95 GLU C N 1
ATOM 2180 C CA . GLU C 1 99 ? 1.39709 -28.94910 10.90835 1.000 67.97649 95 GLU C CA 1
ATOM 2181 C C . GLU C 1 99 ? 2.31187 -28.56577 9.75416 1.000 69.00381 95 GLU C C 1
ATOM 2182 O O . GLU C 1 99 ? 3.47413 -28.98135 9.70328 1.000 78.28031 95 GLU C O 1
ATOM 2188 N N . VAL C 1 100 ? 1.77719 -27.77336 8.83016 1.000 65.06861 96 VAL C N 1
ATOM 2189 C CA . VAL C 1 100 ? 2.51901 -27.31466 7.65930 1.000 61.89458 96 VAL C CA 1
ATOM 2190 C C . VAL C 1 100 ? 3.20682 -26.00097 8.01387 1.000 68.00016 96 VAL C C 1
ATOM 2191 O O . VAL C 1 100 ? 2.56179 -25.09619 8.56415 1.000 65.98083 96 VAL C O 1
ATOM 2195 N N . PRO C 1 101 ? 4.50459 -25.85921 7.73775 1.000 69.67532 97 PRO C N 1
ATOM 2196 C CA . PRO C 1 101 ? 5.20827 -24.61933 8.08859 1.000 69.13709 97 PRO C CA 1
ATOM 2197 C C . PRO C 1 101 ? 4.59368 -23.40403 7.41078 1.000 65.88733 97 PRO C C 1
ATOM 2198 O O . PRO C 1 101 ? 3.95448 -23.50432 6.36103 1.000 67.86849 97 PRO C O 1
ATOM 2202 N N . ALA C 1 102 ? 4.80188 -22.23937 8.03108 1.000 61.05355 98 ALA C N 1
ATOM 2203 C CA . ALA C 1 102 ? 4.19817 -21.00811 7.53537 1.000 62.52720 98 ALA C CA 1
ATOM 2204 C C . ALA C 1 102 ? 4.70784 -20.63013 6.15199 1.000 63.51161 98 ALA C C 1
ATOM 2205 O O . ALA C 1 102 ? 4.00458 -19.93009 5.41490 1.000 65.00617 98 ALA C O 1
ATOM 2207 N N . SER C 1 103 ? 5.91053 -21.07491 5.78154 1.000 63.36619 99 SER C N 1
ATOM 2208 C CA . SER C 1 103 ? 6.41898 -20.78118 4.44648 1.000 66.29177 99 SER C CA 1
ATOM 2209 C C . SER C 1 103 ? 5.67093 -21.58304 3.39043 1.000 68.29475 99 SER C C 1
ATOM 2210 O O . SER C 1 103 ? 5.34973 -21.06033 2.31669 1.000 70.81984 99 SER C O 1
ATOM 2213 N N . LEU C 1 104 ? 5.38270 -22.85390 3.67808 1.000 69.32155 100 LEU C N 1
ATOM 2214 C CA . LEU C 1 104 ? 4.59459 -23.66280 2.75731 1.000 67.89558 100 LEU C CA 1
ATOM 2215 C C . LEU C 1 104 ? 3.11452 -23.30986 2.82217 1.000 68.50102 100 LEU C C 1
ATOM 2216 O O . LEU C 1 104 ? 2.40425 -23.45116 1.82048 1.000 70.57587 100 LEU C O 1
ATOM 2221 N N . MET C 1 105 ? 2.63445 -22.85321 3.98289 1.000 67.86013 101 MET C N 1
ATOM 2222 C CA . MET C 1 105 ? 1.24737 -22.41248 4.08787 1.000 63.90784 101 MET C CA 1
ATOM 2223 C C . MET C 1 105 ? 1.02517 -21.07755 3.39046 1.000 67.31496 101 MET C C 1
ATOM 2224 O O . MET C 1 105 ? -0.09768 -20.78486 2.96445 1.000 72.78364 101 MET C O 1
ATOM 2229 N N . HIS C 1 106 ? 2.07002 -20.25446 3.26969 1.000 66.39975 102 HIS C N 1
ATOM 2230 C CA . HIS C 1 106 ? 1.95810 -19.05173 2.45143 1.000 67.80475 102 HIS C CA 1
ATOM 2231 C C . HIS C 1 106 ? 1.72485 -19.41110 0.99100 1.000 68.51039 102 HIS C C 1
ATOM 2232 O O . HIS C 1 106 ? 0.93546 -18.75674 0.29976 1.000 71.23649 102 HIS C O 1
ATOM 2239 N N . GLU C 1 107 ? 2.40392 -20.45277 0.50541 1.000 66.79088 103 GLU C N 1
ATOM 2240 C CA . GLU C 1 107 ? 2.14208 -20.94790 -0.84144 1.000 70.04048 103 GLU C CA 1
ATOM 2241 C C . GLU C 1 107 ? 0.71697 -21.47487 -0.96442 1.000 66.18477 103 GLU C C 1
ATOM 2242 O O . GLU C 1 107 ? 0.06662 -21.29445 -2.00086 1.000 65.32217 103 GLU C O 1
ATOM 2248 N N . VAL C 1 108 ? 0.21867 -22.13798 0.08194 1.000 63.44539 104 VAL C N 1
ATOM 2249 C CA . VAL C 1 108 ? -1.16322 -22.61371 0.07934 1.000 60.31168 104 VAL C CA 1
ATOM 2250 C C . VAL C 1 108 ? -2.12960 -21.43559 0.02382 1.000 61.24214 104 VAL C C 1
ATOM 2251 O O . VAL C 1 108 ? -3.11034 -21.44873 -0.73024 1.000 62.15967 104 VAL C O 1
ATOM 2255 N N . ASP C 1 109 ? -1.87040 -20.40161 0.83078 1.000 62.85922 105 ASP C N 1
ATOM 2256 C CA . ASP C 1 109 ? -2.71151 -19.20713 0.80662 1.000 56.96512 105 ASP C CA 1
ATOM 2257 C C . ASP C 1 109 ? -2.70687 -18.54721 -0.56699 1.000 57.67361 105 ASP C C 1
ATOM 2258 O O . ASP C 1 109 ? -3.74990 -18.08122 -1.04134 1.000 62.52340 105 ASP C O 1
ATOM 2263 N N . ARG C 1 110 ? -1.54041 -18.48490 -1.21569 1.000 58.96689 106 ARG C N 1
ATOM 2264 C CA . ARG C 1 110 ? -1.47474 -17.91788 -2.55955 1.000 61.94664 106 ARG C CA 1
ATOM 2265 C C . ARG C 1 110 ? -2.35086 -18.70044 -3.52897 1.000 59.74879 106 ARG C C 1
ATOM 2266 O O . ARG C 1 110 ? -3.06878 -18.10932 -4.34426 1.000 65.23862 106 ARG C O 1
ATOM 2274 N N . GLY C 1 111 ? -2.30342 -20.03172 -3.45783 1.000 58.17552 107 GLY C N 1
ATOM 2275 C CA . GLY C 1 111 ? -3.14203 -20.83644 -4.33045 1.000 59.02067 107 GLY C CA 1
ATOM 2276 C C . GLY C 1 111 ? -4.62290 -20.63960 -4.06609 1.000 54.59304 107 GLY C C 1
ATOM 2277 O O . GLY C 1 111 ? -5.42020 -20.53391 -5.00139 1.000 54.92807 107 GLY C O 1
ATOM 2278 N N . LEU C 1 112 ? -5.01186 -20.58870 -2.78876 1.000 53.10620 108 LEU C N 1
ATOM 2279 C CA . LEU C 1 112 ? -6.42144 -20.41305 -2.44883 1.000 50.46843 108 LEU C CA 1
ATOM 2280 C C . LEU C 1 112 ? -6.94533 -19.07262 -2.94770 1.000 53.97942 108 LEU C C 1
ATOM 2281 O O . LEU C 1 112 ? -8.02641 -18.99925 -3.54283 1.000 53.96413 108 LEU C O 1
ATOM 2286 N N . ARG C 1 113 ? -6.19023 -17.99566 -2.71142 1.000 53.38662 109 ARG C N 1
ATOM 2287 C CA . ARG C 1 113 ? -6.59425 -16.69238 -3.22869 1.000 58.24454 109 ARG C CA 1
ATOM 2288 C C . ARG C 1 113 ? -6.60917 -1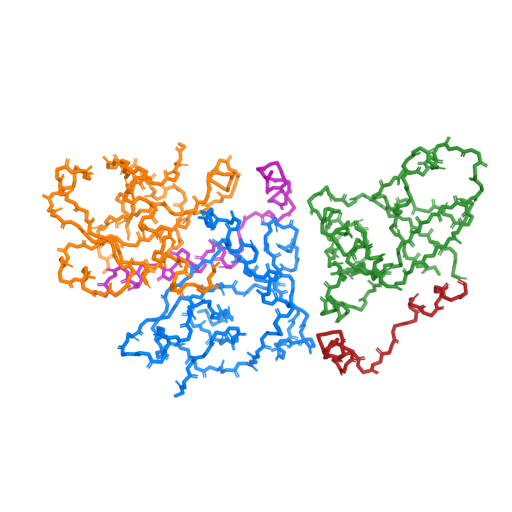6.67965 -4.75078 1.000 60.96570 109 ARG C C 1
ATOM 2289 O O . ARG C 1 113 ? -7.40565 -15.95526 -5.35910 1.000 64.18291 109 ARG C O 1
ATOM 2297 N N . ARG C 1 114 ? -5.73733 -17.46951 -5.38006 1.000 56.30715 110 ARG C N 1
ATOM 2298 C CA . ARG C 1 114 ? -5.71400 -17.54428 -6.83655 1.000 57.07681 110 ARG C CA 1
ATOM 2299 C C . ARG C 1 114 ? -6.96538 -18.23197 -7.36965 1.000 60.26305 110 ARG C C 1
ATOM 2300 O O . ARG C 1 114 ? -7.63429 -17.71596 -8.27273 1.000 58.81815 110 ARG C O 1
ATOM 2308 N N . VAL C 1 115 ? -7.30013 -19.40014 -6.81617 1.000 61.60198 111 VAL C N 1
ATOM 2309 C CA . VAL C 1 115 ? -8.42373 -20.17313 -7.33509 1.000 56.98162 111 VAL C CA 1
ATOM 2310 C C . VAL C 1 115 ? -9.75428 -19.54929 -6.92406 1.000 53.76556 111 VAL C C 1
ATOM 2311 O O . VAL C 1 115 ? -10.76235 -19.70375 -7.62466 1.000 56.66008 111 VAL C O 1
ATOM 2315 N N . LEU C 1 116 ? -9.78755 -18.83262 -5.80224 1.000 49.38766 112 LEU C N 1
ATOM 2316 C CA . LEU C 1 116 ? -11.01246 -18.21526 -5.31138 1.000 48.74177 112 LEU C CA 1
ATOM 2317 C C . LEU C 1 116 ? -11.12647 -16.74142 -5.67714 1.000 55.18417 112 LEU C C 1
ATOM 2318 O O . LEU C 1 116 ? -12.12715 -16.10797 -5.32482 1.000 53.21199 112 LEU C O 1
ATOM 2323 N N . ASP C 1 117 ? -10.13054 -16.18594 -6.37008 1.000 59.05036 113 ASP C N 1
ATOM 2324 C CA . ASP C 1 117 ? -10.11301 -14.77831 -6.76967 1.000 56.22334 113 ASP C CA 1
ATOM 2325 C C . ASP C 1 117 ? -10.26335 -13.86293 -5.55149 1.000 54.65306 113 ASP C C 1
ATOM 2326 O O . ASP C 1 117 ? -11.19777 -13.06599 -5.44174 1.000 59.30198 113 ASP C O 1
ATOM 2331 N N . LEU C 1 118 ? -9.31561 -13.99733 -4.62875 1.000 52.32312 114 LEU C N 1
ATOM 2332 C CA . LEU C 1 118 ? -9.32231 -13.21395 -3.39818 1.000 53.65024 114 LEU C CA 1
ATOM 2333 C C . LEU C 1 118 ? -8.00423 -12.46895 -3.21333 1.000 63.46981 114 LEU C C 1
ATOM 2334 O O . LEU C 1 118 ? -7.89543 -11.57907 -2.36949 1.000 68.14330 114 LEU C O 1
ATOM 2340 N N . LEU D 2 1 ? 12.10329 -15.58809 6.48416 1.000 98.27782 46 LEU I N 1
ATOM 2341 C CA . LEU D 2 1 ? 12.80636 -16.38229 5.48529 1.000 93.46111 46 LEU I CA 1
ATOM 2342 C C . LEU D 2 1 ? 13.89579 -17.22390 6.14254 1.000 97.77602 46 LEU I C 1
ATOM 2343 O O . LEU D 2 1 ? 13.93220 -18.44179 5.97517 1.000 94.07918 46 LEU I O 1
ATOM 2348 N N . THR D 2 2 ? 14.76804 -16.55888 6.90615 1.000 102.39728 47 THR I N 1
ATOM 2349 C CA . THR D 2 2 ? 15.88775 -17.24623 7.54489 1.000 98.60068 47 THR I CA 1
ATOM 2350 C C . THR D 2 2 ? 15.41027 -18.37670 8.44922 1.000 98.18887 47 THR I C 1
ATOM 2351 O O . THR D 2 2 ? 15.99361 -19.46767 8.45109 1.000 95.96605 47 THR I O 1
ATOM 2355 N N . GLY D 2 3 ? 14.34824 -18.13620 9.22128 1.000 100.84818 48 GLY I N 1
ATOM 2356 C CA . GLY D 2 3 ? 13.86573 -19.15734 10.13855 1.000 101.52876 48 GLY I CA 1
ATOM 2357 C C . GLY D 2 3 ? 13.43331 -20.42453 9.42713 1.000 105.52992 48 GLY I C 1
ATOM 2358 O O . GLY D 2 3 ? 13.82773 -21.53047 9.80562 1.000 104.69989 48 GLY I O 1
ATOM 2359 N N . GLN D 2 4 ? 12.62156 -20.27801 8.37650 1.000 104.47229 49 GLN I N 1
ATOM 2360 C CA . GLN D 2 4 ? 12.15250 -21.44217 7.63277 1.000 100.88207 49 GLN I CA 1
ATOM 2361 C C . GLN D 2 4 ? 13.29078 -22.14000 6.90067 1.000 102.38603 49 GLN I C 1
ATOM 2362 O O . GLN D 2 4 ? 13.27002 -23.36812 6.75926 1.000 105.02689 49 GLN I O 1
ATOM 2368 N N . ILE D 2 5 ? 14.28230 -21.38205 6.42417 1.000 104.75047 50 ILE I N 1
ATOM 2369 C CA . ILE D 2 5 ? 15.45219 -21.99762 5.80174 1.000 99.87741 50 ILE I CA 1
ATOM 2370 C C . ILE D 2 5 ? 16.16732 -22.89436 6.80416 1.000 104.07443 50 ILE I C 1
ATOM 2371 O O . ILE D 2 5 ? 16.50146 -24.04667 6.50563 1.000 109.94158 50 ILE I O 1
ATOM 2376 N N . ASP D 2 6 ? 16.39552 -22.38133 8.01713 1.000 99.98978 51 ASP I N 1
ATOM 2377 C CA . ASP D 2 6 ? 17.04934 -23.17658 9.05250 1.000 103.67120 51 ASP I CA 1
ATOM 2378 C C . ASP D 2 6 ? 16.23131 -24.41421 9.40039 1.000 108.28125 51 ASP I C 1
ATOM 2379 O O . ASP D 2 6 ? 16.78646 -25.50616 9.57290 1.000 106.43923 51 ASP I O 1
ATOM 2384 N N . ARG D 2 7 ? 14.90834 -24.26111 9.50918 1.000 108.43943 52 ARG I N 1
ATOM 2385 C CA . ARG D 2 7 ? 14.05097 -25.39287 9.84942 1.000 108.25184 52 ARG I CA 1
ATOM 2386 C C . ARG D 2 7 ? 14.12655 -26.48575 8.78987 1.000 109.89364 52 ARG I C 1
ATOM 2387 O O . ARG D 2 7 ? 14.22495 -27.67389 9.11916 1.000 111.34841 52 ARG I O 1
ATOM 2395 N N . ALA D 2 8 ? 14.08349 -26.10387 7.51088 1.000 108.88609 53 ALA I N 1
ATOM 2396 C CA . ALA D 2 8 ? 14.15475 -27.09456 6.44142 1.000 105.21267 53 ALA I CA 1
ATOM 2397 C C . ALA D 2 8 ? 15.50617 -27.79764 6.42753 1.000 108.82101 53 ALA I C 1
ATOM 2398 O O . ALA D 2 8 ? 15.58206 -29.00363 6.16426 1.000 112.32231 53 ALA I O 1
ATOM 2400 N N . LEU D 2 9 ? 16.58377 -27.06122 6.70957 1.000 107.83642 54 LEU I N 1
ATOM 2401 C CA . LEU D 2 9 ? 17.90679 -27.67016 6.77817 1.000 107.69970 54 LEU I CA 1
ATOM 2402 C C . LEU D 2 9 ? 18.02683 -28.65174 7.93446 1.000 113.61162 54 LEU I C 1
ATOM 2403 O O . LEU D 2 9 ? 18.87675 -29.54799 7.88719 1.000 114.51080 54 LEU I O 1
ATOM 2408 N N . GLU D 2 10 ? 17.20030 -28.50018 8.97194 1.000 115.78449 55 GLU I N 1
ATOM 2409 C CA . GLU D 2 10 ? 17.21172 -29.45867 10.07150 1.000 121.96011 55 GLU I CA 1
ATOM 2410 C C . GLU D 2 10 ? 16.72557 -30.82743 9.61101 1.000 125.61441 55 GLU I C 1
ATOM 2411 O O . GLU D 2 10 ? 17.29688 -31.85600 9.99233 1.000 126.31194 55 GLU I O 1
ATOM 2417 N N . SER D 2 11 ? 15.67581 -30.86028 8.78690 1.000 122.00994 56 SER I N 1
ATOM 2418 C CA . SER D 2 11 ? 15.18905 -32.13020 8.25780 1.000 116.00515 56 SER I CA 1
ATOM 2419 C C . SER D 2 11 ? 16.20027 -32.74531 7.29772 1.000 118.33639 56 SER I C 1
ATOM 2420 O O . SER D 2 11 ? 16.56805 -33.91804 7.43395 1.000 118.74971 56 SER I O 1
ATOM 2422 N N . ILE D 2 12 ? 16.66408 -31.96652 6.32133 1.000 120.98829 57 ILE I N 1
ATOM 2423 C CA . ILE D 2 12 ? 17.66264 -32.43462 5.36667 1.000 119.24900 57 ILE I CA 1
ATOM 2424 C C . ILE D 2 12 ? 19.04211 -32.35129 6.00650 1.000 121.29370 57 ILE I C 1
ATOM 2425 O O . ILE D 2 12 ? 19.77895 -31.38066 5.79779 1.000 118.49580 57 ILE I O 1
ATOM 2427 N N . HIS D 2 13 ? 19.39898 -33.36649 6.78824 1.000 114.27402 58 HIS I N 1
ATOM 2428 C CA . HIS D 2 13 ? 20.68098 -33.38127 7.47524 1.000 110.55647 58 HIS I CA 1
ATOM 2429 C C . HIS D 2 13 ? 21.81035 -33.71341 6.50672 1.000 113.11197 58 HIS I C 1
ATOM 2430 O O . HIS D 2 13 ? 21.64195 -34.48840 5.56061 1.000 106.17430 58 HIS I O 1
ATOM 2432 N N . GLY D 2 14 ? 22.97329 -33.11556 6.75618 1.000 110.76742 59 GLY I N 1
ATOM 2433 C CA . GLY D 2 14 ? 24.12597 -33.30808 5.89857 1.000 108.25212 59 GLY I CA 1
ATOM 2434 C C . GLY D 2 14 ? 24.15400 -32.34505 4.73002 1.000 119.79344 59 GLY I C 1
ATOM 2435 O O . GLY D 2 14 ? 23.83000 -31.16362 4.88330 1.000 124.80780 59 GLY I O 1
ATOM 2436 N N . THR D 2 15 ? 24.54166 -32.83781 3.55563 1.000 120.57063 60 THR I N 1
ATOM 2437 C CA . THR D 2 15 ? 24.56575 -32.03409 2.34315 1.000 118.15902 60 THR I CA 1
ATOM 2438 C C . THR D 2 15 ? 24.04154 -32.86793 1.18421 1.000 117.44548 60 THR I C 1
ATOM 2439 O O . THR D 2 15 ? 24.24097 -34.08433 1.13461 1.000 117.01872 60 THR I O 1
ATOM 2441 N N . ASP D 2 16 ? 23.36662 -32.20312 0.25415 1.000 115.89603 61 ASP I N 1
ATOM 2442 C CA . ASP D 2 16 ? 22.77886 -32.86253 -0.90087 1.000 113.92212 61 ASP I CA 1
ATOM 2443 C C . ASP D 2 16 ? 23.71428 -32.75926 -2.10242 1.000 107.89768 61 ASP I C 1
ATOM 2444 O O . ASP D 2 16 ? 24.69258 -32.00766 -2.10079 1.000 101.16932 61 ASP I O 1
ATOM 2449 N N . GLU D 2 17 ? 23.40145 -33.54605 -3.13626 1.000 108.83707 62 GLU I N 1
ATOM 2450 C CA . GLU D 2 17 ? 24.19787 -33.53220 -4.36019 1.000 106.93588 62 GLU I CA 1
ATOM 2451 C C . GLU D 2 17 ? 24.26852 -32.13060 -4.95339 1.000 104.82946 62 GLU I C 1
ATOM 2452 O O . GLU D 2 17 ? 25.34158 -31.66488 -5.35453 1.000 98.81618 62 GLU I O 1
ATOM 2458 N N . ALA D 2 18 ? 23.12748 -31.44055 -5.01044 1.000 103.40672 63 ALA I N 1
ATOM 2459 C CA . ALA D 2 18 ? 23.08848 -30.10847 -5.60438 1.000 94.06401 63 ALA I CA 1
ATOM 2460 C C . ALA D 2 18 ? 23.91900 -29.11919 -4.79547 1.000 94.44781 63 ALA I C 1
ATOM 2461 O O . ALA D 2 18 ? 24.72846 -28.36965 -5.35371 1.000 89.13438 63 ALA I O 1
ATOM 2463 N N . GLU D 2 19 ? 23.73997 -29.10953 -3.47096 1.000 98.82677 64 GLU I N 1
ATOM 2464 C CA . GLU D 2 19 ? 24.53838 -28.24161 -2.61095 1.000 94.88498 64 GLU I CA 1
ATOM 2465 C C . GLU D 2 19 ? 26.02750 -28.55482 -2.67301 1.000 97.68171 64 GLU I C 1
ATOM 2466 O O . GLU D 2 19 ? 26.82684 -27.77611 -2.14159 1.000 94.14225 64 GLU I O 1
ATOM 2472 N N . ALA D 2 20 ? 26.41870 -29.66606 -3.29792 1.000 101.31012 65 ALA I N 1
ATOM 2473 C CA . ALA D 2 20 ? 27.81898 -30.04553 -3.42529 1.000 97.58911 65 ALA I CA 1
ATOM 2474 C C . ALA D 2 20 ? 28.30289 -29.97661 -4.86915 1.000 95.85653 65 ALA I C 1
ATOM 2475 O O . ALA D 2 20 ? 29.27033 -29.26734 -5.15893 1.000 98.68914 65 ALA I O 1
ATOM 2477 N N . LEU D 2 21 ? 27.64794 -30.69797 -5.78715 1.000 92.90499 66 LEU I N 1
ATOM 2478 C CA . LEU D 2 21 ? 28.08380 -30.71281 -7.18218 1.000 90.41215 66 LEU I CA 1
ATOM 2479 C C . LEU D 2 21 ? 28.12884 -29.31316 -7.77962 1.000 90.84231 66 LEU I C 1
ATOM 2480 O O . LEU D 2 21 ? 28.89038 -29.06343 -8.72159 1.000 92.45038 66 LEU I O 1
ATOM 2485 N N . ALA D 2 22 ? 27.32218 -28.39004 -7.25202 1.000 86.91302 67 ALA I N 1
ATOM 2486 C CA . ALA D 2 22 ? 27.44316 -26.99253 -7.65042 1.000 82.55952 67 ALA I CA 1
ATOM 2487 C C . ALA D 2 22 ? 28.75949 -26.40352 -7.16156 1.000 86.95069 67 ALA I C 1
ATOM 2488 O O . ALA D 2 22 ? 29.47529 -25.73941 -7.92084 1.000 85.02922 67 ALA I O 1
ATOM 2490 N N . VAL D 2 23 ? 29.09688 -26.64196 -5.89071 1.000 87.56325 68 VAL I N 1
ATOM 2491 C CA . VAL D 2 23 ? 30.38934 -26.20792 -5.36902 1.000 87.24023 68 VAL I CA 1
ATOM 2492 C C . VAL D 2 23 ? 31.52215 -26.88137 -6.12918 1.000 88.42769 68 VAL I C 1
ATOM 2493 O O . VAL D 2 23 ? 32.61831 -26.32119 -6.25676 1.000 90.20987 68 VAL I O 1
ATOM 2497 N N . ALA D 2 24 ? 31.27539 -28.07872 -6.66243 1.000 89.83617 69 ALA I N 1
ATOM 2498 C CA . ALA D 2 24 ? 32.27972 -28.75540 -7.47491 1.000 91.09680 69 ALA I CA 1
ATOM 2499 C C . ALA D 2 24 ? 32.44543 -28.06790 -8.82525 1.000 96.37646 69 ALA I C 1
ATOM 2500 O O . ALA D 2 24 ? 33.55243 -27.66284 -9.19857 1.000 107.42108 69 ALA I O 1
ATOM 2502 N N . ASN D 2 25 ? 31.34347 -27.91489 -9.56697 1.000 87.92653 70 ASN I N 1
ATOM 2503 C CA . ASN D 2 25 ? 31.41688 -27.39289 -10.92974 1.000 91.43160 70 ASN I CA 1
ATOM 2504 C C . ASN D 2 25 ? 32.00030 -25.98517 -10.98173 1.000 95.20110 70 ASN I C 1
ATOM 2505 O O . ASN D 2 25 ? 32.56969 -25.58984 -12.00677 1.000 93.21049 70 ASN I O 1
ATOM 2510 N N . ALA D 2 26 ? 31.88400 -25.22648 -9.88805 1.000 91.63503 71 ALA I N 1
ATOM 2511 C CA . ALA D 2 26 ? 32.29271 -23.82393 -9.88746 1.000 87.97052 71 ALA I CA 1
ATOM 2512 C C . ALA D 2 26 ? 33.72850 -23.64123 -10.36770 1.000 89.37949 71 ALA I C 1
ATOM 2513 O O . ALA D 2 26 ? 34.02681 -22.69841 -11.11078 1.000 93.10817 71 ALA I O 1
ATOM 2515 N N . TYR D 2 27 ? 34.62944 -24.54122 -9.96289 1.000 91.81860 72 TYR I N 1
ATOM 2516 C CA . TYR D 2 27 ? 36.04135 -24.38739 -10.30240 1.000 93.78571 72 TYR I CA 1
ATOM 2517 C C . TYR D 2 27 ? 36.27465 -24.42770 -11.80771 1.000 97.69340 72 TYR I C 1
ATOM 2518 O O . TYR D 2 27 ? 37.19032 -23.76513 -12.31001 1.000 102.36286 72 TYR I O 1
ATOM 2520 N N . ARG D 2 28 ? 35.46048 -25.18973 -12.54239 1.000 98.59952 73 ARG I N 1
ATOM 2521 C CA . ARG D 2 28 ? 35.64910 -25.29147 -13.98636 1.000 100.63955 73 ARG I CA 1
ATOM 2522 C C . ARG D 2 28 ? 35.42894 -23.94771 -14.67042 1.000 100.52715 73 ARG I C 1
ATOM 2523 O O . ARG D 2 28 ? 36.17995 -23.57551 -15.57974 1.000 106.83931 73 ARG I O 1
ATOM 2525 N N . VAL D 2 29 ? 34.40889 -23.20236 -14.24005 1.000 96.89131 74 VAL I N 1
ATOM 2526 C CA . VAL D 2 29 ? 34.10865 -21.91320 -14.85927 1.000 100.91017 74 VAL I CA 1
ATOM 2527 C C . VAL D 2 29 ? 35.24924 -20.93303 -14.62567 1.000 100.08793 74 VAL I C 1
ATOM 2528 O O . VAL D 2 29 ? 35.75544 -20.30399 -15.56287 1.000 101.20122 74 VAL I O 1
ATOM 2532 N N . LEU D 2 30 ? 35.66485 -20.78615 -13.36490 1.000 95.58837 75 LEU I N 1
ATOM 2533 C CA . LEU D 2 30 ? 36.70664 -19.82286 -13.02764 1.000 101.65915 75 LEU I CA 1
ATOM 2534 C C . LEU D 2 30 ? 38.01312 -20.12716 -13.74828 1.000 107.70183 75 LEU I C 1
ATOM 2535 O O . LEU D 2 30 ? 38.77274 -19.20590 -14.06920 1.000 114.20070 75 LEU I O 1
ATOM 2537 N N . GLU D 2 31 ? 38.28736 -21.40438 -14.02089 1.000 108.08556 76 GLU I N 1
ATOM 2538 C CA . GLU D 2 31 ? 39.53384 -21.76803 -14.68738 1.000 115.60187 76 GLU I CA 1
ATOM 2539 C C . GLU D 2 31 ? 39.56155 -21.25902 -16.12412 1.000 117.58584 76 GLU I C 1
ATOM 2540 O O . GLU D 2 31 ? 40.55801 -20.67471 -16.56652 1.000 125.07627 76 GLU I O 1
ATOM 2542 N N . THR D 2 32 ? 38.47706 -21.46993 -16.86517 1.000 108.55898 77 THR I N 1
ATOM 2543 C CA . THR D 2 32 ? 38.40611 -21.06761 -18.26741 1.000 108.31290 77 THR I CA 1
ATOM 2544 C C . THR D 2 32 ? 38.58545 -19.56168 -18.43380 1.000 112.25076 77 THR I C 1
ATOM 2545 O O . THR D 2 32 ? 39.54450 -19.10759 -19.05823 1.000 115.61452 77 THR I O 1
ATOM 2549 N N . THR E 2 2 ? -6.85638 -19.99703 -20.00485 1.000 96.03095 47 THR D N 1
ATOM 2550 C CA . THR E 2 2 ? -6.73456 -20.92783 -18.88949 1.000 100.98892 47 THR D CA 1
ATOM 2551 C C . THR E 2 2 ? -5.92857 -22.14942 -19.30750 1.000 101.91352 47 THR D C 1
ATOM 2552 O O . THR E 2 2 ? -6.09434 -23.23639 -18.75236 1.000 98.56819 47 THR D O 1
ATOM 2556 N N . GLY E 2 3 ? -5.05386 -21.95470 -20.29624 1.000 105.64903 48 GLY D N 1
ATOM 2557 C CA . GLY E 2 3 ? -4.27610 -23.06735 -20.81487 1.000 103.61895 48 GLY D CA 1
ATOM 2558 C C . GLY E 2 3 ? -3.38756 -23.70687 -19.76609 1.000 109.96575 48 GLY D C 1
ATOM 2559 O O . GLY E 2 3 ? -3.21552 -24.92762 -19.75032 1.000 116.75545 48 GLY D O 1
ATOM 2560 N N . GLN E 2 4 ? -2.81794 -22.89231 -18.87192 1.000 110.54717 49 GLN D N 1
ATOM 2561 C CA . GLN E 2 4 ? -1.93582 -23.41502 -17.83089 1.000 107.97644 49 GLN D CA 1
ATOM 2562 C C . GLN E 2 4 ? -2.62065 -24.50536 -17.01782 1.000 108.57460 49 GLN D C 1
ATOM 2563 O O . GLN E 2 4 ? -2.03946 -25.56677 -16.76365 1.000 108.27671 49 GLN D O 1
ATOM 2569 N N . ILE E 2 5 ? -3.86158 -24.25592 -16.59526 1.000 107.05978 50 ILE D N 1
ATOM 2570 C CA . ILE E 2 5 ? -4.61707 -25.28424 -15.88738 1.000 105.97079 50 ILE D CA 1
ATOM 2571 C C . ILE E 2 5 ? -4.89854 -26.45994 -16.81404 1.000 110.66552 50 ILE D C 1
ATOM 2572 O O . ILE E 2 5 ? -4.76695 -27.62413 -16.41996 1.000 110.80874 50 ILE D O 1
ATOM 2577 N N . ASP E 2 6 ? -5.26052 -26.17385 -18.06872 1.000 107.71175 51 ASP D N 1
ATOM 2578 C CA . ASP E 2 6 ? -5.58302 -27.23675 -19.01763 1.000 106.22641 51 ASP D CA 1
ATOM 2579 C C . ASP E 2 6 ? -4.36008 -28.08354 -19.35217 1.000 112.04885 51 ASP D C 1
ATOM 2580 O O . ASP E 2 6 ? -4.47559 -29.30169 -19.53286 1.000 110.80085 51 ASP D O 1
ATOM 2585 N N . ARG E 2 7 ? -3.18427 -27.45711 -19.45344 1.000 115.17468 52 ARG D N 1
ATOM 2586 C CA . ARG E 2 7 ? -1.96286 -28.20800 -19.73311 1.000 110.23270 52 ARG D CA 1
ATOM 2587 C C . ARG E 2 7 ? -1.68366 -29.22548 -18.63410 1.000 114.60766 52 ARG D C 1
ATOM 2588 O O . ARG E 2 7 ? -1.35704 -30.38545 -18.91191 1.000 116.26080 52 ARG D O 1
ATOM 2596 N N . ALA E 2 8 ? -1.81118 -28.80478 -17.37275 1.000 115.23196 53 ALA D N 1
ATOM 2597 C CA . ALA E 2 8 ? -1.56036 -29.71038 -16.25701 1.000 111.36759 53 ALA D CA 1
ATOM 2598 C C . ALA E 2 8 ? -2.58477 -30.83699 -16.20005 1.000 124.59779 53 ALA D C 1
ATOM 2599 O O . ALA E 2 8 ? -2.26734 -31.93631 -15.73143 1.000 126.35382 53 ALA D O 1
ATOM 2601 N N . LEU E 2 9 ? -3.81045 -30.58840 -16.66952 1.000 126.15170 54 LEU D N 1
ATOM 2602 C CA . LEU E 2 9 ? -4.83399 -31.62935 -16.65030 1.000 122.58180 54 LEU D CA 1
ATOM 2603 C C . LEU E 2 9 ? -4.50047 -32.75083 -17.62565 1.000 124.38810 54 LEU D C 1
ATOM 2604 O O . LEU E 2 9 ? -4.70012 -33.93094 -17.31436 1.000 130.01545 54 LEU D O 1
ATOM 2609 N N . GLU E 2 10 ? -3.99155 -32.40342 -18.81072 1.000 122.17542 55 GLU D N 1
ATOM 2610 C CA . GLU E 2 10 ? -3.57155 -33.42840 -19.75977 1.000 121.43897 55 GLU D CA 1
ATOM 2611 C C . GLU E 2 10 ? -2.40145 -34.24006 -19.22135 1.000 127.30339 55 GLU D C 1
ATOM 2612 O O . GLU E 2 10 ? -2.22286 -35.40116 -19.60704 1.000 127.46027 55 GLU D O 1
ATOM 2614 N N . SER E 2 11 ? -1.59690 -33.64983 -18.33332 1.000 129.28936 56 SER D N 1
ATOM 2615 C CA . SER E 2 11 ? -0.47472 -34.37592 -17.74696 1.000 129.49369 56 SER D CA 1
ATOM 2616 C C . SER E 2 11 ? -0.96456 -35.52183 -16.87015 1.000 131.44716 56 SER D C 1
ATOM 2617 O O . SER E 2 11 ? -0.46299 -36.64816 -16.96058 1.000 127.87626 56 SER D O 1
ATOM 2619 N N . ILE E 2 12 ? -1.94948 -35.25253 -16.01472 1.000 131.10874 57 ILE D N 1
ATOM 2620 C CA . ILE E 2 12 ? -2.54674 -36.28389 -15.16350 1.000 128.36742 57 ILE D CA 1
ATOM 2621 C C . ILE E 2 12 ? -3.75784 -36.81672 -15.91959 1.000 134.50777 57 ILE D C 1
ATOM 2622 O O . ILE E 2 12 ? -4.88715 -36.35836 -15.73690 1.000 133.47832 57 ILE D O 1
ATOM 2624 N N . HIS E 2 13 ? -3.51743 -37.80892 -16.78421 1.000 138.81870 58 HIS D N 1
ATOM 2625 C CA . HIS E 2 13 ? -4.60018 -38.38401 -17.57647 1.000 136.48257 58 HIS D CA 1
ATOM 2626 C C . HIS E 2 13 ? -5.66972 -39.01226 -16.69362 1.000 138.63566 58 HIS D C 1
ATOM 2627 O O . HIS E 2 13 ? -6.85702 -38.97845 -17.03710 1.000 137.95108 58 HIS D O 1
ATOM 2629 N N . GLY E 2 14 ? -5.27508 -39.58089 -15.55967 1.000 139.24136 59 GLY D N 1
ATOM 2630 C CA . GLY E 2 14 ? -6.21397 -40.14145 -14.60304 1.000 138.96598 59 GLY D CA 1
ATOM 2631 C C . GLY E 2 14 ? -6.49145 -39.15835 -13.47883 1.000 138.45221 59 GLY D C 1
ATOM 2632 O O . GLY E 2 14 ? -5.57708 -38.51911 -12.95834 1.000 146.97545 59 GLY D O 1
ATOM 2633 N N . THR E 2 15 ? -7.76588 -39.04316 -13.11567 1.000 140.06520 60 THR D N 1
ATOM 2634 C CA . THR E 2 15 ? -8.18771 -38.13955 -12.05458 1.000 139.59627 60 THR D CA 1
ATOM 2635 C C . THR E 2 15 ? -8.03995 -38.81225 -10.69561 1.000 139.78048 60 THR D C 1
ATOM 2636 O O . THR E 2 15 ? -8.25472 -40.02015 -10.55892 1.000 143.98356 60 THR D O 1
ATOM 2638 N N . ASP E 2 16 ? -7.67586 -38.02036 -9.69002 1.000 138.56544 61 ASP D N 1
ATOM 2639 C CA . ASP E 2 16 ? -7.44556 -38.55254 -8.35452 1.000 135.28239 61 ASP D CA 1
ATOM 2640 C C . ASP E 2 16 ? -8.76308 -38.75734 -7.61708 1.000 140.06545 61 ASP D C 1
ATOM 2641 O O . ASP E 2 16 ? -9.65816 -37.90810 -7.66302 1.000 141.17545 61 ASP D O 1
ATOM 2646 N N . GLU E 2 17 ? -8.87632 -39.89880 -6.93225 1.000 141.51545 62 GLU D N 1
ATOM 2647 C CA . GLU E 2 17 ? -10.05807 -40.18515 -6.12758 1.000 133.89545 62 GLU D CA 1
ATOM 2648 C C . GLU E 2 17 ? -10.15150 -39.30285 -4.89057 1.000 127.66545 62 GLU D C 1
ATOM 2649 O O . GLU E 2 17 ? -11.21796 -39.25047 -4.26778 1.000 138.03545 62 GLU D O 1
ATOM 2651 N N . ALA E 2 18 ? -9.06604 -38.61991 -4.51817 1.000 125.17277 63 ALA D N 1
ATOM 2652 C CA . ALA E 2 18 ? -9.13909 -37.65292 -3.42898 1.000 116.10172 63 ALA D CA 1
ATOM 2653 C C . ALA E 2 18 ? -10.05584 -36.49149 -3.79315 1.000 118.55929 63 ALA D C 1
ATOM 2654 O O . ALA E 2 18 ? -10.85865 -36.03935 -2.96756 1.000 118.55545 63 ALA D O 1
ATOM 2656 N N . GLU E 2 19 ? -9.95661 -36.00121 -5.03236 1.000 123.99545 64 GLU D N 1
ATOM 2657 C CA . GLU E 2 19 ? -10.85106 -34.94149 -5.48495 1.000 117.07434 64 GLU D CA 1
ATOM 2658 C C . GLU E 2 19 ? -12.28854 -35.43269 -5.59847 1.000 112.32572 64 GLU D C 1
ATOM 2659 O O . GLU E 2 19 ? -13.22635 -34.64044 -5.45007 1.000 99.51545 64 GLU D O 1
ATOM 2661 N N . ALA E 2 20 ? -12.48291 -36.72773 -5.85752 1.000 120.43841 65 ALA D N 1
ATOM 2662 C CA . ALA E 2 20 ? -13.83444 -37.27137 -5.92228 1.000 124.47545 65 ALA D CA 1
ATOM 2663 C C . ALA E 2 20 ? -14.49620 -37.23102 -4.55334 1.000 106.24682 65 ALA D C 1
ATOM 2664 O O . ALA E 2 20 ? -15.63728 -36.77434 -4.41515 1.000 102.46363 65 ALA D O 1
ATOM 2666 N N . LEU E 2 21 ? -13.77800 -37.68914 -3.52127 1.000 104.87581 66 LEU D N 1
ATOM 2667 C CA . LEU E 2 21 ? -14.31523 -37.65393 -2.16737 1.000 99.25413 66 LEU D CA 1
ATOM 2668 C C . LEU E 2 21 ? -14.72449 -36.24835 -1.77191 1.000 99.58295 66 LEU D C 1
ATOM 2669 O O . LEU E 2 21 ? -15.60072 -36.08672 -0.92394 1.000 98.40676 66 LEU D O 1
ATOM 2674 N N . ALA E 2 22 ? -14.11391 -35.22513 -2.37929 1.000 100.67991 67 ALA D N 1
ATOM 2675 C CA . ALA E 2 22 ? -14.49662 -33.84609 -2.08968 1.000 94.53915 67 ALA D CA 1
ATOM 2676 C C . ALA E 2 22 ? -15.96526 -33.59422 -2.42030 1.000 98.61545 67 ALA D C 1
ATOM 2677 O O . ALA E 2 22 ? -16.70329 -33.01732 -1.61165 1.000 105.37545 67 ALA D O 1
ATOM 2679 N N . VAL E 2 23 ? -16.40042 -34.01402 -3.61675 1.000 99.26109 68 VAL D N 1
ATOM 2680 C CA . VAL E 2 23 ? -17.80760 -33.88761 -4.00403 1.000 98.39995 68 VAL D CA 1
ATOM 2681 C C . VAL E 2 23 ? -18.69710 -34.49624 -2.92927 1.000 101.46467 68 VAL D C 1
ATOM 2682 O O . VAL E 2 23 ? -19.63301 -33.85627 -2.43230 1.000 95.04501 68 VAL D O 1
ATOM 2686 N N . ALA E 2 24 ? -18.41026 -35.73918 -2.55780 1.000 101.16545 69 ALA D N 1
ATOM 2687 C CA . ALA E 2 24 ? -18.95361 -36.34672 -1.35844 1.000 94.00545 69 ALA D CA 1
ATOM 2688 C C . ALA E 2 24 ? -18.62940 -35.58302 -0.08624 1.000 94.17633 69 ALA D C 1
ATOM 2689 O O . ALA E 2 24 ? -17.53171 -35.01869 0.09462 1.000 90.61875 69 ALA D O 1
#

B-factor: mean 72.77, std 17.76, range [33.2, 146.98]

InterPro domains:
  IPR003477 mRNA interferase PemK-like [PF02452] (5-112)
  IPR003477 mRNA interferase PemK-like [PIRSF033490] (1-114)
  IPR003477 mRNA interferase PemK-like [PTHR33988] (2-114)
  IPR011067 Plasmid maintenance toxin/Cell growth inhibitor [G3DSA:2.30.30.110] (1-114)

Organism: Mycobacterium tuberculosis (strain ATCC 25618 / H37Rv) (NCBI:txid83332)

Secondary structure (DSSP, 8-state):
----TTEEEEEE--EEEEEE-S-HHHHTSS-SEEEEEEEES-GGGGGSTT-EEE-HHHH--SS-EEEEEEEEEEEEGGG--EEEEE--HHHHHHHHHHHHHHHT-/---TTEEEEE------EEEEE-S-HHHHTSS-SEEEEEEEES-GGGGGSTT-EEE-HHHH--SS-EEEEEEEEEEEEGGG---EEEE--HHHHHHHHHHHHHHHT-/---TTEEEEE---EEEEE-S-HHHHTSS-SEEEEEEEES-GGGGGSSS-EEE-HHHH--SS-EEEEEEEEEEEEGGGEEEEEEE--HHHHHHHHHHHHHHHT-/-HHHHHHHHHS-SPPHHHHHHH-/-HHHHHHHHHHS-S--HHHHHHHHHHHHHHH-

GO terms:
  GO:0004540 RNA nuclease activity (F, IDA)
  GO:0044003 symbiont-mediated perturbation of host process (P, IMP)
  GO:0045926 negative regulation of growth (P, IMP)
  GO:0045927 positive regulation of growth (P, IMP)
  GO:0006402 mRNA catabolic process (P, IMP)
  GO:0005515 protein binding (F, IPI)
  GO:0016075 rRNA catabolic process (P, IMP)

Radius of gyration: 22.23 Å; Cα contacts (8 Å, |Δi|>4): 865; chains: 5; bounding box: 67×45×50 Å

Solvent-accessible surface area: 15990 Å² total; per-residue (Å²): 142,120,6,36,25,12,11,0,1,68,0,65,32,164,111,75,14,0,0,0,0,0,4,66,101,30,7,80,41,233,50,65,27,0,0,0,0,1,4,4,75,57,26,15,11,8,14,18,11,20,16,4,11,0,0,20,90,24,0,76,14,115,58,36,3,0,0,0,0,6,0,1,1,3,4,62,39,120,59,3,67,67,114,32,10,98,3,31,57,12,2,10,88,48,0,22,58,2,0,67,90,0,1,81,38,168,24,41,25,12,14,0,13,91,10,88,213,133,60,152,59,21,20,5,0,0,0,1,2,68,54,4,24,66,14,137,14,61,2,4,0,0,0,16,3,32,61,83,63,74,62,39,93,37,100,24,18,4,76,0,41,25,139,45,1,162,13,101,166,56,4,0,0,26,0,10,11,0,5,0,18,47,38,117,64,12,113,57,102,19,0,91,5,56,91,82,32,11,119,84,0,21,52,4,0,70,50,0,0,80,42,169,26,36,64,13,16,0,15,60,6,54,92,133,90,16,5,0,0,19,11,47,63,102,137,6,89,49,111,75,63,43,0,65,0,0,6,1,8,80,54,23,8,16,5,3,16,23,10,6,13,15,0,0,20,89,30,0,172,13,106,184,32,3,0,0,8,1,72,6,56,12,86,34,78,37,119,47,15,70,76,103,19,0,90,3,39,68,16,15,11,84,46,0,32,84,4,15,107,151,63,92,131,162,58,43,39,37,6,37,118,17,38,125,56,22,94,79,87,25,65,0,21,47,25,0,29,57,17,4,61,57,20,40,76,135,134,38,62,65,76,110,10,95,84,44,20,105,51,105,22,60,8,31,57,58,21,143,103

Nearest PDB structures (foldseek):
  5hk0-assembly1_A  TM=9.850E-01  e=2.157E-18  Mycobacterium tuberculosis H37Rv
  5hk0-assembly1_B  TM=9.818E-01  e=6.918E-18  Mycobacterium tuberculosis H37Rv
  5hk0-assembly2_C  TM=9.574E-01  e=2.219E-17  Mycobacterium tuberculosis H37Rv
  5hk3-assembly1_B  TM=9.802E-01  e=2.033E-16  Mycobacterium tuberculosis H37Rv
  5hk3-assembly1_A  TM=9.366E-01  e=5.639E-17  Mycobacterium tuberculosis H37Rv